Protein AF-0000000070055647 (afdb_homodimer)

Solvent-accessible surface area (backbone atoms only — not comparable to full-atom values): 33131 Å² total; per-residue (Å²): 133,80,79,77,59,68,81,90,51,79,55,66,67,32,52,52,49,40,51,42,25,60,74,58,36,27,51,62,60,28,9,62,74,68,73,46,50,44,67,56,44,49,49,35,43,48,49,44,25,58,73,65,70,44,73,37,62,41,80,54,100,91,40,47,39,69,33,74,60,23,52,55,47,43,56,52,48,51,53,50,51,44,48,50,50,50,55,50,49,51,60,73,62,58,42,97,73,55,44,77,43,42,34,31,24,29,56,64,54,37,37,42,41,49,41,58,52,40,47,61,54,40,72,77,36,74,49,52,39,60,30,45,34,65,39,85,49,69,67,51,64,73,72,48,92,52,54,31,35,38,39,50,58,84,69,51,87,70,52,90,36,70,44,80,44,49,70,48,38,33,30,43,33,26,19,25,81,70,42,96,47,74,82,49,73,50,56,74,68,51,48,71,74,72,43,47,41,46,40,44,53,83,44,78,56,49,51,52,56,54,39,43,76,74,72,46,83,61,80,70,58,71,46,62,38,36,22,57,44,70,65,40,46,52,29,29,19,70,38,56,61,28,34,30,76,40,48,48,66,58,41,45,69,38,45,73,72,46,55,24,35,60,39,42,93,63,68,45,72,75,80,45,35,34,28,40,27,26,48,72,90,47,65,78,36,64,70,56,47,55,49,50,55,50,50,48,57,55,32,54,52,59,70,77,102,135,81,78,77,60,67,79,91,52,80,57,65,66,33,53,52,50,40,52,41,24,60,74,58,37,29,52,60,59,29,8,64,76,69,72,46,50,44,67,55,44,49,49,35,42,49,50,46,24,60,73,65,71,44,73,36,62,42,81,53,101,93,38,47,38,68,33,75,61,23,51,54,49,44,56,52,49,51,52,51,50,44,48,50,50,49,54,49,48,51,59,73,62,56,42,95,72,55,42,77,44,40,33,32,23,27,57,63,52,37,36,42,42,49,40,58,52,39,47,61,54,41,72,76,35,74,48,53,40,60,30,43,35,65,39,84,49,68,66,50,63,73,73,47,91,52,55,31,35,36,40,51,56,85,69,54,86,70,51,90,37,70,44,79,44,48,71,47,39,32,30,42,33,26,19,26,81,70,42,95,48,74,82,50,73,50,54,75,69,49,49,70,74,72,44,46,40,46,40,43,53,84,43,78,55,48,51,53,56,56,39,43,76,75,71,46,85,62,80,70,57,72,48,62,37,36,23,57,44,69,66,40,48,53,29,29,19,68,39,57,61,29,35,31,76,40,49,48,67,57,41,46,70,38,46,73,72,46,56,26,36,61,39,42,93,64,70,44,72,76,81,45,34,34,28,39,26,25,48,72,90,47,66,79,36,65,70,55,46,55,50,51,55,52,50,48,57,56,31,53,52,59,70,76,103

pLDDT: mean 86.72, std 11.92, range [25.19, 97.94]

InterPro domains:
  IPR000847 LysR, HTH, N-terminal domain [PF00126] (13-71)
  IPR000847 LysR, HTH, N-terminal domain [PR00039] (27-38)
  IPR000847 LysR, HTH, N-terminal domain [PR00039] (38-48)
  IPR000847 LysR, HTH, N-terminal domain [PR00039] (48-59)
  IPR000847 LysR, HTH, N-terminal domain [PS50931] (10-67)
  IPR005119 LysR, substrate-binding [PF03466] (100-297)
  IPR036388 Winged helix-like DNA-binding domain superfamily [G3DSA:1.10.10.10] (9-91)
  IPR036390 Winged helix DNA-binding domain superfamily [SSF46785] (9-87)
  IPR058163 LysR-type transcriptional regulator, proteobacterial-type [PTHR30537] (9-298)

Secondary structure (DSSP, 8-state):
------TTS--HHHHHHHHHHHHHT-HHHHHHHHT--HHHHHHHHHHHHHHHTS--EEEETTEEEE-HHHHHHHHHHHHHHHHHHHHHHHHHT--TT-EEEEEEE-HHHIIIIIHHHHHHHHHH-TTEEEEEEE--SHHHHHHS--SEEEEETTTS---SEEEEEEEEEEEEEEEGGGSSSTT----HHHHHHHSPEEEETT-TTHHHHHHHTTT---GGGG-S-EESSHHHHHHHHHTT--EEEEEGGGTHHHHHHTSEE-SS---EEEEEEEEEEE-GGGTT-HHHHHHHHHHHHHHHHHHH-/------TTS--HHHHHHHHHHHHHT-HHHHHHHHT--HHHHHHHHHHHHHHHTS--EEEETTEEEE-HHHHHHHHHHHHHHHHHHHHHHHHHT--TT-EEEEEEE-HHHIIIIIHHHHHHHHHH-TTEEEEEEE--SHHHHHHS--SEEEEETTTS---SEEEEEEEEEEEEEEEGGGSSSTT----HHHHHHHSPEEEETT-TTHHHHHHHTTT---GGGG-S-EESSHHHHHHHHHTT--EEEEEGGGTHHHHHHTSEE-SS---EEEEEEEEEEE-GGGTT-HHHHHHHHHHHHHHHHHHH-

Structure (mmCIF, N/CA/C/O backbone):
data_AF-0000000070055647-model_v1
#
loop_
_entity.id
_entity.type
_entity.pdbx_description
1 polymer 'HTH lysR-type domain-containing protein'
#
loop_
_atom_site.group_PDB
_atom_site.id
_atom_site.type_symbol
_atom_site.label_atom_id
_atom_site.label_alt_id
_atom_site.label_comp_id
_atom_site.label_asym_id
_atom_site.label_entity_id
_atom_site.label_seq_id
_atom_site.pdbx_PDB_ins_code
_atom_site.Cartn_x
_atom_site.Cartn_y
_atom_site.Cartn_z
_atom_site.occupancy
_atom_site.B_iso_or_equiv
_atom_site.auth_seq_id
_atom_site.auth_comp_id
_atom_site.auth_asym_id
_atom_site.auth_atom_id
_atom_site.pdbx_PDB_model_num
ATOM 1 N N . MET A 1 1 ? 12.237 -46.516 11.649 1 25.31 1 MET A N 1
ATOM 2 C CA . MET A 1 1 ? 12.156 -45.3 10.845 1 25.31 1 MET A CA 1
ATOM 3 C C . MET A 1 1 ? 11.465 -44.182 11.618 1 25.31 1 MET A C 1
ATOM 5 O O . MET A 1 1 ? 10.245 -44.203 11.79 1 25.31 1 MET A O 1
ATOM 9 N N . GLU A 1 2 ? 11.921 -43.676 12.728 1 31.45 2 GLU A N 1
ATOM 10 C CA . GLU A 1 2 ? 11.485 -42.822 13.828 1 31.45 2 GLU A CA 1
ATOM 11 C C . GLU A 1 2 ? 10.983 -41.475 13.316 1 31.45 2 GLU A C 1
ATOM 13 O O . GLU A 1 2 ? 11.674 -40.8 12.55 1 31.45 2 GLU A O 1
ATOM 18 N N . ASP A 1 3 ? 9.69 -41.339 13.015 1 34.9 3 ASP A N 1
ATOM 19 C CA . ASP A 1 3 ? 8.921 -40.201 12.521 1 34.9 3 ASP A CA 1
ATOM 20 C C . ASP A 1 3 ? 9.357 -38.906 13.203 1 34.9 3 ASP A C 1
ATOM 22 O O . ASP A 1 3 ? 9.177 -38.744 14.412 1 34.9 3 ASP A O 1
ATOM 26 N N . VAL A 1 4 ? 10.553 -38.514 13.137 1 37.66 4 VAL A N 1
ATOM 27 C CA . VAL A 1 4 ? 11.111 -37.271 13.657 1 37.66 4 VAL A CA 1
ATOM 28 C C . VAL A 1 4 ? 10.086 -36.147 13.521 1 37.66 4 VAL A C 1
ATOM 30 O O . VAL A 1 4 ? 9.904 -35.593 12.434 1 37.66 4 VAL A O 1
ATOM 33 N N . MET A 1 5 ? 8.877 -36.297 13.877 1 42.18 5 MET A N 1
ATOM 34 C CA . MET A 1 5 ? 7.83 -35.284 13.966 1 42.18 5 MET A CA 1
ATOM 35 C C . MET A 1 5 ? 8.348 -34.025 14.654 1 42.18 5 MET A C 1
ATOM 37 O O . MET A 1 5 ? 8.992 -34.105 15.701 1 42.18 5 MET A O 1
ATOM 41 N N . ARG A 1 6 ? 8.949 -33.201 14.003 1 49.04 6 ARG A N 1
ATOM 42 C CA . ARG A 1 6 ? 9.316 -31.946 14.651 1 49.04 6 ARG A CA 1
ATOM 43 C C . ARG A 1 6 ? 8.271 -31.537 15.684 1 49.04 6 ARG A C 1
ATOM 45 O O . ARG A 1 6 ? 7.093 -31.383 15.355 1 49.04 6 ARG A O 1
ATOM 52 N N . GLY A 1 7 ? 8.224 -32.158 16.819 1 50.8 7 GLY A N 1
ATOM 53 C CA . GLY A 1 7 ? 7.336 -32.163 17.97 1 50.8 7 GLY A CA 1
ATOM 54 C C . GLY A 1 7 ? 6.686 -30.817 18.229 1 50.8 7 GLY A C 1
ATOM 55 O O . GLY A 1 7 ? 5.595 -30.747 18.799 1 50.8 7 GLY A O 1
ATOM 56 N N . LYS A 1 8 ? 7.195 -29.674 17.882 1 66.02 8 LYS A N 1
ATOM 57 C CA . LYS A 1 8 ? 6.629 -28.416 18.36 1 66.02 8 LYS A CA 1
ATOM 58 C C . LYS A 1 8 ? 5.928 -27.664 17.231 1 66.02 8 LYS A C 1
ATOM 60 O O . LYS A 1 8 ? 5.832 -26.436 17.263 1 66.02 8 LYS A O 1
ATOM 65 N N . ILE A 1 9 ? 5.652 -28.6 16.254 1 68.66 9 ILE A N 1
ATOM 66 C CA . ILE A 1 9 ? 4.944 -27.971 15.144 1 68.66 9 ILE A CA 1
ATOM 67 C C . ILE A 1 9 ? 3.575 -28.625 14.968 1 68.66 9 ILE A C 1
ATOM 69 O O . ILE A 1 9 ? 3.475 -29.849 14.855 1 68.66 9 ILE A O 1
ATOM 73 N N . PRO A 1 10 ? 2.592 -27.86 14.996 1 80.26 10 PRO A N 1
ATOM 74 C CA . PRO A 1 10 ? 1.274 -28.44 14.728 1 80.26 10 PRO A CA 1
ATOM 75 C C . PRO A 1 10 ? 1.162 -29.025 13.322 1 80.26 10 PRO A C 1
ATOM 77 O O . PRO A 1 10 ? 1.831 -28.555 12.399 1 80.26 10 PRO A O 1
ATOM 80 N N . LYS A 1 11 ? 0.413 -30.154 13.305 1 82.78 11 LYS A N 1
ATOM 81 C CA . LYS A 1 11 ? 0.112 -30.711 11.989 1 82.78 11 LYS A CA 1
ATOM 82 C C . LYS A 1 11 ? -0.552 -29.671 11.091 1 82.78 11 LYS A C 1
ATOM 84 O O . LYS A 1 11 ? -1.383 -28.885 11.551 1 82.78 11 LYS A O 1
ATOM 89 N N . THR A 1 12 ? -0.186 -29.711 9.815 1 86.05 12 THR A N 1
ATOM 90 C CA . THR A 1 12 ? -0.729 -28.772 8.839 1 86.05 12 THR A CA 1
ATOM 91 C C . THR A 1 12 ? -2.253 -28.851 8.802 1 86.05 12 THR A C 1
ATOM 93 O O . THR A 1 12 ? -2.928 -27.835 8.63 1 86.05 12 THR A O 1
ATOM 96 N N . GLU A 1 13 ? -2.746 -30.035 9.019 1 88.3 13 GLU A N 1
ATOM 97 C CA . GLU A 1 13 ? -4.191 -30.243 9.005 1 88.3 13 GLU A CA 1
ATOM 98 C C . GLU A 1 13 ? -4.875 -29.446 10.112 1 88.3 13 GLU A C 1
ATOM 100 O O . GLU A 1 13 ? -5.979 -28.932 9.923 1 88.3 13 GLU A O 1
ATOM 105 N N . LEU A 1 14 ? -4.222 -29.373 11.222 1 90.74 14 LEU A N 1
ATOM 106 C CA . LEU A 1 14 ? -4.774 -28.604 12.331 1 90.74 14 LEU A CA 1
ATOM 107 C C . LEU A 1 14 ? -4.802 -27.115 12 1 90.74 14 LEU A C 1
ATOM 109 O O . LEU A 1 14 ? -5.773 -26.423 12.314 1 90.74 14 LEU A O 1
ATOM 113 N N . LEU A 1 15 ? -3.759 -26.727 11.336 1 90.26 15 LEU A N 1
ATOM 114 C CA . LEU A 1 15 ? -3.663 -25.322 10.954 1 90.26 15 LEU A CA 1
ATOM 115 C C . LEU A 1 15 ? -4.718 -24.969 9.912 1 90.26 15 LEU A C 1
ATOM 117 O O . LEU A 1 15 ? -5.357 -23.918 10.001 1 90.26 15 LEU A O 1
ATOM 121 N N . VAL A 1 16 ? -4.867 -25.812 9.004 1 91.1 16 VAL A N 1
ATOM 122 C CA . VAL A 1 16 ? -5.853 -25.604 7.948 1 91.1 16 VAL A CA 1
ATOM 123 C C . VAL A 1 16 ? -7.256 -25.575 8.55 1 91.1 16 VAL A C 1
ATOM 125 O O . VAL A 1 16 ? -8.058 -24.695 8.228 1 91.1 16 VAL A O 1
ATOM 128 N N . THR A 1 17 ? -7.518 -26.536 9.415 1 93.11 17 THR A N 1
ATOM 129 C CA . THR A 1 17 ? -8.821 -26.603 10.068 1 93.11 17 THR A CA 1
ATOM 130 C C . THR A 1 17 ? -9.091 -25.332 10.868 1 93.11 17 THR A C 1
ATOM 132 O O . THR A 1 17 ? -10.187 -24.771 10.801 1 93.11 17 THR A O 1
ATOM 135 N N . PHE A 1 18 ? -8.103 -24.879 11.587 1 93.57 18 PHE A N 1
ATOM 136 C CA . PHE A 1 18 ? -8.209 -23.652 12.368 1 93.57 18 PHE A CA 1
ATOM 137 C C . PHE A 1 18 ? -8.533 -22.464 11.469 1 93.57 18 PHE A C 1
ATOM 139 O O . PHE A 1 18 ? -9.432 -21.677 11.771 1 93.57 18 PHE A O 1
ATOM 146 N N . GLU A 1 19 ? -7.831 -22.382 10.463 1 90.9 19 GLU A N 1
ATOM 147 C CA . GLU A 1 19 ? -8.033 -21.266 9.544 1 90.9 19 GLU A CA 1
ATOM 148 C C . GLU A 1 19 ? -9.451 -21.265 8.981 1 90.9 19 GLU A C 1
ATOM 150 O O . GLU A 1 19 ? -10.081 -20.211 8.871 1 90.9 19 GLU A O 1
ATOM 155 N N . VAL A 1 20 ? -9.984 -22.374 8.598 1 90.92 20 VAL A N 1
ATOM 156 C CA . VAL A 1 20 ? -11.31 -22.491 8.002 1 90.92 20 VAL A CA 1
ATOM 157 C C . VAL A 1 20 ? -12.377 -22.186 9.051 1 90.92 20 VAL A C 1
ATOM 159 O O . VAL A 1 20 ? -13.34 -21.467 8.775 1 90.92 20 VAL A O 1
ATOM 162 N N . VAL A 1 21 ? -12.153 -22.683 10.203 1 92.68 21 VAL A N 1
ATOM 163 C CA . VAL A 1 21 ? -13.102 -22.418 11.279 1 92.68 21 VAL A CA 1
ATOM 164 C C . VAL A 1 21 ? -13.115 -20.925 11.6 1 92.68 21 VAL A C 1
ATOM 166 O O . VAL A 1 21 ? -14.177 -20.344 11.838 1 92.68 21 VAL A O 1
ATOM 169 N N . ALA A 1 22 ? -11.954 -20.418 11.625 1 89.72 22 ALA A N 1
ATOM 170 C CA . ALA A 1 22 ? -11.828 -18.993 11.92 1 89.72 22 ALA A CA 1
ATOM 171 C C . ALA A 1 22 ? -12.557 -18.151 10.877 1 89.72 22 ALA A C 1
ATOM 173 O O . ALA A 1 22 ? -13.226 -17.172 11.218 1 89.72 22 ALA A O 1
ATOM 174 N N . ARG A 1 23 ? -12.431 -18.535 9.691 1 82.34 23 ARG A N 1
ATOM 175 C CA . ARG A 1 23 ? -13.031 -17.807 8.578 1 82.34 23 ARG A CA 1
ATOM 176 C C . ARG A 1 23 ? -14.553 -17.891 8.626 1 82.34 23 ARG A C 1
ATOM 178 O O . ARG A 1 23 ? -15.243 -16.902 8.37 1 82.34 23 ARG A O 1
ATOM 185 N N . HIS A 1 24 ? -15.035 -18.986 8.959 1 83.97 24 HIS A N 1
ATOM 186 C CA . HIS A 1 24 ? -16.477 -19.205 8.946 1 83.97 24 HIS A CA 1
ATOM 187 C C . HIS A 1 24 ? -17.088 -18.924 10.315 1 83.97 24 HIS A C 1
ATOM 189 O O . HIS A 1 24 ? -18.307 -18.784 10.438 1 83.97 24 HIS A O 1
ATOM 195 N N . GLU A 1 25 ? -16.238 -18.846 11.252 1 86.79 25 GLU A N 1
ATOM 196 C CA . GLU A 1 25 ? -16.687 -18.803 12.641 1 86.79 25 GLU A CA 1
ATOM 197 C C . GLU A 1 25 ? -17.795 -19.821 12.895 1 86.79 25 GLU A C 1
ATOM 199 O O . GLU A 1 25 ? -18.82 -19.494 13.497 1 86.79 25 GLU A O 1
ATOM 204 N N . SER A 1 26 ? -17.59 -20.952 12.37 1 89.95 26 SER A N 1
ATOM 205 C CA . SER A 1 26 ? -18.563 -22.037 12.454 1 89.95 26 SER A CA 1
ATOM 206 C C . SER A 1 26 ? -17.898 -23.393 12.24 1 89.95 26 SER A C 1
ATOM 208 O O . SER A 1 26 ? -17.193 -23.595 11.248 1 89.95 26 SER A O 1
ATOM 210 N N . TYR A 1 27 ? -18.171 -24.391 13.128 1 91.97 27 TYR A N 1
ATOM 211 C CA . TYR A 1 27 ? -17.66 -25.747 12.966 1 91.97 27 TYR A CA 1
ATOM 212 C C . TYR A 1 27 ? -18.407 -26.483 11.86 1 91.97 27 TYR A C 1
ATOM 214 O O . TYR A 1 27 ? -17.812 -27.26 11.11 1 91.97 27 TYR A O 1
ATOM 222 N N . THR A 1 28 ? -19.658 -26.137 11.762 1 91.3 28 THR A N 1
ATOM 223 C CA . THR A 1 28 ? -20.502 -26.812 10.782 1 91.3 28 THR A CA 1
ATOM 224 C C . THR A 1 28 ? -20.098 -26.425 9.363 1 91.3 28 THR A C 1
ATOM 226 O O . THR A 1 28 ? -19.91 -27.292 8.506 1 91.3 28 THR A O 1
ATOM 229 N N . ARG A 1 29 ? -19.934 -25.223 9.197 1 91.43 29 ARG A N 1
ATOM 230 C CA . ARG A 1 29 ? -19.56 -24.747 7.87 1 91.43 29 ARG A CA 1
ATOM 231 C C . ARG A 1 29 ? -18.15 -25.199 7.503 1 91.43 29 ARG A C 1
ATOM 233 O O . ARG A 1 29 ? -17.879 -25.526 6.346 1 91.43 29 ARG A O 1
ATOM 240 N N . ALA A 1 30 ? -17.334 -25.127 8.474 1 93.39 30 ALA A N 1
ATOM 241 C CA . ALA A 1 30 ? -15.974 -25.605 8.241 1 93.39 30 ALA A CA 1
ATOM 242 C C . ALA A 1 30 ? -15.968 -27.085 7.868 1 93.39 30 ALA A C 1
ATOM 244 O O . ALA A 1 30 ? -15.221 -27.505 6.981 1 93.39 30 ALA A O 1
ATOM 245 N N . ALA A 1 31 ? -16.765 -27.875 8.48 1 94.03 31 ALA A N 1
ATOM 246 C CA . ALA A 1 31 ? -16.883 -29.304 8.198 1 94.03 31 ALA A CA 1
ATOM 247 C C . ALA A 1 31 ? -17.326 -29.544 6.757 1 94.03 31 ALA A C 1
ATOM 249 O O . ALA A 1 31 ? -16.795 -30.424 6.076 1 94.03 31 ALA A O 1
ATOM 250 N N . GLU A 1 32 ? -18.216 -28.746 6.322 1 91.78 32 GLU A N 1
ATOM 251 C CA . GLU A 1 32 ? -18.704 -28.833 4.95 1 91.78 32 GLU A CA 1
ATOM 252 C C . GLU A 1 32 ? -17.592 -28.535 3.948 1 91.78 32 GLU A C 1
ATOM 254 O O . GLU A 1 32 ? -17.402 -29.28 2.984 1 91.78 32 GLU A O 1
ATOM 259 N N . GLU A 1 33 ? -16.848 -27.532 4.261 1 87.84 33 GLU A N 1
ATOM 260 C CA . GLU A 1 33 ? -15.789 -27.119 3.345 1 87.84 33 GLU A CA 1
ATOM 261 C C . GLU A 1 33 ? -14.654 -28.139 3.317 1 87.84 33 GLU A C 1
ATOM 263 O O . GLU A 1 33 ? -14.077 -28.405 2.261 1 87.84 33 GLU A O 1
ATOM 268 N N . LEU A 1 34 ? -14.341 -28.715 4.441 1 91.35 34 LEU A N 1
ATOM 269 C CA . LEU A 1 34 ? -13.187 -29.598 4.569 1 91.35 34 LEU A CA 1
ATOM 270 C C . LEU A 1 34 ? -13.579 -31.047 4.297 1 91.35 34 LEU A C 1
ATOM 272 O O . LEU A 1 34 ? -12.725 -31.936 4.298 1 91.35 34 LEU A O 1
ATOM 276 N N . ALA A 1 35 ? -14.87 -31.226 4.08 1 92.27 35 ALA A N 1
ATOM 277 C CA . ALA A 1 35 ? -15.391 -32.577 3.886 1 92.27 35 ALA A CA 1
ATOM 278 C C . ALA A 1 35 ? -15.053 -33.472 5.075 1 92.27 35 ALA A C 1
ATOM 280 O O . ALA A 1 35 ? -14.532 -34.576 4.901 1 92.27 35 ALA A O 1
ATOM 281 N N . LEU A 1 36 ? -15.254 -32.943 6.218 1 93.17 36 LEU A N 1
ATOM 282 C CA . LEU A 1 36 ? -15.082 -33.632 7.493 1 93.17 36 LEU A CA 1
ATOM 283 C C . LEU A 1 36 ? -16.363 -33.576 8.318 1 93.17 36 LEU A C 1
ATOM 285 O O . LEU A 1 36 ? -17.293 -32.841 7.98 1 93.17 36 LEU A O 1
ATOM 289 N N . THR A 1 37 ? -16.468 -34.359 9.247 1 92.93 37 THR A N 1
ATOM 290 C CA . THR A 1 37 ? -17.571 -34.234 10.193 1 92.93 37 THR A CA 1
ATOM 291 C C . THR A 1 37 ? -17.334 -33.067 11.148 1 92.93 37 THR A C 1
ATOM 293 O O . THR A 1 37 ? -16.191 -32.669 11.379 1 92.93 37 THR A O 1
ATOM 296 N N . GLN A 1 38 ? -18.415 -32.547 11.595 1 92.92 38 GLN A N 1
ATOM 297 C CA . GLN A 1 38 ? -18.317 -31.462 12.565 1 92.92 38 GLN A CA 1
ATOM 298 C C . GLN A 1 38 ? -17.499 -31.883 13.782 1 92.92 38 GLN A C 1
ATOM 300 O O . GLN A 1 38 ? -16.731 -31.087 14.326 1 92.92 38 GLN A O 1
ATOM 305 N N . SER A 1 39 ? -17.65 -33.144 14.188 1 93.56 39 SER A N 1
ATOM 306 C CA . SER A 1 39 ? -16.918 -33.664 15.339 1 93.56 39 SER A CA 1
ATOM 307 C C . SER A 1 39 ? -15.418 -33.703 15.068 1 93.56 39 SER A C 1
ATOM 309 O O . SER A 1 39 ? -14.614 -33.407 15.954 1 93.56 39 SER A O 1
ATOM 311 N N . ALA A 1 40 ? -15.073 -34.059 13.886 1 93.83 40 ALA A N 1
ATOM 312 C CA . ALA A 1 40 ? -13.666 -34.108 13.497 1 93.83 40 ALA A CA 1
ATOM 313 C C . ALA A 1 40 ? -13.046 -32.713 13.506 1 93.83 40 ALA A C 1
ATOM 315 O O . ALA A 1 40 ? -11.93 -32.526 13.998 1 93.83 40 ALA A O 1
ATOM 316 N N . VAL A 1 41 ? -13.772 -31.745 12.957 1 95.37 41 VAL A N 1
ATOM 317 C CA . VAL A 1 41 ? -13.319 -30.358 12.931 1 95.37 41 VAL A CA 1
ATOM 318 C C . VAL A 1 41 ? -13.123 -29.851 14.358 1 95.37 41 VAL A C 1
ATOM 320 O O . VAL A 1 41 ? -12.107 -29.224 14.666 1 95.37 41 VAL A O 1
ATOM 323 N N . PHE A 1 42 ? -14.045 -30.12 15.183 1 93.53 42 PHE A N 1
ATOM 324 C CA . PHE A 1 42 ? -13.983 -29.696 16.577 1 93.53 42 PHE A CA 1
ATOM 325 C C 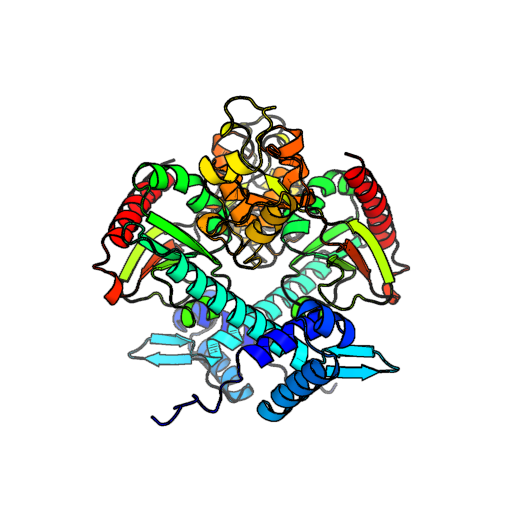. PHE A 1 42 ? -12.769 -30.3 17.273 1 93.53 42 PHE A C 1
ATOM 327 O O . PHE A 1 42 ? -12.03 -29.597 17.965 1 93.53 42 PHE A O 1
ATOM 334 N N . ARG A 1 43 ? -12.56 -31.537 17.026 1 93.96 43 ARG A N 1
ATOM 335 C CA . ARG A 1 43 ? -11.436 -32.242 17.632 1 93.96 43 ARG A CA 1
ATOM 336 C C . ARG A 1 43 ? -10.107 -31.661 17.161 1 93.96 43 ARG A C 1
ATOM 338 O O . ARG A 1 43 ? -9.156 -31.561 17.94 1 93.96 43 ARG A O 1
ATOM 345 N N . GLN A 1 44 ? -10.054 -31.359 15.925 1 93.79 44 GLN A N 1
ATOM 346 C CA . GLN A 1 44 ? -8.823 -30.811 15.366 1 93.79 44 GLN A CA 1
ATOM 347 C C . GLN A 1 44 ? -8.507 -29.444 15.967 1 93.79 44 GLN A C 1
ATOM 349 O O . GLN A 1 44 ? -7.354 -29.157 16.297 1 93.79 44 GLN A O 1
ATOM 354 N N . VAL A 1 45 ? -9.495 -28.629 16.104 1 94.35 45 VAL A N 1
ATOM 355 C CA . VAL A 1 45 ? -9.296 -27.308 16.692 1 94.35 45 VAL A CA 1
ATOM 356 C C . VAL A 1 45 ? -8.86 -27.451 18.148 1 94.35 45 VAL A C 1
ATOM 358 O O . VAL A 1 45 ? -7.943 -26.761 18.599 1 94.35 45 VAL A O 1
ATOM 361 N N . ASN A 1 46 ? -9.491 -28.339 18.819 1 93.28 46 ASN A N 1
ATOM 362 C CA . ASN A 1 46 ? -9.125 -28.587 20.21 1 93.28 46 ASN A CA 1
ATOM 363 C C . ASN A 1 46 ? -7.7 -29.119 20.329 1 93.28 46 ASN A C 1
ATOM 365 O O . ASN A 1 46 ? -6.967 -28.744 21.246 1 93.28 46 ASN A O 1
ATOM 369 N N . ALA A 1 47 ? -7.423 -30.02 19.436 1 92.18 47 ALA A N 1
ATOM 370 C CA . ALA A 1 47 ? -6.068 -30.565 19.423 1 92.18 47 ALA A CA 1
ATOM 371 C C . ALA A 1 47 ? -5.035 -29.46 19.222 1 92.18 47 ALA A C 1
ATOM 373 O O . ALA A 1 47 ? -3.971 -29.475 19.847 1 92.18 47 ALA A O 1
ATOM 374 N N . LEU A 1 48 ? -5.354 -28.547 18.366 1 92.62 48 LEU A N 1
ATOM 375 C CA . LEU A 1 48 ? -4.46 -27.417 18.137 1 92.62 48 LEU A CA 1
ATOM 376 C C . LEU A 1 48 ? -4.342 -26.556 19.39 1 92.62 48 LEU A C 1
ATOM 378 O O . LEU A 1 48 ? -3.239 -26.164 19.778 1 92.62 48 LEU A O 1
ATOM 382 N N . GLU A 1 49 ? -5.482 -26.256 19.996 1 93.53 49 GLU A N 1
ATOM 383 C CA . GLU A 1 49 ? -5.477 -25.449 21.213 1 93.53 49 GLU A CA 1
ATOM 384 C C . GLU A 1 49 ? -4.707 -26.144 22.333 1 93.53 49 GLU A C 1
ATOM 386 O O . GLU A 1 49 ? -3.996 -25.492 23.1 1 93.53 49 GLU A O 1
ATOM 391 N N . GLU A 1 50 ? -4.842 -27.444 22.39 1 89.38 50 GLU A N 1
ATOM 392 C CA . GLU A 1 50 ? -4.101 -28.227 23.374 1 89.38 50 GLU A CA 1
ATOM 393 C C . GLU A 1 50 ? -2.6 -28.178 23.102 1 89.38 50 GLU A C 1
ATOM 395 O O . GLU A 1 50 ? -1.801 -28.018 24.026 1 89.38 50 GLU A O 1
ATOM 400 N N . PHE A 1 51 ? -2.344 -28.332 21.874 1 86.21 51 PHE A N 1
ATOM 401 C CA . PHE A 1 51 ? -0.946 -28.265 21.465 1 86.21 51 PHE A CA 1
ATOM 402 C C . PHE A 1 51 ? -0.334 -26.922 21.848 1 86.21 51 PHE A C 1
ATOM 404 O O . PHE A 1 51 ? 0.801 -26.865 22.325 1 86.21 51 PHE A O 1
ATOM 411 N N . LEU A 1 52 ? -1.128 -25.828 21.672 1 87.33 52 LEU A N 1
ATOM 412 C CA . LEU A 1 52 ? -0.669 -24.462 21.899 1 87.33 52 LEU A CA 1
ATOM 413 C C . LEU A 1 52 ? -0.828 -24.071 23.364 1 87.33 52 LEU A C 1
ATOM 415 O O . LEU A 1 52 ? -0.296 -23.047 23.799 1 87.33 52 LEU A O 1
ATOM 419 N N . HIS A 1 53 ? -1.548 -24.792 24.018 1 89.77 53 HIS A N 1
ATOM 420 C CA . HIS A 1 53 ? -1.914 -24.475 25.394 1 89.77 53 HIS A CA 1
ATOM 421 C C . HIS A 1 53 ? -2.603 -23.117 25.482 1 89.77 53 HIS A C 1
ATOM 423 O O . HIS A 1 53 ? -2.356 -22.35 26.416 1 89.77 53 HIS A O 1
ATOM 429 N N . THR A 1 54 ? -3.343 -22.817 24.512 1 90.91 54 THR A N 1
ATOM 430 C CA . THR A 1 54 ? -4.047 -21.544 24.406 1 90.91 54 THR A CA 1
ATOM 431 C C . THR A 1 54 ? -5.366 -21.716 23.659 1 90.91 54 THR A C 1
ATOM 433 O O . THR A 1 54 ? -5.411 -22.358 22.607 1 90.91 54 THR A O 1
ATOM 436 N N . SER A 1 55 ? -6.388 -21.197 24.236 1 92.47 55 SER A N 1
ATOM 437 C CA . SER A 1 55 ? -7.657 -21.144 23.518 1 92.47 55 SER A CA 1
ATOM 438 C C . SER A 1 55 ? -7.631 -20.078 22.427 1 92.47 55 SER A C 1
ATOM 440 O O . SER A 1 55 ? -7.098 -18.985 22.632 1 92.47 55 SER A O 1
ATOM 442 N N . LEU A 1 56 ? -8.171 -20.476 21.365 1 93.29 56 LEU A N 1
ATOM 443 C CA . LEU A 1 56 ? -8.142 -19.559 20.23 1 93.29 56 LEU A CA 1
ATOM 444 C C . LEU A 1 56 ? -9.532 -18.995 19.952 1 93.29 56 LEU A C 1
ATOM 446 O O . LEU A 1 56 ? -9.671 -18.006 19.228 1 93.29 56 LEU A O 1
ATOM 450 N N . PHE A 1 57 ? -10.534 -19.618 20.524 1 93.41 57 PHE A N 1
ATOM 451 C CA . PHE A 1 57 ? -11.912 -19.216 20.269 1 93.41 57 PHE A CA 1
ATOM 452 C C . PHE A 1 57 ? -12.648 -18.944 21.575 1 93.41 57 PHE A C 1
ATOM 454 O O . PHE A 1 57 ? -12.312 -19.518 22.614 1 93.41 57 PHE A O 1
ATOM 461 N N . ASN A 1 58 ? -13.524 -17.936 21.444 1 89.57 58 ASN A N 1
ATOM 462 C CA . ASN A 1 58 ? -14.546 -17.767 22.472 1 89.57 58 ASN A CA 1
ATOM 463 C C . ASN A 1 58 ? -15.899 -18.302 22.01 1 89.57 58 ASN A C 1
ATOM 465 O O . ASN A 1 58 ? -16.186 -18.326 20.812 1 89.57 58 ASN A O 1
ATOM 469 N N . HIS A 1 59 ? -16.617 -18.835 23.007 1 81.2 59 HIS A N 1
ATOM 470 C CA . HIS A 1 59 ? -17.943 -19.378 22.733 1 81.2 59 HIS A CA 1
ATOM 471 C C . HIS A 1 59 ? -19.026 -18.572 23.443 1 81.2 59 HIS A C 1
ATOM 473 O O . HIS A 1 59 ? -18.89 -18.248 24.625 1 81.2 59 HIS A O 1
ATOM 479 N N . ALA A 1 60 ? -19.913 -17.823 22.653 1 75.93 60 ALA A N 1
ATOM 480 C CA . ALA A 1 60 ? -21.065 -17.143 23.238 1 75.93 60 ALA A CA 1
ATOM 481 C C . ALA A 1 60 ? -22.367 -17.626 22.605 1 75.93 60 ALA A C 1
ATOM 483 O O . ALA A 1 60 ? -22.563 -17.493 21.395 1 75.93 60 ALA A O 1
ATOM 484 N N . LYS A 1 61 ? -23.412 -17.836 23.387 1 67.47 61 LYS A N 1
ATOM 485 C CA . LYS A 1 61 ? -24.777 -18.186 23.004 1 67.47 61 LYS A CA 1
ATOM 486 C C . LYS A 1 61 ? -24.793 -19.013 21.721 1 67.47 61 LYS A C 1
ATOM 488 O O . LYS A 1 61 ? -25.553 -18.718 20.796 1 67.47 61 LYS A O 1
ATOM 493 N N . LYS A 1 62 ? -24.051 -19.92 21.263 1 69.68 62 LYS A N 1
ATOM 494 C CA . LYS A 1 62 ? -23.993 -20.867 20.152 1 69.68 62 LYS A CA 1
ATOM 495 C C . LYS A 1 62 ? -23.076 -20.358 19.044 1 69.68 62 LYS A C 1
ATOM 497 O O . LYS A 1 62 ? -23.101 -20.874 17.925 1 69.68 62 LYS A O 1
ATOM 502 N N . ARG A 1 63 ? -22.456 -19.302 19.352 1 78.77 63 ARG A N 1
ATOM 503 C CA . ARG A 1 63 ? -21.571 -18.748 18.332 1 78.77 63 ARG A CA 1
ATOM 504 C C . ARG A 1 63 ? -20.111 -18.857 18.758 1 78.77 63 ARG A C 1
ATOM 506 O O . ARG A 1 63 ? -19.803 -18.841 19.951 1 78.77 63 ARG A O 1
ATOM 513 N N . ILE A 1 64 ? -19.268 -19.165 17.74 1 87.66 64 ILE A N 1
ATOM 514 C CA . ILE A 1 64 ? -17.828 -19.22 17.97 1 87.66 64 ILE A CA 1
ATOM 515 C C . ILE A 1 64 ? -17.149 -18.045 17.271 1 87.66 64 ILE A C 1
ATOM 517 O O . ILE A 1 64 ? -17.536 -17.665 16.164 1 87.66 64 ILE A O 1
ATOM 521 N N . PHE A 1 65 ? -16.297 -17.393 18.025 1 87.06 65 PHE A N 1
ATOM 522 C CA . PHE A 1 65 ? -15.523 -16.326 17.402 1 87.06 65 PHE A CA 1
ATOM 523 C C . PHE A 1 65 ? -14.085 -16.334 17.906 1 87.06 65 PHE A C 1
ATOM 525 O O . PHE A 1 65 ? -13.807 -16.836 18.997 1 87.06 65 PHE A O 1
ATOM 532 N N . LEU A 1 66 ? -13.273 -15.825 17.115 1 87.67 66 LEU A N 1
ATOM 533 C CA . LEU A 1 66 ? -11.861 -15.766 17.478 1 87.67 66 LEU A CA 1
ATOM 534 C C . LEU A 1 66 ? -11.644 -14.836 18.668 1 87.67 66 LEU A C 1
ATOM 536 O O . LEU A 1 66 ? -12.222 -13.748 18.724 1 87.67 66 LEU A O 1
ATOM 540 N N . ASN A 1 67 ? -10.842 -15.295 19.643 1 84.19 67 ASN A N 1
ATOM 541 C CA . ASN A 1 67 ? -10.373 -14.376 20.675 1 84.19 67 ASN A CA 1
ATOM 542 C C . ASN A 1 67 ? -9.105 -13.646 20.242 1 84.19 67 ASN A C 1
ATOM 544 O O . ASN A 1 67 ? -8.694 -13.74 19.084 1 84.19 67 ASN A O 1
ATOM 548 N N . ALA A 1 68 ? -8.537 -12.889 21.116 1 75.11 68 ALA A N 1
ATOM 549 C CA . ALA A 1 68 ? -7.371 -12.079 20.772 1 75.11 68 ALA A CA 1
ATOM 550 C C . ALA A 1 68 ? -6.206 -12.956 20.324 1 75.11 68 ALA A C 1
ATOM 552 O O . ALA A 1 68 ? -5.539 -12.654 19.332 1 75.11 68 ALA A O 1
ATOM 553 N N . ALA A 1 69 ? -6.047 -13.983 21.042 1 80.28 69 ALA A N 1
ATOM 554 C CA . ALA A 1 69 ? -4.989 -14.928 20.693 1 80.28 69 ALA A CA 1
ATOM 555 C C . ALA A 1 69 ? -5.266 -15.586 19.344 1 80.28 69 ALA A C 1
ATOM 557 O O . ALA A 1 69 ? -4.349 -15.783 18.543 1 80.28 69 ALA A O 1
ATOM 558 N N . GLY A 1 70 ? -6.494 -15.962 19.144 1 86.65 70 GLY A N 1
ATOM 559 C CA . GLY A 1 70 ? -6.898 -16.553 17.879 1 86.65 70 GLY A CA 1
ATOM 560 C C . GLY A 1 70 ? -6.659 -15.642 16.69 1 86.65 70 GLY A C 1
ATOM 561 O O . GLY A 1 70 ? -6.177 -16.087 15.647 1 86.65 70 GLY A O 1
ATOM 562 N N . LYS A 1 71 ? -6.958 -14.432 16.879 1 79.33 71 LYS A N 1
ATOM 563 C CA . LYS A 1 71 ? -6.763 -13.459 15.808 1 79.33 71 LYS A CA 1
ATOM 564 C C . LYS A 1 71 ? -5.283 -13.295 15.476 1 79.33 71 LYS A C 1
ATOM 566 O O . LYS A 1 71 ? -4.906 -13.25 14.303 1 79.33 71 LYS A O 1
ATOM 571 N N . TYR A 1 72 ? -4.578 -13.204 16.472 1 73.31 72 TYR A N 1
ATOM 572 C CA . TYR A 1 72 ? -3.133 -13.099 16.298 1 73.31 72 TYR A CA 1
ATOM 573 C C . TYR A 1 72 ? -2.577 -14.334 15.599 1 73.31 72 TYR A C 1
ATOM 575 O O . TYR A 1 72 ? -1.839 -14.219 14.618 1 73.31 72 TYR A O 1
ATOM 583 N N . TYR A 1 73 ? -2.976 -15.445 16.085 1 83 73 TYR A N 1
ATOM 584 C CA . TYR A 1 73 ? -2.46 -16.697 15.544 1 83 73 TYR A CA 1
ATOM 585 C C . TYR A 1 73 ? -2.939 -16.911 14.113 1 83 73 TYR A C 1
ATOM 587 O O . TYR A 1 73 ? -2.211 -17.463 13.284 1 83 73 TYR A O 1
ATOM 595 N N . LEU A 1 74 ? -4.134 -16.496 13.835 1 85.54 74 LEU A N 1
ATOM 596 C CA . LEU A 1 74 ? -4.678 -16.635 12.488 1 85.54 74 LEU A CA 1
ATOM 597 C C . LEU A 1 74 ? -3.809 -15.902 11.473 1 85.54 74 LEU A C 1
ATOM 599 O O . LEU A 1 74 ? -3.547 -16.419 10.384 1 85.54 74 LEU A O 1
ATOM 603 N N . SER A 1 75 ? -3.377 -14.794 11.856 1 76.7 75 SER A N 1
ATOM 604 C CA . SER A 1 75 ? -2.534 -14.023 10.949 1 76.7 75 SER A CA 1
ATOM 605 C C . SER A 1 75 ? -1.245 -14.77 10.622 1 76.7 75 SER A C 1
ATOM 607 O O . SER A 1 75 ? -0.815 -14.8 9.468 1 76.7 75 SER A O 1
ATOM 609 N N . ILE A 1 76 ? -0.715 -15.413 11.589 1 75.67 76 ILE A N 1
ATOM 610 C CA . ILE A 1 76 ? 0.533 -16.152 11.432 1 75.67 76 ILE A CA 1
ATOM 611 C C . ILE A 1 76 ? 0.288 -17.408 10.599 1 75.67 76 ILE A C 1
ATOM 613 O O . ILE A 1 76 ? 1.039 -17.696 9.664 1 75.67 76 ILE A O 1
ATOM 617 N N . VAL A 1 77 ? -0.765 -18.049 10.949 1 82.78 77 VAL A N 1
ATOM 618 C CA . VAL A 1 77 ? -1.085 -19.316 10.3 1 82.78 77 VAL A CA 1
ATOM 619 C C . VAL A 1 77 ? -1.386 -19.078 8.822 1 82.78 77 VAL A C 1
ATOM 621 O O . VAL A 1 77 ? -0.924 -19.829 7.959 1 82.78 77 VAL A O 1
ATOM 624 N N . LYS A 1 78 ? -2.112 -18.06 8.593 1 80.13 78 LYS A N 1
ATOM 625 C CA . LYS A 1 78 ? -2.451 -17.739 7.21 1 80.13 78 LYS A CA 1
ATOM 626 C C . LYS A 1 78 ? -1.195 -17.495 6.378 1 80.13 78 LYS A C 1
ATOM 628 O O . LYS A 1 78 ? -1.058 -18.034 5.278 1 80.13 78 LYS A O 1
ATOM 633 N N . GLU A 1 79 ? -0.36 -16.802 6.93 1 72.52 79 GLU A N 1
ATOM 634 C CA . GLU A 1 79 ? 0.887 -16.499 6.234 1 72.52 79 GLU A CA 1
ATOM 635 C C . GLU A 1 79 ? 1.707 -17.764 5.995 1 72.52 79 GLU A C 1
ATOM 637 O O . GLU A 1 79 ? 2.268 -17.952 4.914 1 72.52 79 GLU A O 1
ATOM 642 N N . THR A 1 80 ? 1.754 -18.554 7.008 1 76.44 80 THR A N 1
ATOM 643 C CA . THR A 1 80 ? 2.534 -19.785 6.935 1 76.44 80 THR A CA 1
ATOM 644 C C . THR A 1 80 ? 1.935 -20.744 5.91 1 76.44 80 THR A C 1
ATOM 646 O O . THR A 1 80 ? 2.655 -21.297 5.075 1 76.44 80 THR A O 1
ATOM 649 N N . LEU A 1 81 ? 0.663 -20.909 5.984 1 81.69 81 LEU A N 1
ATOM 650 C CA . LEU A 1 81 ? -0.007 -21.824 5.065 1 81.69 81 LEU A CA 1
ATOM 651 C C . LEU A 1 81 ? 0.086 -21.318 3.63 1 81.69 81 LEU A C 1
ATOM 653 O O . LEU A 1 81 ? 0.296 -22.103 2.702 1 81.69 81 LEU A O 1
ATOM 657 N N . ASN A 1 82 ? -0.053 -20.058 3.493 1 76.48 82 ASN A N 1
ATOM 658 C CA . ASN A 1 82 ? 0.095 -19.467 2.168 1 76.48 82 ASN A CA 1
ATOM 659 C C . ASN A 1 82 ? 1.496 -19.693 1.607 1 76.48 82 ASN A C 1
ATOM 661 O O . ASN A 1 82 ? 1.652 -20.021 0.429 1 76.48 82 ASN A O 1
ATOM 665 N N . LYS A 1 83 ? 2.416 -19.501 2.471 1 73.13 83 LYS A N 1
ATOM 666 C CA . LYS A 1 83 ? 3.794 -19.727 2.045 1 73.13 83 LYS A CA 1
ATOM 667 C C . LYS A 1 83 ? 4.019 -21.186 1.659 1 73.13 83 LYS A C 1
ATOM 669 O O . LYS A 1 83 ? 4.654 -21.475 0.643 1 73.13 83 LYS A O 1
ATOM 674 N N . LEU A 1 84 ? 3.533 -22.078 2.471 1 77.56 84 LEU A N 1
ATOM 675 C CA . LEU A 1 84 ? 3.669 -23.505 2.203 1 77.56 84 LEU A CA 1
ATOM 676 C C . LEU A 1 84 ? 3.004 -23.876 0.882 1 77.56 84 LEU A C 1
ATOM 678 O O . LEU A 1 84 ? 3.561 -24.646 0.096 1 77.56 84 LEU A O 1
ATOM 682 N N . GLU A 1 85 ? 1.869 -23.368 0.753 1 76.97 85 GLU A N 1
ATOM 683 C CA . GLU A 1 85 ? 1.138 -23.64 -0.481 1 76.97 85 GLU A CA 1
ATOM 684 C C . GLU A 1 85 ? 1.89 -23.105 -1.697 1 76.97 85 GLU A C 1
ATOM 686 O O . GLU A 1 85 ? 2.015 -23.797 -2.71 1 76.97 85 GLU A O 1
ATOM 691 N N . ARG A 1 86 ? 2.361 -21.899 -1.583 1 71.69 86 ARG A N 1
ATOM 692 C CA . ARG A 1 86 ? 3.136 -21.293 -2.661 1 71.69 86 ARG A CA 1
ATOM 693 C C . ARG A 1 86 ? 4.375 -22.124 -2.978 1 71.69 86 ARG A C 1
ATOM 695 O O . ARG A 1 86 ? 4.666 -22.394 -4.145 1 71.69 86 ARG A O 1
ATOM 702 N N . ASP A 1 87 ? 5.05 -22.478 -1.974 1 71.45 87 ASP A N 1
ATOM 703 C CA . ASP A 1 87 ? 6.279 -23.244 -2.157 1 71.45 87 ASP A CA 1
ATOM 704 C C . ASP A 1 87 ? 5.989 -24.607 -2.782 1 71.45 87 ASP A C 1
ATOM 706 O O . ASP A 1 87 ? 6.729 -25.065 -3.656 1 71.45 87 ASP A O 1
ATOM 710 N N . THR A 1 88 ? 4.924 -25.167 -2.318 1 73.74 88 THR A N 1
ATOM 711 C CA . THR A 1 88 ? 4.52 -26.461 -2.857 1 73.74 88 THR A CA 1
ATOM 712 C C . THR A 1 88 ? 4.128 -26.336 -4.327 1 73.74 88 THR A C 1
ATOM 714 O O . THR A 1 88 ? 4.552 -27.142 -5.158 1 73.74 88 THR A O 1
ATOM 717 N N . ASN A 1 89 ? 3.351 -25.347 -4.595 1 70.27 89 ASN A N 1
ATOM 718 C CA . ASN A 1 89 ? 2.945 -25.108 -5.976 1 70.27 89 ASN A CA 1
ATOM 719 C C . ASN A 1 89 ? 4.147 -24.825 -6.873 1 70.27 89 ASN A C 1
ATOM 721 O O . ASN A 1 89 ? 4.18 -25.256 -8.027 1 70.27 89 ASN A O 1
ATOM 725 N N . SER A 1 90 ? 5.05 -24.07 -6.383 1 66.14 90 SER A N 1
ATOM 726 C CA . SER A 1 90 ? 6.251 -23.74 -7.144 1 66.14 90 SER A CA 1
ATOM 727 C C . SER A 1 90 ? 7.008 -24.998 -7.555 1 66.14 90 SER A C 1
ATOM 729 O O . SER A 1 90 ? 7.52 -25.083 -8.674 1 66.14 90 SER A O 1
ATOM 731 N N . ILE A 1 91 ? 6.982 -25.996 -6.694 1 65.15 91 ILE A N 1
ATOM 732 C CA . ILE A 1 91 ? 7.695 -27.227 -7.015 1 65.15 91 ILE A CA 1
ATOM 733 C C . ILE A 1 91 ? 6.854 -28.08 -7.962 1 65.15 91 ILE A C 1
ATOM 735 O O . ILE A 1 91 ? 7.394 -28.79 -8.813 1 65.15 91 ILE A O 1
ATOM 739 N N . MET A 1 92 ? 5.59 -27.977 -7.761 1 66.52 92 MET A N 1
ATOM 740 C CA . MET A 1 92 ? 4.69 -28.752 -8.611 1 66.52 92 MET A CA 1
ATOM 741 C C . MET A 1 92 ? 4.736 -28.253 -10.051 1 66.52 92 MET A C 1
ATOM 743 O O . MET A 1 92 ? 4.49 -29.017 -10.986 1 66.52 92 MET A O 1
ATOM 747 N N . THR A 1 93 ? 5.025 -27.043 -10.182 1 62.48 93 THR A N 1
ATOM 748 C CA . THR A 1 93 ? 5.06 -26.452 -11.515 1 62.48 93 THR A CA 1
ATOM 749 C C . THR A 1 93 ? 6.499 -26.215 -11.963 1 62.48 93 THR A C 1
ATOM 751 O O . THR A 1 93 ? 6.743 -25.474 -12.918 1 62.48 93 THR A O 1
ATOM 754 N N . TRP A 1 94 ? 7.317 -26.741 -11.142 1 61.24 94 TRP A N 1
ATOM 755 C CA . TRP A 1 94 ? 8.739 -26.546 -11.403 1 61.24 94 TRP A CA 1
ATOM 756 C C . TRP A 1 94 ? 9.122 -27.094 -12.774 1 61.24 94 TRP A C 1
ATOM 758 O O . TRP A 1 94 ? 8.701 -28.191 -13.15 1 61.24 94 TRP A O 1
ATOM 768 N N . GLN A 1 95 ? 9.4 -26.2 -13.586 1 64.99 95 GLN A N 1
ATOM 769 C CA . GLN A 1 95 ? 10.023 -26.561 -14.855 1 64.99 95 GLN A CA 1
ATOM 770 C C . GLN A 1 95 ? 11.513 -26.232 -14.849 1 64.99 95 GLN A C 1
ATOM 772 O O . GLN A 1 95 ? 11.912 -25.144 -14.43 1 64.99 95 GLN A O 1
ATOM 777 N N . PRO A 1 96 ? 12.306 -27.252 -15.183 1 63.46 96 PRO A N 1
ATOM 778 C CA . PRO A 1 96 ? 13.758 -27.058 -15.165 1 63.46 96 PRO A CA 1
ATOM 779 C C . PRO A 1 96 ? 14.192 -25.782 -15.883 1 63.46 96 PRO A C 1
ATOM 781 O O . PRO A 1 96 ? 15.219 -25.193 -15.537 1 63.46 96 PRO A O 1
ATOM 784 N N . THR A 1 97 ? 13.37 -25.309 -16.778 1 72.6 97 THR A N 1
ATOM 785 C CA . THR A 1 97 ? 13.827 -24.195 -17.601 1 72.6 97 THR A CA 1
ATOM 786 C C . THR A 1 97 ? 13.412 -22.862 -16.985 1 72.6 97 THR A C 1
ATOM 788 O O . THR A 1 97 ? 13.943 -21.811 -17.351 1 72.6 97 THR A O 1
ATOM 791 N N . VAL A 1 98 ? 12.573 -22.944 -16.017 1 77.35 98 VAL A N 1
ATOM 792 C CA . VAL A 1 98 ? 12.07 -21.686 -15.475 1 77.35 98 VAL A CA 1
ATOM 793 C C . VAL A 1 98 ? 12.857 -21.312 -14.221 1 77.35 98 VAL A C 1
ATOM 795 O O . VAL A 1 98 ? 13.032 -22.137 -13.321 1 77.35 98 VAL A O 1
ATOM 798 N N . GLN A 1 99 ? 13.494 -20.156 -14.296 1 88.14 99 GLN A N 1
ATOM 799 C CA . GLN A 1 99 ? 14.232 -19.601 -13.165 1 88.14 99 GLN A CA 1
ATOM 800 C C . GLN A 1 99 ? 13.397 -18.564 -12.42 1 88.14 99 GLN A C 1
ATOM 802 O O . GLN A 1 99 ? 12.735 -17.729 -13.04 1 88.14 99 GLN A O 1
ATOM 807 N N . VAL A 1 100 ? 13.396 -18.665 -11.076 1 89.12 100 VAL A N 1
ATOM 808 C CA . VAL A 1 100 ? 12.547 -17.786 -10.279 1 89.12 100 VAL A CA 1
ATOM 809 C C . VAL A 1 100 ? 13.415 -16.886 -9.402 1 89.12 100 VAL A C 1
ATOM 811 O O . VAL A 1 100 ? 14.395 -17.344 -8.809 1 89.12 100 VAL A O 1
ATOM 814 N N . ILE A 1 101 ? 13.151 -15.62 -9.38 1 92.76 101 ILE A N 1
ATOM 815 C CA . ILE A 1 101 ? 13.753 -14.665 -8.457 1 92.76 101 ILE A CA 1
ATOM 816 C C . ILE A 1 101 ? 12.722 -14.227 -7.42 1 92.76 101 ILE A C 1
ATOM 818 O O . ILE A 1 101 ? 11.653 -13.723 -7.773 1 92.76 101 ILE A O 1
ATOM 822 N N . GLU A 1 102 ? 13.018 -14.463 -6.137 1 91.77 102 GLU A N 1
ATOM 823 C CA . GLU A 1 102 ? 12.236 -13.93 -5.025 1 91.77 102 GLU A CA 1
ATOM 824 C C . GLU A 1 102 ? 12.748 -12.558 -4.597 1 91.77 102 GLU A C 1
ATOM 826 O O . GLU A 1 102 ? 13.789 -12.453 -3.946 1 91.77 102 GLU A O 1
ATOM 831 N N . LEU A 1 103 ? 11.953 -11.49 -4.908 1 94.9 103 LEU A N 1
ATOM 832 C CA . LEU A 1 103 ? 12.428 -10.121 -4.736 1 94.9 103 LEU A CA 1
ATOM 833 C C . LEU A 1 103 ? 11.569 -9.372 -3.723 1 94.9 103 LEU A C 1
ATOM 835 O O . LEU A 1 103 ? 10.353 -9.263 -3.894 1 94.9 103 LEU A O 1
ATOM 839 N N . ALA A 1 104 ? 12.145 -8.901 -2.656 1 94.9 104 ALA A N 1
ATOM 840 C CA . ALA A 1 104 ? 11.467 -8.013 -1.715 1 94.9 104 ALA A CA 1
ATOM 841 C C . ALA A 1 104 ? 11.685 -6.55 -2.089 1 94.9 104 ALA A C 1
ATOM 843 O O . ALA A 1 104 ? 12.822 -6.116 -2.289 1 94.9 104 ALA A O 1
ATOM 844 N N . VAL A 1 105 ? 10.608 -5.84 -2.223 1 95.62 105 VAL A N 1
ATOM 845 C CA . VAL A 1 105 ? 10.733 -4.466 -2.696 1 95.62 105 VAL A CA 1
ATOM 846 C C . VAL A 1 105 ? 9.802 -3.557 -1.896 1 95.62 105 VAL A C 1
ATOM 848 O O . VAL A 1 105 ? 8.684 -3.951 -1.553 1 95.62 105 VAL A O 1
ATOM 851 N N . ASN A 1 106 ? 10.253 -2.371 -1.612 1 93.57 106 ASN A N 1
ATOM 852 C CA . ASN A 1 106 ? 9.363 -1.337 -1.096 1 93.57 106 ASN A CA 1
ATOM 853 C C . ASN A 1 106 ? 8.118 -1.184 -1.966 1 93.57 106 ASN A C 1
ATOM 855 O O . ASN A 1 106 ? 8.214 -1.147 -3.193 1 93.57 106 ASN A O 1
ATOM 859 N N . PRO A 1 107 ? 6.952 -1.023 -1.391 1 93.26 107 PRO A N 1
ATOM 860 C CA . PRO A 1 107 ? 5.706 -1.034 -2.161 1 93.26 107 PRO A CA 1
ATOM 861 C C . PRO A 1 107 ? 5.636 0.095 -3.186 1 93.26 107 PRO A C 1
ATOM 863 O O . PRO A 1 107 ? 5.285 -0.14 -4.345 1 93.26 107 PRO A O 1
ATOM 866 N N . THR A 1 108 ? 5.982 1.279 -2.774 1 93.05 108 THR A N 1
ATOM 867 C CA . THR A 1 108 ? 5.899 2.399 -3.705 1 93.05 108 THR A CA 1
ATOM 868 C C . THR A 1 108 ? 6.877 2.214 -4.862 1 93.05 108 THR A C 1
ATOM 870 O O . THR A 1 108 ? 6.525 2.441 -6.021 1 93.05 108 THR A O 1
ATOM 873 N N . PHE A 1 109 ? 8.066 1.762 -4.548 1 94.67 109 PHE A N 1
ATOM 874 C CA . PHE A 1 109 ? 9.075 1.529 -5.575 1 94.67 109 PHE A CA 1
ATOM 875 C C . PHE A 1 109 ? 8.62 0.444 -6.544 1 94.67 109 PHE A C 1
ATOM 877 O O . PHE A 1 109 ? 8.755 0.593 -7.76 1 94.67 109 PHE A O 1
ATOM 884 N N . SER A 1 110 ? 8.123 -0.621 -6.026 1 96.46 110 SER A N 1
ATOM 885 C CA . SER A 1 110 ? 7.681 -1.727 -6.869 1 96.46 110 SER A CA 1
ATOM 886 C C . SER A 1 110 ? 6.55 -1.298 -7.797 1 96.46 110 SER A C 1
ATOM 888 O O . SER A 1 110 ? 6.634 -1.484 -9.013 1 96.46 110 SER A O 1
ATOM 890 N N . THR A 1 111 ? 5.58 -0.636 -7.288 1 95.72 111 THR A N 1
ATOM 891 C CA . THR A 1 111 ? 4.336 -0.333 -7.988 1 95.72 111 THR A CA 1
ATOM 892 C C . THR A 1 111 ? 4.552 0.768 -9.022 1 95.72 111 THR A C 1
ATOM 894 O O . THR A 1 111 ? 3.966 0.733 -10.106 1 95.72 111 THR A O 1
ATOM 897 N N . HIS A 1 112 ? 5.472 1.65 -8.73 1 94.63 112 HIS A N 1
ATOM 898 C CA . HIS A 1 112 ? 5.489 2.864 -9.539 1 94.63 112 HIS A CA 1
ATOM 899 C C . HIS A 1 112 ? 6.76 2.95 -10.378 1 94.63 112 HIS A C 1
ATOM 901 O O . HIS A 1 112 ? 6.838 3.75 -11.313 1 94.63 112 HIS A O 1
ATOM 907 N N . TRP A 1 113 ? 7.698 2.179 -10.03 1 94.9 113 TRP A N 1
ATOM 908 C CA . TRP A 1 113 ? 8.929 2.261 -10.81 1 94.9 113 TRP A CA 1
ATOM 909 C C . TRP A 1 113 ? 9.297 0.901 -11.391 1 94.9 113 TRP A C 1
ATOM 911 O O . TRP A 1 113 ? 9.463 0.762 -12.606 1 94.9 113 TRP A O 1
ATOM 921 N N . LEU A 1 114 ? 9.415 -0.14 -10.565 1 96.54 114 LEU A N 1
ATOM 922 C CA . LEU A 1 114 ? 9.95 -1.427 -10.995 1 96.54 114 LEU A CA 1
ATOM 923 C C . LEU A 1 114 ? 8.991 -2.121 -11.956 1 96.54 114 LEU A C 1
ATOM 925 O O . LEU A 1 114 ? 9.373 -2.472 -13.075 1 96.54 114 LEU A O 1
ATOM 929 N N . ILE A 1 115 ? 7.745 -2.321 -11.596 1 96.91 115 ILE A N 1
ATOM 930 C CA . ILE A 1 115 ? 6.778 -3.1 -12.361 1 96.91 115 ILE A CA 1
ATOM 931 C C . ILE A 1 115 ? 6.533 -2.434 -13.713 1 96.91 115 ILE A C 1
ATOM 933 O O . ILE A 1 115 ? 6.553 -3.099 -14.752 1 96.91 115 ILE A O 1
ATOM 937 N N . PRO A 1 116 ? 6.423 -1.138 -13.754 1 94.49 116 PRO A N 1
ATOM 938 C CA . PRO A 1 116 ? 6.22 -0.482 -15.048 1 94.49 116 PRO A CA 1
ATOM 939 C C . PRO A 1 116 ? 7.378 -0.712 -16.015 1 94.49 116 PRO A C 1
ATOM 941 O O . PRO A 1 116 ? 7.202 -0.605 -17.232 1 94.49 116 PRO A O 1
ATOM 944 N N . ASN A 1 117 ? 8.504 -1.015 -15.501 1 94.18 117 ASN A N 1
ATOM 945 C CA . ASN A 1 117 ? 9.675 -1.198 -16.352 1 94.18 117 ASN A CA 1
ATOM 946 C C . ASN A 1 117 ? 9.938 -2.674 -16.635 1 94.18 117 ASN A C 1
ATOM 948 O O . ASN A 1 117 ? 10.769 -3.01 -17.48 1 94.18 117 ASN A O 1
ATOM 952 N N . LEU A 1 118 ? 9.203 -3.536 -16.009 1 96.28 118 LEU A N 1
ATOM 953 C CA . LEU A 1 118 ? 9.509 -4.962 -16.043 1 96.28 118 LEU A CA 1
ATOM 954 C C . LEU A 1 118 ? 9.187 -5.554 -17.411 1 96.28 118 LEU A C 1
ATOM 956 O O . LEU A 1 118 ? 9.699 -6.617 -17.768 1 96.28 118 LEU A O 1
ATOM 960 N N . ARG A 1 119 ? 8.298 -4.941 -18.146 1 93.34 119 ARG A N 1
ATOM 961 C CA . ARG A 1 119 ? 7.947 -5.464 -19.462 1 93.34 119 ARG A CA 1
ATOM 962 C C . ARG A 1 119 ? 9.19 -5.65 -20.326 1 93.34 119 ARG A C 1
ATOM 964 O O . ARG A 1 119 ? 9.328 -6.664 -21.014 1 93.34 119 ARG A O 1
ATOM 971 N N . GLU A 1 120 ? 10.055 -4.709 -20.264 1 94.02 120 GLU A N 1
ATOM 972 C CA . GLU A 1 120 ? 11.297 -4.762 -21.029 1 94.02 120 GLU A CA 1
ATOM 973 C C . GLU A 1 120 ? 12.159 -5.946 -20.599 1 94.02 120 GLU A C 1
ATOM 975 O O . GLU A 1 120 ? 12.675 -6.683 -21.442 1 94.02 120 GLU A O 1
ATOM 980 N N . PHE A 1 121 ? 12.33 -6.151 -19.355 1 96.35 121 PHE A N 1
ATOM 981 C CA . PHE A 1 121 ? 13.134 -7.257 -18.846 1 96.35 121 PHE A CA 1
ATOM 982 C C . PHE A 1 121 ? 12.537 -8.596 -19.262 1 96.35 121 PHE A C 1
ATOM 984 O O . PHE A 1 121 ? 13.261 -9.498 -19.689 1 96.35 121 PHE A O 1
ATOM 991 N N . ASN A 1 122 ? 11.201 -8.686 -19.086 1 94.05 122 ASN A N 1
ATOM 992 C CA . ASN A 1 122 ? 10.518 -9.941 -19.382 1 94.05 122 ASN A CA 1
ATOM 993 C C . ASN A 1 122 ? 10.659 -10.323 -20.853 1 94.05 122 ASN A C 1
ATOM 995 O O . ASN A 1 122 ? 10.755 -11.505 -21.185 1 94.05 122 ASN A O 1
ATOM 999 N N . LYS A 1 123 ? 10.645 -9.367 -21.726 1 93.25 123 LYS A N 1
ATOM 1000 C CA . LYS A 1 123 ? 10.822 -9.616 -23.154 1 93.25 123 LYS A CA 1
ATOM 1001 C C . LYS A 1 123 ? 12.211 -10.177 -23.446 1 93.25 123 LYS A C 1
ATOM 1003 O O . LYS A 1 123 ? 12.362 -11.072 -24.28 1 93.25 123 LYS A O 1
ATOM 1008 N N . LEU A 1 124 ? 13.183 -9.71 -22.743 1 93.93 124 LEU A N 1
ATOM 1009 C CA . LEU A 1 124 ? 14.573 -10.098 -22.957 1 93.93 124 LEU A CA 1
ATOM 1010 C C . LEU A 1 124 ? 14.889 -11.406 -22.239 1 93.93 124 LEU A C 1
ATOM 1012 O O . LEU A 1 124 ? 15.818 -12.121 -22.622 1 93.93 124 LEU A O 1
ATOM 1016 N N . ASN A 1 125 ? 14.122 -11.682 -21.195 1 94.54 125 ASN A N 1
ATOM 1017 C CA . ASN A 1 125 ? 14.364 -12.853 -20.359 1 94.54 125 ASN A CA 1
ATOM 1018 C C . ASN A 1 125 ? 13.069 -13.602 -20.054 1 94.54 125 ASN A C 1
ATOM 1020 O O . ASN A 1 125 ? 12.668 -13.71 -18.894 1 94.54 125 ASN A O 1
ATOM 1024 N N . PRO A 1 126 ? 12.445 -14.256 -21.036 1 90.32 126 PRO A N 1
ATOM 1025 C CA . PRO A 1 126 ? 11.129 -14.875 -20.866 1 90.32 126 PRO A CA 1
ATOM 1026 C C . PRO A 1 126 ? 11.157 -16.071 -19.917 1 90.32 126 PRO A C 1
ATOM 1028 O O . PRO A 1 126 ? 10.112 -16.489 -19.413 1 90.32 126 PRO A O 1
ATOM 1031 N N . ASP A 1 127 ? 12.319 -16.604 -19.6 1 90.57 127 ASP A N 1
ATOM 1032 C CA . ASP A 1 127 ? 12.426 -17.804 -18.777 1 90.57 127 ASP A CA 1
ATOM 1033 C C . ASP A 1 127 ? 12.649 -17.445 -17.309 1 90.57 127 ASP A C 1
ATOM 1035 O O . ASP A 1 127 ? 12.774 -18.331 -16.461 1 90.57 127 ASP A O 1
ATOM 1039 N N . ILE A 1 128 ? 12.704 -16.176 -17.042 1 93.48 128 ILE A N 1
ATOM 1040 C CA . ILE A 1 128 ? 12.896 -15.727 -15.667 1 93.48 128 ILE A CA 1
ATOM 1041 C C . ILE A 1 128 ? 11.583 -15.174 -15.117 1 93.48 128 ILE A C 1
ATOM 1043 O O . ILE A 1 128 ? 10.993 -14.262 -15.702 1 93.48 128 ILE A O 1
ATOM 1047 N N . ILE A 1 129 ? 11.142 -15.746 -14.041 1 92.69 129 ILE A N 1
ATOM 1048 C CA . ILE A 1 129 ? 9.952 -15.274 -13.341 1 92.69 129 ILE A CA 1
ATOM 1049 C C . ILE A 1 129 ? 10.363 -14.486 -12.099 1 92.69 129 ILE A C 1
ATOM 1051 O O . ILE A 1 129 ? 11.2 -14.942 -11.317 1 92.69 129 ILE A O 1
ATOM 1055 N N . ILE A 1 130 ? 9.825 -13.309 -11.951 1 95.05 130 ILE A N 1
ATOM 1056 C CA . ILE A 1 130 ? 10.122 -12.479 -10.788 1 95.05 130 ILE A CA 1
ATOM 1057 C C . ILE A 1 130 ? 8.89 -12.389 -9.891 1 95.05 130 ILE A C 1
ATOM 1059 O O . ILE A 1 130 ? 7.865 -11.829 -10.286 1 95.05 130 ILE A O 1
ATOM 1063 N N . ASN A 1 131 ? 8.988 -12.957 -8.719 1 93.01 131 ASN A N 1
ATOM 1064 C CA . ASN A 1 131 ? 8.002 -12.743 -7.666 1 93.01 131 ASN A CA 1
ATOM 1065 C C . ASN A 1 131 ? 8.336 -11.514 -6.826 1 93.01 131 ASN A C 1
ATOM 1067 O O . ASN A 1 131 ? 9.47 -11.36 -6.368 1 93.01 131 ASN A O 1
ATOM 1071 N N . ILE A 1 132 ? 7.383 -10.686 -6.637 1 95.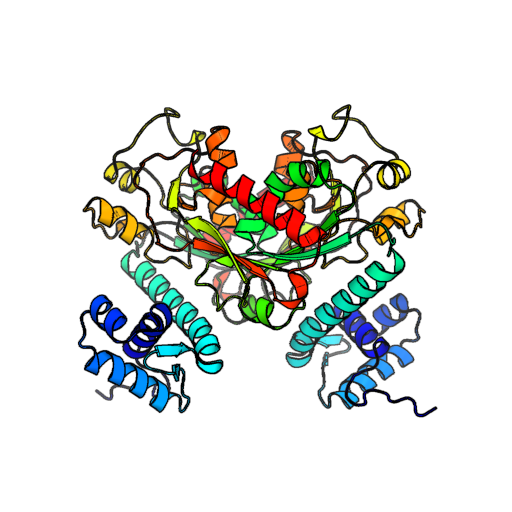63 132 ILE A N 1
ATOM 1072 C CA . ILE A 1 132 ? 7.649 -9.439 -5.928 1 95.63 132 ILE A CA 1
ATOM 1073 C C . ILE A 1 132 ? 6.889 -9.427 -4.603 1 95.63 132 ILE A C 1
ATOM 1075 O O . ILE A 1 132 ? 5.658 -9.502 -4.585 1 95.63 132 ILE A O 1
ATOM 1079 N N . HIS A 1 133 ? 7.636 -9.273 -3.573 1 92.13 133 HIS A N 1
ATOM 1080 C CA . HIS A 1 133 ? 7.115 -9.225 -2.212 1 92.13 133 HIS A CA 1
ATOM 1081 C C . HIS A 1 133 ? 7.206 -7.815 -1.637 1 92.13 133 HIS A C 1
ATOM 1083 O O . HIS A 1 133 ? 8.112 -7.055 -1.985 1 92.13 133 HIS A O 1
ATOM 1089 N N . SER A 1 134 ? 6.296 -7.574 -0.762 1 91.33 134 SER A N 1
ATOM 1090 C CA . SER A 1 134 ? 6.27 -6.253 -0.145 1 91.33 134 SER A CA 1
ATOM 1091 C C . SER A 1 134 ? 7.244 -6.171 1.027 1 91.33 134 SER A C 1
ATOM 1093 O O . SER A 1 134 ? 7.196 -6.998 1.939 1 91.33 134 SER A O 1
ATOM 1095 N N . LEU A 1 135 ? 8.063 -5.229 0.963 1 88.99 135 LEU A N 1
ATOM 1096 C CA . LEU A 1 135 ? 8.949 -4.878 2.068 1 88.99 135 LEU A CA 1
ATOM 1097 C C . LEU A 1 135 ? 8.43 -3.654 2.814 1 88.99 135 LEU A C 1
ATOM 1099 O O . LEU A 1 135 ? 8.906 -2.539 2.593 1 88.99 135 LEU A O 1
ATOM 1103 N N . ALA A 1 136 ? 7.515 -3.918 3.724 1 77.14 136 ALA A N 1
ATOM 1104 C CA . ALA A 1 136 ? 6.834 -2.809 4.386 1 77.14 136 ALA A CA 1
ATOM 1105 C C . ALA A 1 136 ? 7.459 -2.515 5.747 1 77.14 136 ALA A C 1
ATOM 1107 O O . ALA A 1 136 ? 7.367 -1.393 6.25 1 77.14 136 ALA A O 1
ATOM 1108 N N . ASN A 1 137 ? 8.079 -3.529 6.297 1 74.15 137 ASN A N 1
ATOM 1109 C CA . ASN A 1 137 ? 8.723 -3.352 7.594 1 74.15 137 ASN A CA 1
ATOM 1110 C C . ASN A 1 137 ? 10.01 -4.166 7.696 1 74.15 137 ASN A C 1
ATOM 1112 O O . ASN A 1 137 ? 10.26 -5.046 6.871 1 74.15 137 ASN A O 1
ATOM 1116 N N . ILE A 1 138 ? 10.746 -3.883 8.658 1 69.25 138 ILE A N 1
ATOM 1117 C CA . ILE A 1 138 ? 12.067 -4.478 8.821 1 69.25 138 ILE A CA 1
ATOM 1118 C C . ILE A 1 138 ? 11.931 -5.982 9.052 1 69.25 138 ILE A C 1
ATOM 1120 O O . ILE A 1 138 ? 12.789 -6.761 8.632 1 69.25 138 ILE A O 1
ATOM 1124 N N . GLY A 1 139 ? 10.894 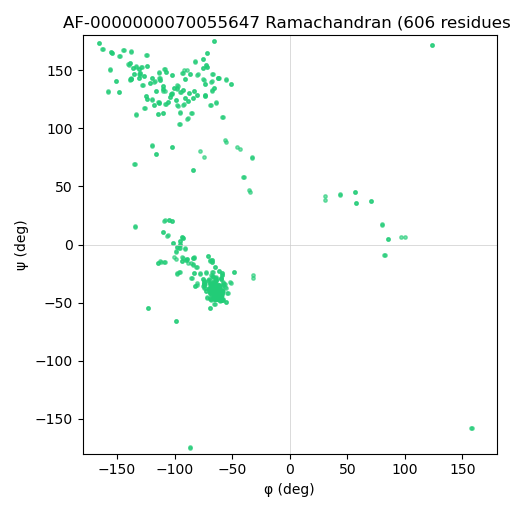-6.34 9.738 1 68.64 139 GLY A N 1
ATOM 1125 C CA . GLY A 1 139 ? 10.652 -7.752 9.984 1 68.64 139 GLY A CA 1
ATOM 1126 C C . GLY A 1 139 ? 10.519 -8.566 8.711 1 68.64 139 GLY A C 1
ATOM 1127 O O . GLY A 1 139 ? 10.926 -9.729 8.666 1 68.64 139 GLY A O 1
ATOM 1128 N N . ASP A 1 140 ? 10.02 -7.984 7.736 1 68.44 140 ASP A N 1
ATOM 1129 C CA . ASP A 1 140 ? 9.894 -8.645 6.44 1 68.44 140 ASP A CA 1
ATOM 1130 C C . ASP A 1 140 ? 11.264 -9.012 5.875 1 68.44 140 ASP A C 1
ATOM 1132 O O . ASP A 1 140 ? 11.428 -10.073 5.269 1 68.44 140 ASP A O 1
ATOM 1136 N N . PHE A 1 141 ? 12.203 -8.198 6.136 1 70.42 141 PHE A N 1
ATOM 1137 C CA . PHE A 1 141 ? 13.54 -8.346 5.573 1 70.42 141 PHE A CA 1
ATOM 1138 C C . PHE A 1 141 ? 14.29 -9.487 6.251 1 70.42 141 PHE A C 1
ATOM 1140 O O . PHE A 1 141 ? 15.005 -10.245 5.593 1 70.42 141 PHE A O 1
ATOM 1147 N N . LEU A 1 142 ? 14.054 -9.676 7.492 1 63.59 142 LEU A N 1
ATOM 1148 C CA . LEU A 1 142 ? 14.839 -10.612 8.289 1 63.59 142 LEU A CA 1
ATOM 1149 C C . LEU A 1 142 ? 14.301 -12.032 8.148 1 63.59 142 LEU A C 1
ATOM 1151 O O . LEU A 1 142 ? 15.051 -13.001 8.283 1 63.59 142 LEU A O 1
ATOM 1155 N N . ASN A 1 143 ? 13.152 -12.146 7.923 1 56.73 143 ASN A N 1
ATOM 1156 C CA . ASN A 1 143 ? 12.519 -13.444 8.127 1 56.73 143 ASN A CA 1
ATOM 1157 C C . ASN A 1 143 ? 12.339 -14.193 6.81 1 56.73 143 ASN A C 1
ATOM 1159 O O . ASN A 1 143 ? 12.026 -15.385 6.806 1 56.73 143 ASN A O 1
ATOM 1163 N N . ARG A 1 144 ? 12.561 -13.474 5.778 1 62.43 144 ARG A N 1
ATOM 1164 C CA . ARG A 1 144 ? 12.141 -14.212 4.591 1 62.43 144 ARG A CA 1
ATOM 1165 C C . ARG A 1 144 ? 13.323 -14.474 3.663 1 62.43 144 ARG A C 1
ATOM 1167 O O . ARG A 1 144 ? 14.293 -13.713 3.654 1 62.43 144 ARG A O 1
ATOM 1174 N N . GLU A 1 145 ? 13.208 -15.621 3.226 1 74.58 145 GLU A N 1
ATOM 1175 C CA . GLU A 1 145 ? 14.233 -16.086 2.297 1 74.58 145 GLU A CA 1
ATOM 1176 C C . GLU A 1 145 ? 14.059 -15.451 0.92 1 74.58 145 GLU A C 1
ATOM 1178 O O . GLU A 1 145 ? 13.407 -16.023 0.044 1 74.58 145 GLU A O 1
ATOM 1183 N N . TYR A 1 146 ? 14.41 -14.24 0.761 1 88.24 146 TYR A N 1
ATOM 1184 C CA . TYR A 1 146 ? 14.444 -13.554 -0.525 1 88.24 146 TYR A CA 1
ATOM 1185 C C . TYR A 1 146 ? 15.8 -13.724 -1.199 1 88.24 146 TYR A C 1
ATOM 1187 O O . TYR A 1 146 ? 16.809 -13.952 -0.528 1 88.24 146 TYR A O 1
ATOM 1195 N N . ASP A 1 147 ? 15.759 -13.717 -2.523 1 91.3 147 ASP A N 1
ATOM 1196 C CA . ASP A 1 147 ? 17.016 -13.722 -3.265 1 91.3 147 ASP A CA 1
ATOM 1197 C C . ASP A 1 147 ? 17.68 -12.347 -3.229 1 91.3 147 ASP A C 1
ATOM 1199 O O . ASP A 1 147 ? 18.908 -12.245 -3.194 1 91.3 147 ASP A O 1
ATOM 1203 N N . ALA A 1 148 ? 16.871 -11.314 -3.252 1 94.91 148 ALA A N 1
ATOM 1204 C CA . ALA A 1 148 ? 17.333 -9.928 -3.245 1 94.91 148 ALA A CA 1
ATOM 1205 C C . ALA A 1 148 ? 16.263 -8.996 -2.684 1 94.91 148 ALA A C 1
ATOM 1207 O O . ALA A 1 148 ? 15.112 -9.401 -2.501 1 94.91 148 ALA A O 1
ATOM 1208 N N . ALA A 1 149 ? 16.702 -7.82 -2.374 1 95.7 149 ALA A N 1
ATOM 1209 C CA . ALA A 1 149 ? 15.793 -6.783 -1.892 1 95.7 149 ALA A CA 1
ATOM 1210 C C . ALA A 1 149 ? 16.127 -5.429 -2.512 1 95.7 149 ALA A C 1
ATOM 1212 O O . ALA A 1 149 ? 17.291 -5.141 -2.799 1 95.7 149 ALA A O 1
ATOM 1213 N N . ILE A 1 150 ? 15.13 -4.688 -2.813 1 96.35 150 ILE A N 1
ATOM 1214 C CA . ILE A 1 150 ? 15.272 -3.293 -3.215 1 96.35 150 ILE A CA 1
ATOM 1215 C C . ILE A 1 150 ? 14.641 -2.385 -2.162 1 96.35 150 ILE A C 1
ATOM 1217 O O . ILE A 1 150 ? 13.446 -2.493 -1.876 1 96.35 150 ILE A O 1
ATOM 1221 N N . MET A 1 151 ? 15.435 -1.51 -1.629 1 93.85 151 MET A N 1
ATOM 1222 C CA . MET A 1 151 ? 14.986 -0.704 -0.497 1 93.85 151 MET A CA 1
ATOM 1223 C C . MET A 1 151 ? 15.749 0.615 -0.43 1 93.85 151 MET A C 1
ATOM 1225 O O . MET A 1 151 ? 16.727 0.808 -1.155 1 93.85 151 MET A O 1
ATOM 1229 N N . ARG A 1 152 ? 15.183 1.476 0.335 1 92.11 152 ARG A N 1
ATOM 1230 C CA . ARG A 1 152 ? 15.973 2.648 0.701 1 92.11 152 ARG A CA 1
ATOM 1231 C C . ARG A 1 152 ? 17.149 2.259 1.59 1 92.11 152 ARG A C 1
ATOM 1233 O O . ARG A 1 152 ? 17.018 1.394 2.458 1 92.11 152 ARG A O 1
ATOM 1240 N N . GLU A 1 153 ? 18.161 2.941 1.437 1 88.41 153 GLU A N 1
ATOM 1241 C CA . GLU A 1 153 ? 19.388 2.567 2.134 1 88.41 153 GLU A CA 1
ATOM 1242 C C . GLU A 1 153 ? 19.216 2.666 3.647 1 88.41 153 GLU A C 1
ATOM 1244 O O . GLU A 1 153 ? 19.8 1.88 4.396 1 88.41 153 GLU A O 1
ATOM 1249 N N . ASP A 1 154 ? 18.381 3.563 4.118 1 82.85 154 ASP A N 1
ATOM 1250 C CA . ASP A 1 154 ? 18.241 3.789 5.553 1 82.85 154 ASP A CA 1
ATOM 1251 C C . ASP A 1 154 ? 17.121 2.931 6.138 1 82.85 154 ASP A C 1
ATOM 1253 O O . ASP A 1 154 ? 16.75 3.095 7.302 1 82.85 154 ASP A O 1
ATOM 1257 N N . PHE A 1 155 ? 16.567 2.09 5.341 1 83.16 155 PHE A N 1
ATOM 1258 C CA . PHE A 1 155 ? 15.488 1.226 5.806 1 83.16 155 PHE A CA 1
ATOM 1259 C C . PHE A 1 155 ? 15.992 0.253 6.865 1 83.16 155 PHE A C 1
ATOM 1261 O O . PHE A 1 155 ? 15.396 0.131 7.937 1 83.16 155 PHE A O 1
ATOM 1268 N N . CYS A 1 156 ? 16.994 -0.417 6.624 1 78.77 156 CYS A N 1
ATOM 1269 C CA . CYS A 1 156 ? 17.717 -1.311 7.521 1 78.77 156 CYS A CA 1
ATOM 1270 C C . CYS A 1 156 ? 19.083 -1.671 6.947 1 78.77 156 CYS A C 1
ATOM 1272 O O . CYS A 1 156 ? 19.404 -1.298 5.818 1 78.77 156 CYS A O 1
ATOM 1274 N N . SER A 1 157 ? 19.834 -2.35 7.739 1 81.64 157 SER A N 1
ATOM 1275 C CA . SER A 1 157 ? 21.149 -2.761 7.26 1 81.64 157 SER A CA 1
ATOM 1276 C C . SER A 1 157 ? 21.033 -3.726 6.086 1 81.64 157 SER A C 1
ATOM 1278 O O . SER A 1 157 ? 20.415 -4.786 6.205 1 81.64 157 SER A O 1
ATOM 1280 N N . PRO A 1 158 ? 21.616 -3.362 5.022 1 87.35 158 PRO A N 1
ATOM 1281 C CA . PRO A 1 158 ? 21.548 -4.26 3.867 1 87.35 158 PRO A CA 1
ATOM 1282 C C . PRO A 1 158 ? 22.397 -5.517 4.047 1 87.35 158 PRO A C 1
ATOM 1284 O O . PRO A 1 158 ? 23.191 -5.601 4.987 1 87.35 158 PRO A O 1
ATOM 1287 N N . TRP A 1 159 ? 22.163 -6.506 3.216 1 89.77 159 TRP A N 1
ATOM 1288 C CA . TRP A 1 159 ? 23.044 -7.666 3.131 1 89.77 159 TRP A CA 1
ATOM 1289 C C . TRP A 1 159 ? 24.418 -7.268 2.602 1 89.77 159 TRP A C 1
ATOM 1291 O O . TRP A 1 159 ? 24.66 -6.096 2.302 1 89.77 159 TRP A O 1
ATOM 1301 N N . SER A 1 160 ? 25.377 -8.2 2.562 1 87.57 160 SER A N 1
ATOM 1302 C CA . SER A 1 160 ? 26.782 -7.924 2.281 1 87.57 160 SER A CA 1
ATOM 1303 C C . SER A 1 160 ? 26.962 -7.339 0.884 1 87.57 160 SER A C 1
ATOM 1305 O O . SER A 1 160 ? 27.793 -6.452 0.679 1 87.57 160 SER A O 1
ATOM 1307 N N . GLU A 1 161 ? 26.178 -7.812 -0.063 1 93.31 161 GLU A N 1
ATOM 1308 C CA . GLU A 1 161 ? 26.272 -7.299 -1.426 1 93.31 161 GLU A CA 1
ATOM 1309 C C . GLU A 1 161 ? 25.207 -6.24 -1.693 1 93.31 161 GLU A C 1
ATOM 1311 O O . GLU A 1 161 ? 24.057 -6.39 -1.275 1 93.31 161 GLU A O 1
ATOM 1316 N N . ARG A 1 162 ? 25.59 -5.172 -2.351 1 94.09 162 ARG A N 1
ATOM 1317 C CA . ARG A 1 162 ? 24.616 -4.129 -2.654 1 94.09 162 ARG A CA 1
ATOM 1318 C C . ARG A 1 162 ? 25.052 -3.306 -3.861 1 94.09 162 ARG A C 1
ATOM 1320 O O . ARG A 1 162 ? 26.243 -3.226 -4.167 1 94.09 162 ARG A O 1
ATOM 1327 N N . GLU A 1 163 ? 24.128 -2.783 -4.588 1 94.85 163 GLU A N 1
ATOM 1328 C CA . GLU A 1 163 ? 24.283 -1.838 -5.69 1 94.85 163 GLU A CA 1
ATOM 1329 C C . GLU A 1 163 ? 23.387 -0.618 -5.5 1 94.85 163 GLU A C 1
ATOM 1331 O O . GLU A 1 163 ? 22.236 -0.745 -5.076 1 94.85 163 GLU A O 1
ATOM 1336 N N . TYR A 1 164 ? 24.004 0.523 -5.789 1 94.32 164 TYR A N 1
ATOM 1337 C CA . TYR A 1 164 ? 23.246 1.768 -5.721 1 94.32 164 TYR A CA 1
ATOM 1338 C C . TYR A 1 164 ? 22.463 2 -7.008 1 94.32 164 TYR A C 1
ATOM 1340 O O . TYR A 1 164 ? 22.984 1.79 -8.106 1 94.32 164 TYR A O 1
ATOM 1348 N N . LEU A 1 165 ? 21.227 2.331 -6.855 1 94.79 165 LEU A N 1
ATOM 1349 C CA . LEU A 1 165 ? 20.385 2.543 -8.028 1 94.79 165 LEU A CA 1
ATOM 1350 C C . LEU A 1 165 ? 20.266 4.029 -8.349 1 94.79 165 LEU A C 1
ATOM 1352 O O . LEU A 1 165 ? 20.776 4.49 -9.373 1 94.79 165 LEU A O 1
ATOM 1356 N N . PHE A 1 166 ? 19.637 4.874 -7.483 1 91.44 166 PHE A N 1
ATOM 1357 C CA . PHE A 1 166 ? 19.551 6.316 -7.681 1 91.44 166 PHE A CA 1
ATOM 1358 C C . PHE A 1 166 ? 19.177 7.019 -6.382 1 91.44 166 PHE A C 1
ATOM 1360 O O . PHE A 1 166 ? 18.735 6.377 -5.427 1 91.44 166 PHE A O 1
ATOM 1367 N N . GLU A 1 167 ? 19.304 8.307 -6.401 1 92.05 167 GLU A N 1
ATOM 1368 C CA . GLU A 1 167 ? 19.003 9.144 -5.243 1 92.05 167 GLU A CA 1
ATOM 1369 C C . GLU A 1 167 ? 17.525 9.52 -5.204 1 92.05 167 GLU A C 1
ATOM 1371 O O . GLU A 1 167 ? 16.899 9.711 -6.249 1 92.05 167 GLU A O 1
ATOM 1376 N N . GLU A 1 168 ? 17.061 9.625 -4.002 1 90.9 168 GLU A N 1
ATOM 1377 C CA . GLU A 1 168 ? 15.676 10.052 -3.826 1 90.9 168 GLU A CA 1
ATOM 1378 C C . GLU A 1 168 ? 15.545 11.567 -3.954 1 90.9 168 GLU A C 1
ATOM 1380 O O . GLU A 1 168 ? 16.294 12.316 -3.324 1 90.9 168 GLU A O 1
ATOM 1385 N N . GLU A 1 169 ? 14.669 11.949 -4.761 1 92.62 169 GLU A N 1
ATOM 1386 C CA . GLU A 1 169 ? 14.306 13.349 -4.958 1 92.62 169 GLU A CA 1
ATOM 1387 C C . GLU A 1 169 ? 12.809 13.565 -4.754 1 92.62 169 GLU A C 1
ATOM 1389 O O . GLU A 1 169 ? 11.989 12.846 -5.328 1 92.62 169 GLU A O 1
ATOM 1394 N N . ILE A 1 170 ? 12.505 14.555 -3.89 1 95.03 170 ILE A N 1
ATOM 1395 C CA . ILE A 1 170 ? 11.113 14.882 -3.603 1 95.03 170 ILE A CA 1
ATOM 1396 C C . ILE A 1 170 ? 10.763 16.237 -4.216 1 95.03 170 ILE A C 1
ATOM 1398 O O . ILE A 1 170 ? 11.532 17.194 -4.1 1 95.03 170 ILE A O 1
ATOM 1402 N N . LEU A 1 171 ? 9.617 16.303 -4.891 1 95.17 171 LEU A N 1
ATOM 1403 C CA . LEU A 1 171 ? 9.188 17.503 -5.6 1 95.17 171 LEU A CA 1
ATOM 1404 C C . LEU A 1 171 ? 7.717 17.801 -5.326 1 95.17 171 LEU A C 1
ATOM 1406 O O . LEU A 1 171 ? 6.924 16.882 -5.111 1 95.17 171 LEU A O 1
ATOM 1410 N N . PRO A 1 172 ? 7.44 19.129 -5.306 1 96.68 172 PRO A N 1
ATOM 1411 C CA . PRO A 1 172 ? 6.009 19.436 -5.356 1 96.68 172 PRO A CA 1
ATOM 1412 C C . PRO A 1 172 ? 5.373 19.069 -6.695 1 96.68 172 PRO A C 1
ATOM 1414 O O . PRO A 1 172 ? 5.936 19.365 -7.751 1 96.68 172 PRO A O 1
ATOM 1417 N N . VAL A 1 173 ? 4.243 18.388 -6.602 1 96.76 173 VAL A N 1
ATOM 1418 C CA . VAL A 1 173 ? 3.597 17.92 -7.823 1 96.76 173 VAL A CA 1
ATOM 1419 C C . VAL A 1 173 ? 2.089 18.14 -7.727 1 96.76 173 VAL A C 1
ATOM 1421 O O . VAL A 1 173 ? 1.509 18.045 -6.643 1 96.76 173 VAL A O 1
ATOM 1424 N N . CYS A 1 174 ? 1.488 18.497 -8.804 1 96.69 174 CYS A N 1
ATOM 1425 C CA . CYS A 1 174 ? 0.035 18.563 -8.92 1 96.69 174 CYS A CA 1
ATOM 1426 C C . CYS A 1 174 ? -0.432 17.989 -10.253 1 96.69 174 CYS A C 1
ATOM 1428 O O . CYS A 1 174 ? 0.387 17.646 -11.107 1 96.69 174 CYS A O 1
ATOM 1430 N N . SER A 1 175 ? -1.711 17.74 -10.324 1 95.47 175 SER A N 1
ATOM 1431 C CA . SER A 1 175 ? -2.28 17.296 -11.592 1 95.47 175 SER A CA 1
ATOM 1432 C C . SER A 1 175 ? -2.099 18.351 -12.679 1 95.47 175 SER A C 1
ATOM 1434 O O . SER A 1 175 ? -2.19 19.55 -12.408 1 95.47 175 SER A O 1
ATOM 1436 N N . GLY A 1 176 ? -1.849 17.896 -13.91 1 92.95 176 GLY A N 1
ATOM 1437 C CA . GLY A 1 176 ? -1.761 18.821 -15.028 1 92.95 176 GLY A CA 1
ATOM 1438 C C . GLY A 1 176 ? -3.028 19.63 -15.235 1 92.95 176 GLY A C 1
ATOM 1439 O O . GLY A 1 176 ? -2.974 20.766 -15.71 1 92.95 176 GLY A O 1
ATOM 1440 N N . SER A 1 177 ? -4.103 19.125 -14.835 1 91.01 177 SER A N 1
ATOM 1441 C CA . SER A 1 177 ? -5.401 19.752 -15.058 1 91.01 177 SER A CA 1
ATOM 1442 C C . SER A 1 177 ? -5.701 20.798 -13.99 1 91.01 177 SER A C 1
ATOM 1444 O O . SER A 1 177 ? -6.65 21.574 -14.122 1 91.01 177 SER A O 1
ATOM 1446 N N . LEU A 1 178 ? -4.939 20.821 -12.979 1 90.58 178 LEU A N 1
ATOM 1447 C CA . LEU A 1 178 ? -5.172 21.771 -11.896 1 90.58 178 LEU A CA 1
ATOM 1448 C C . LEU A 1 178 ? -4.672 23.16 -12.276 1 90.58 178 LEU A C 1
ATOM 1450 O O . LEU A 1 178 ? -5.12 24.162 -11.713 1 90.58 178 LEU A O 1
ATOM 1454 N N . LEU A 1 179 ? -3.707 23.139 -13.202 1 88.28 179 LEU A N 1
ATOM 1455 C CA . LEU A 1 179 ? -3.131 24.411 -13.626 1 88.28 179 LEU A CA 1
ATOM 1456 C C . LEU A 1 179 ? -3.843 24.944 -14.865 1 88.28 179 LEU A C 1
ATOM 1458 O O . LEU A 1 179 ? -4.321 24.167 -15.694 1 88.28 179 LEU A O 1
ATOM 1462 N N . SER A 1 180 ? -3.912 26.22 -14.945 1 80.63 180 SER A N 1
ATOM 1463 C CA . SER A 1 180 ? -4.533 26.852 -16.104 1 80.63 180 SER A CA 1
ATOM 1464 C C . SER A 1 180 ? -3.724 26.6 -17.371 1 80.63 180 SER A C 1
ATOM 1466 O O . SER A 1 180 ? -4.291 26.377 -18.443 1 80.63 180 SER A O 1
ATOM 1468 N N . GLN A 1 181 ? -2.351 26.649 -17.225 1 78.03 181 GLN A N 1
ATOM 1469 C CA . GLN A 1 181 ? -1.433 26.322 -18.312 1 78.03 181 GLN A CA 1
ATOM 1470 C C . GLN A 1 181 ? -0.458 25.223 -17.897 1 78.03 181 GLN A C 1
ATOM 1472 O O . GLN A 1 181 ? 0.169 25.31 -16.839 1 78.03 181 GLN A O 1
ATOM 1477 N N . PRO A 1 182 ? -0.424 24.2 -18.674 1 68.61 182 PRO A N 1
ATOM 1478 C CA . PRO A 1 182 ? 0.39 23.038 -18.307 1 68.61 182 PRO A CA 1
ATOM 1479 C C . PRO A 1 182 ? 1.831 23.412 -17.965 1 68.61 182 PRO A C 1
ATOM 1481 O O . PRO A 1 182 ? 2.436 22.804 -17.078 1 68.61 182 PRO A O 1
ATOM 1484 N N . GLN A 1 183 ? 2.383 24.39 -18.557 1 75.37 183 GLN A N 1
ATOM 1485 C CA . GLN A 1 183 ? 3.785 24.725 -18.333 1 75.37 183 GLN A CA 1
ATOM 1486 C C . GLN A 1 183 ? 3.922 25.928 -17.405 1 75.37 183 GLN A C 1
ATOM 1488 O O . GLN A 1 183 ? 5.015 26.473 -17.244 1 75.37 183 GLN A O 1
ATOM 1493 N N . GLN A 1 184 ? 2.938 26.149 -16.721 1 81.81 184 GLN A N 1
ATOM 1494 C CA . GLN A 1 184 ? 2.95 27.292 -15.814 1 81.81 184 GLN A CA 1
ATOM 1495 C C . GLN A 1 184 ? 3.835 27.022 -14.601 1 81.81 184 GLN A C 1
ATOM 1497 O O . GLN A 1 184 ? 3.775 25.942 -14.01 1 81.81 184 GLN A O 1
ATOM 1502 N N . LYS A 1 185 ? 4.744 27.953 -14.336 1 88.43 185 LYS A N 1
ATOM 1503 C CA . LYS A 1 185 ? 5.542 27.904 -13.114 1 88.43 185 LYS A CA 1
ATOM 1504 C C . LYS A 1 185 ? 5 28.871 -12.065 1 88.43 185 LYS A C 1
ATOM 1506 O O . LYS A 1 185 ? 4.586 29.984 -12.394 1 88.43 185 LYS A O 1
ATOM 1511 N N . LEU A 1 186 ? 4.907 28.391 -10.891 1 90.55 186 LEU A N 1
ATOM 1512 C CA . LEU A 1 186 ? 4.366 29.185 -9.793 1 90.55 186 LEU A CA 1
ATOM 1513 C C . LEU A 1 186 ? 5.471 29.604 -8.829 1 90.55 186 LEU A C 1
ATOM 1515 O O . LEU A 1 186 ? 6.477 28.905 -8.689 1 90.55 186 LEU A O 1
ATOM 1519 N N . ALA A 1 187 ? 5.2 30.772 -8.291 1 90.3 187 ALA A N 1
ATOM 1520 C CA . ALA A 1 187 ? 6.027 31.143 -7.145 1 90.3 187 ALA A CA 1
ATOM 1521 C C . ALA A 1 187 ? 5.665 30.315 -5.916 1 90.3 187 ALA A C 1
ATOM 1523 O O . ALA A 1 187 ? 4.521 29.879 -5.768 1 90.3 187 ALA A O 1
ATOM 1524 N N . VAL A 1 188 ? 6.609 30.159 -5.078 1 90.72 188 VAL A N 1
ATOM 1525 C CA . VAL A 1 188 ? 6.443 29.327 -3.891 1 90.72 188 VAL A CA 1
ATOM 1526 C C . VAL A 1 188 ? 5.303 29.87 -3.033 1 90.72 188 VAL A C 1
ATOM 1528 O O . VAL A 1 188 ? 4.494 29.103 -2.506 1 90.72 188 VAL A O 1
ATOM 1531 N N . ASP A 1 189 ? 5.209 31.113 -2.946 1 90.32 189 ASP A N 1
ATOM 1532 C CA . ASP A 1 189 ? 4.175 31.732 -2.122 1 90.32 189 ASP A CA 1
ATOM 1533 C C . ASP A 1 189 ? 2.791 31.534 -2.737 1 90.32 189 ASP A C 1
ATOM 1535 O O . ASP A 1 189 ? 1.791 31.472 -2.02 1 90.32 189 ASP A O 1
ATOM 1539 N N . GLU A 1 190 ? 2.73 31.444 -4.038 1 90.82 190 GLU A N 1
ATOM 1540 C CA . GLU A 1 190 ? 1.467 31.204 -4.729 1 90.82 190 GLU A CA 1
ATOM 1541 C C . GLU A 1 190 ? 0.913 29.821 -4.402 1 90.82 190 GLU A C 1
ATOM 1543 O O . GLU A 1 190 ? -0.303 29.639 -4.309 1 90.82 190 GLU A O 1
ATOM 1548 N N . LEU A 1 191 ? 1.767 28.913 -4.199 1 91.61 191 LEU A N 1
ATOM 1549 C CA . LEU A 1 191 ? 1.345 27.558 -3.862 1 91.61 191 LEU A CA 1
ATOM 1550 C C . LEU A 1 191 ? 0.617 27.533 -2.522 1 91.61 191 LEU A C 1
ATOM 1552 O O . LEU A 1 191 ? -0.403 26.856 -2.377 1 91.61 191 LEU A O 1
ATOM 1556 N N . LEU A 1 192 ? 1.16 28.237 -1.603 1 90.91 192 LEU A N 1
ATOM 1557 C CA . LEU A 1 192 ? 0.619 28.279 -0.249 1 90.91 192 LEU A CA 1
ATOM 1558 C C . LEU A 1 192 ? -0.765 28.918 -0.236 1 90.91 192 LEU A C 1
ATOM 1560 O O . LEU A 1 192 ? -1.649 28.481 0.505 1 90.91 192 LEU A O 1
ATOM 1564 N N . ASN A 1 193 ? -0.965 29.865 -1.137 1 90.51 193 ASN A N 1
ATOM 1565 C CA . ASN A 1 193 ? -2.17 30.684 -1.06 1 90.51 193 ASN A CA 1
ATOM 1566 C C . ASN A 1 193 ? -3.27 30.149 -1.972 1 90.51 193 ASN A C 1
ATOM 1568 O O . ASN A 1 193 ? -4.455 30.383 -1.726 1 90.51 193 ASN A O 1
ATOM 1572 N N . GLU A 1 194 ? -2.879 29.443 -2.954 1 90.9 194 GLU A N 1
ATOM 1573 C CA . GLU A 1 194 ? -3.851 29.163 -4.007 1 90.9 194 GLU A CA 1
ATOM 1574 C C . GLU A 1 194 ? -4.223 27.683 -4.035 1 90.9 194 GLU A C 1
ATOM 1576 O O . GLU A 1 194 ? -5.235 27.303 -4.628 1 90.9 194 GLU A O 1
ATOM 1581 N N . PHE A 1 195 ? -3.435 26.856 -3.363 1 93.4 195 PHE A N 1
ATOM 1582 C CA . PHE A 1 195 ? -3.669 25.427 -3.539 1 93.4 195 PHE A CA 1
ATOM 1583 C C . PHE A 1 195 ? -3.748 24.721 -2.191 1 93.4 195 PHE A C 1
ATOM 1585 O O . PHE A 1 195 ? -3.149 25.172 -1.213 1 93.4 195 PHE A O 1
ATOM 1592 N N . THR A 1 196 ? -4.512 23.659 -2.194 1 94.73 196 THR A N 1
ATOM 1593 C CA . THR A 1 196 ? -4.543 22.776 -1.034 1 94.73 196 THR A CA 1
ATOM 1594 C C . THR A 1 196 ? -3.264 21.947 -0.95 1 94.73 196 THR A C 1
ATOM 1596 O O . THR A 1 196 ? -2.86 21.319 -1.93 1 94.73 196 THR A O 1
ATOM 1599 N N . LEU A 1 197 ? -2.624 21.986 0.205 1 96.03 197 LEU A N 1
ATOM 1600 C CA . LEU A 1 197 ? -1.436 21.171 0.432 1 96.03 197 LEU A CA 1
ATOM 1601 C C . LEU A 1 197 ? -1.815 19.794 0.966 1 96.03 197 LEU A C 1
ATOM 1603 O O . LEU A 1 197 ? -2.527 19.687 1.968 1 96.03 197 LEU A O 1
ATOM 1607 N N . LEU A 1 198 ? -1.378 18.782 0.269 1 97.41 198 LEU A N 1
ATOM 1608 C CA . LEU A 1 198 ? -1.607 17.4 0.678 1 97.41 198 LEU A CA 1
ATOM 1609 C C . LEU A 1 198 ? -0.441 16.879 1.51 1 97.41 198 LEU A C 1
ATOM 1611 O O . LEU A 1 198 ? 0.719 17.006 1.11 1 97.41 198 LEU A O 1
ATOM 1615 N N . HIS A 1 199 ? -0.787 16.274 2.586 1 95.08 199 HIS A N 1
ATOM 1616 C CA . HIS A 1 199 ? 0.251 15.916 3.546 1 95.08 199 HIS A CA 1
ATOM 1617 C C . HIS A 1 199 ? 0.417 14.403 3.641 1 95.08 199 HIS A C 1
ATOM 1619 O O . HIS A 1 199 ? -0.562 13.66 3.551 1 95.08 199 HIS A O 1
ATOM 1625 N N . GLN A 1 200 ? 1.632 14.042 3.808 1 92.47 200 GLN A N 1
ATOM 1626 C CA . GLN A 1 200 ? 1.942 12.667 4.184 1 92.47 200 GLN A CA 1
ATOM 1627 C C . GLN A 1 200 ? 2.097 12.531 5.696 1 92.47 200 GLN A C 1
ATOM 1629 O O . GLN A 1 200 ? 2.907 13.231 6.307 1 92.47 200 GLN A O 1
ATOM 1634 N N . SER A 1 201 ? 1.433 11.551 6.236 1 84.43 201 SER A N 1
ATOM 1635 C CA . SER A 1 201 ? 1.378 11.436 7.69 1 84.43 201 SER A CA 1
ATOM 1636 C C . SER A 1 201 ? 2.745 11.084 8.268 1 84.43 201 SER A C 1
ATOM 1638 O O . SER A 1 201 ? 3.052 11.436 9.409 1 84.43 201 SER A O 1
ATOM 1640 N N . THR A 1 202 ? 3.537 10.438 7.483 1 76.58 202 THR A N 1
ATOM 1641 C CA . THR A 1 202 ? 4.831 9.999 7.994 1 76.58 202 THR A CA 1
ATOM 1642 C C . THR A 1 202 ? 5.892 11.073 7.773 1 76.58 202 THR A C 1
ATOM 1644 O O . THR A 1 202 ? 7.021 10.944 8.25 1 76.58 202 THR A O 1
ATOM 1647 N N . ARG A 1 203 ? 5.569 12.03 6.995 1 81.18 203 ARG A N 1
ATOM 1648 C CA . ARG A 1 203 ? 6.435 13.19 6.812 1 81.18 203 ARG A CA 1
ATOM 1649 C C . ARG A 1 203 ? 5.76 14.462 7.315 1 81.18 203 ARG A C 1
ATOM 1651 O O . ARG A 1 203 ? 5.425 15.347 6.525 1 81.18 203 ARG A O 1
ATOM 1658 N N . ILE A 1 204 ? 5.752 14.625 8.492 1 77.39 204 ILE A N 1
ATOM 1659 C CA . ILE A 1 204 ? 4.935 15.626 9.17 1 77.39 204 ILE A CA 1
ATOM 1660 C C . ILE A 1 204 ? 5.414 17.025 8.79 1 77.39 204 ILE A C 1
ATOM 1662 O O . ILE A 1 204 ? 4.603 17.933 8.592 1 77.39 204 ILE A O 1
ATOM 1666 N N . ASN A 1 205 ? 6.717 17.209 8.631 1 83.97 205 ASN A N 1
ATOM 1667 C CA . ASN A 1 205 ? 7.25 18.543 8.378 1 83.97 205 ASN A CA 1
ATOM 1668 C C . ASN A 1 205 ? 7.653 18.718 6.916 1 83.97 205 ASN A C 1
ATOM 1670 O O . ASN A 1 205 ? 8.479 19.574 6.594 1 83.97 205 ASN A O 1
ATOM 1674 N N . GLY A 1 206 ? 7.07 17.876 6.15 1 90.8 206 GLY A N 1
ATOM 1675 C CA . GLY A 1 206 ? 7.468 17.913 4.752 1 90.8 206 GLY A CA 1
ATOM 1676 C C . GLY A 1 206 ? 7.303 19.282 4.12 1 90.8 206 GLY A C 1
ATOM 1677 O O . GLY A 1 206 ? 8.256 19.836 3.568 1 90.8 206 GLY A O 1
ATOM 1678 N N . TRP A 1 207 ? 6.175 19.871 4.29 1 94.16 207 TRP A N 1
ATOM 1679 C CA . TRP A 1 207 ? 5.888 21.158 3.666 1 94.16 207 TRP A CA 1
ATOM 1680 C C . TRP A 1 207 ? 6.671 22.278 4.342 1 94.16 207 TRP A C 1
ATOM 1682 O O . TRP A 1 207 ? 7.155 23.196 3.676 1 94.16 207 TRP A O 1
ATOM 1692 N N . GLN A 1 208 ? 6.746 22.175 5.628 1 90.93 208 GLN A N 1
ATOM 1693 C CA . GLN A 1 208 ? 7.534 23.176 6.339 1 90.93 208 GLN A CA 1
ATOM 1694 C C . GLN A 1 208 ? 8.975 23.2 5.837 1 90.93 208 GLN A C 1
ATOM 1696 O O . GLN A 1 208 ? 9.538 24.271 5.602 1 90.93 208 GLN A O 1
ATOM 1701 N N . GLU A 1 209 ? 9.527 22.035 5.727 1 90.75 209 GLU A N 1
ATOM 1702 C CA . GLU A 1 209 ? 10.891 21.905 5.222 1 90.75 209 GLU A CA 1
ATOM 1703 C C . GLU A 1 209 ? 11.005 22.444 3.799 1 90.75 209 GLU A C 1
ATOM 1705 O O . GLU A 1 209 ? 11.965 23.145 3.471 1 90.75 209 GLU A O 1
ATOM 1710 N N . TRP A 1 210 ? 10.066 22.15 3.024 1 95.15 210 TRP A N 1
ATOM 1711 C CA . TRP A 1 210 ? 10.117 22.552 1.622 1 95.15 210 TRP A CA 1
ATOM 1712 C C . TRP A 1 210 ? 9.986 24.065 1.484 1 95.15 210 TRP A C 1
ATOM 1714 O O . TRP A 1 210 ? 10.756 24.697 0.758 1 95.15 210 TRP A O 1
ATOM 1724 N N . PHE A 1 211 ? 9.045 24.678 2.144 1 94.87 211 PHE A N 1
ATOM 1725 C CA . PHE A 1 211 ? 8.842 26.12 2.067 1 94.87 211 PHE A CA 1
ATOM 1726 C C . PHE A 1 211 ? 10.041 26.866 2.641 1 94.87 211 PHE A C 1
ATOM 1728 O O . PHE A 1 211 ? 10.393 27.946 2.162 1 94.87 211 PHE A O 1
ATOM 1735 N N . ALA A 1 212 ? 10.657 26.238 3.589 1 92.52 212 ALA A N 1
ATOM 1736 C CA . ALA A 1 212 ? 11.822 26.855 4.217 1 92.52 212 ALA A CA 1
ATOM 1737 C C . ALA A 1 212 ? 12.965 27.012 3.218 1 92.52 212 ALA A C 1
ATOM 1739 O O . ALA A 1 212 ? 13.788 27.922 3.345 1 92.52 212 ALA A O 1
ATOM 1740 N N . LEU A 1 213 ? 13.023 26.153 2.268 1 91.98 213 LEU A N 1
ATOM 1741 C CA . LEU A 1 213 ? 14.048 26.238 1.234 1 91.98 213 LEU A CA 1
ATOM 1742 C C . LEU A 1 213 ? 13.962 27.566 0.489 1 91.98 213 LEU A C 1
ATOM 1744 O O . LEU A 1 213 ? 14.952 28.028 -0.082 1 91.98 213 LEU A O 1
ATOM 1748 N N . SER A 1 214 ? 12.808 28.224 0.461 1 91.38 214 SER A N 1
ATOM 1749 C CA . SER A 1 214 ? 12.612 29.507 -0.206 1 91.38 214 SER A CA 1
ATOM 1750 C C . SER A 1 214 ? 12.404 30.629 0.806 1 91.38 214 SER A C 1
ATOM 1752 O O . SER A 1 214 ? 11.866 31.685 0.467 1 91.38 214 SER A O 1
ATOM 1754 N N . GLY A 1 215 ? 12.642 30.307 2.018 1 92.1 215 GLY A N 1
ATOM 1755 C CA . GLY A 1 215 ? 12.59 31.318 3.062 1 92.1 215 GLY A CA 1
ATOM 1756 C C . GLY A 1 215 ? 11.178 31.627 3.522 1 92.1 215 GLY A C 1
ATOM 1757 O O . GLY A 1 215 ? 10.926 32.687 4.1 1 92.1 215 GLY A O 1
ATOM 1758 N N . ILE A 1 216 ? 10.278 30.81 3.239 1 91.95 216 ILE A N 1
ATOM 1759 C CA . ILE A 1 216 ? 8.888 31.041 3.617 1 91.95 216 ILE A CA 1
ATOM 1760 C C . ILE A 1 216 ? 8.563 30.264 4.891 1 91.95 216 ILE A C 1
ATOM 1762 O O . ILE A 1 216 ? 8.827 29.063 4.977 1 91.95 216 ILE A O 1
ATOM 1766 N N . SER A 1 217 ? 8.1 30.984 5.869 1 89.36 217 SER A N 1
ATOM 1767 C CA . SER A 1 217 ? 7.62 30.39 7.112 1 89.36 217 SER A CA 1
ATOM 1768 C C . SER A 1 217 ? 6.206 30.858 7.438 1 89.36 217 SER A C 1
ATOM 1770 O O . SER A 1 217 ? 5.925 32.058 7.423 1 89.36 217 SER A O 1
ATOM 1772 N N . SER A 1 218 ? 5.291 29.975 7.48 1 87.67 218 SER A N 1
ATOM 1773 C CA . SER A 1 218 ? 3.889 30.254 7.772 1 87.67 218 SER A CA 1
ATOM 1774 C C . SER A 1 218 ? 3.216 29.061 8.442 1 87.67 218 SER A C 1
ATOM 1776 O O . SER A 1 218 ? 3.479 27.911 8.084 1 87.67 218 SER A O 1
ATOM 1778 N N . PRO A 1 219 ? 2.389 29.272 9.381 1 81.98 219 PRO A N 1
ATOM 1779 C CA . PRO A 1 219 ? 1.627 28.168 9.969 1 81.98 219 PRO A CA 1
ATOM 1780 C C . PRO A 1 219 ? 0.666 27.519 8.975 1 81.98 219 PRO A C 1
ATOM 1782 O O . PRO A 1 219 ? 0.237 26.381 9.179 1 81.98 219 PRO A O 1
ATOM 1785 N N . GLN A 1 220 ? 0.383 28.251 7.929 1 85.91 220 GLN A N 1
ATOM 1786 C CA . GLN A 1 220 ? -0.572 27.772 6.935 1 85.91 220 GLN A CA 1
ATOM 1787 C C . GLN A 1 220 ? -0.024 26.563 6.183 1 85.91 220 GLN A C 1
ATOM 1789 O O . GLN A 1 220 ? -0.782 25.82 5.556 1 85.91 220 GLN A O 1
ATOM 1794 N N . VAL A 1 221 ? 1.281 26.302 6.318 1 90.65 221 VAL A N 1
ATOM 1795 C CA . VAL A 1 221 ? 1.919 25.213 5.585 1 90.65 221 VAL A CA 1
ATOM 1796 C C . VAL A 1 221 ? 1.429 23.871 6.123 1 90.65 221 VAL A C 1
ATOM 1798 O O . VAL A 1 221 ? 1.594 22.836 5.472 1 90.65 221 VAL A O 1
ATOM 1801 N N . ASN A 1 222 ? 0.791 23.901 7.264 1 86.71 222 ASN A N 1
ATOM 1802 C CA . ASN A 1 222 ? 0.37 22.662 7.909 1 86.71 222 ASN A CA 1
ATOM 1803 C C . ASN A 1 222 ? -1.092 22.343 7.609 1 86.71 222 ASN A C 1
ATOM 1805 O O . ASN A 1 222 ? -1.595 21.289 8.003 1 86.71 222 ASN A O 1
ATOM 1809 N N . ASN A 1 223 ? -1.694 23.217 6.891 1 87.06 223 ASN A N 1
ATOM 1810 C CA . ASN A 1 223 ? -3.111 23.023 6.605 1 87.06 223 ASN A CA 1
ATOM 1811 C C . ASN A 1 223 ? -3.322 22.026 5.469 1 87.06 223 ASN A C 1
ATOM 1813 O O . ASN A 1 223 ? -2.511 21.951 4.545 1 87.06 223 ASN A O 1
ATOM 1817 N N . GLY A 1 224 ? -4.435 21.257 5.584 1 91.61 224 GLY A N 1
ATOM 1818 C CA . GLY A 1 224 ? -4.823 20.365 4.503 1 91.61 224 GLY A CA 1
ATOM 1819 C C . GLY A 1 224 ? -4.959 18.92 4.941 1 91.61 224 GLY A C 1
ATOM 1820 O O . GLY A 1 224 ? -4.574 18.565 6.057 1 91.61 224 GLY A O 1
ATOM 1821 N N . PRO A 1 225 ? -5.459 18.124 4.059 1 94.07 225 PRO A N 1
ATOM 1822 C CA . PRO A 1 225 ? -5.704 16.716 4.382 1 94.07 225 PRO A CA 1
ATOM 1823 C C . PRO A 1 225 ? -4.417 15.899 4.471 1 94.07 225 PRO A C 1
ATOM 1825 O O . PRO A 1 225 ? -3.428 16.224 3.809 1 94.07 225 PRO A O 1
ATOM 1828 N N . ARG A 1 226 ? -4.51 14.833 5.245 1 93.75 226 ARG A N 1
ATOM 1829 C CA . ARG A 1 226 ? -3.366 13.955 5.466 1 93.75 226 ARG A CA 1
ATOM 1830 C C . ARG A 1 226 ? -3.664 12.537 4.991 1 93.75 226 ARG A C 1
ATOM 1832 O O . ARG A 1 226 ? -4.78 12.042 5.159 1 93.75 226 ARG A O 1
ATOM 1839 N N . PHE A 1 227 ? -2.599 11.961 4.452 1 95.18 227 PHE A N 1
ATOM 1840 C CA . PHE A 1 227 ? -2.671 10.601 3.933 1 95.18 227 PHE A CA 1
ATOM 1841 C C . PHE A 1 227 ? -1.52 9.756 4.467 1 95.18 227 PHE A C 1
ATOM 1843 O O . PHE A 1 227 ? -0.385 10.23 4.558 1 95.18 227 PHE A O 1
ATOM 1850 N N . ASP A 1 228 ? -1.766 8.523 4.741 1 90.33 228 ASP A N 1
ATOM 1851 C CA . ASP A 1 228 ? -0.778 7.657 5.377 1 90.33 228 ASP A CA 1
ATOM 1852 C C . ASP A 1 228 ? 0.208 7.103 4.352 1 90.33 228 ASP A C 1
ATOM 1854 O O . ASP A 1 228 ? 1.388 6.914 4.657 1 90.33 228 ASP A O 1
ATOM 1858 N N . LEU A 1 229 ? -0.346 6.838 3.183 1 92.45 229 LEU A N 1
ATOM 1859 C CA . LEU A 1 229 ? 0.49 6.139 2.213 1 92.45 229 LEU A CA 1
ATOM 1860 C C . LEU A 1 229 ? 0.798 7.034 1.017 1 92.45 229 LEU A C 1
ATOM 1862 O O . LEU A 1 229 ? -0.05 7.82 0.589 1 92.45 229 LEU A O 1
ATOM 1866 N N . LEU A 1 230 ? 1.955 6.837 0.456 1 93.93 230 LEU A N 1
ATOM 1867 C CA . LEU A 1 230 ? 2.344 7.581 -0.737 1 93.93 230 LEU A CA 1
ATOM 1868 C C . LEU A 1 230 ? 1.389 7.295 -1.891 1 93.93 230 LEU A C 1
ATOM 1870 O O . LEU A 1 230 ? 1.085 8.187 -2.687 1 93.93 230 LEU A O 1
ATOM 1874 N N . SER A 1 231 ? 0.928 6.053 -1.94 1 94.26 231 SER A N 1
ATOM 1875 C CA . SER A 1 231 ? -0.014 5.696 -2.996 1 94.26 231 SER A CA 1
ATOM 1876 C C . SER A 1 231 ? -1.299 6.509 -2.888 1 94.26 231 SER A C 1
ATOM 1878 O O . SER A 1 231 ? -1.892 6.88 -3.903 1 94.26 231 SER A O 1
ATOM 1880 N N . MET A 1 232 ? -1.702 6.803 -1.709 1 95.85 232 MET A N 1
ATOM 1881 C CA . MET A 1 232 ? -2.882 7.632 -1.482 1 95.85 232 MET A CA 1
ATOM 1882 C C . MET A 1 232 ? -2.638 9.064 -1.947 1 95.85 232 MET A C 1
ATOM 1884 O O . MET A 1 232 ? -3.507 9.675 -2.571 1 95.85 232 MET A O 1
ATOM 1888 N N . LEU A 1 233 ? -1.463 9.539 -1.661 1 97.09 233 LEU A N 1
ATOM 1889 C CA . LEU A 1 233 ? -1.099 10.889 -2.076 1 97.09 233 LEU A CA 1
ATOM 1890 C C . LEU A 1 233 ? -1.06 10.998 -3.596 1 97.09 233 LEU A C 1
ATOM 1892 O O . LEU A 1 233 ? -1.527 11.989 -4.163 1 97.09 233 LEU A O 1
ATOM 1896 N N . ILE A 1 234 ? -0.499 10.023 -4.211 1 96.65 234 ILE A N 1
ATOM 1897 C CA . ILE A 1 234 ? -0.426 9.996 -5.667 1 96.65 234 ILE A CA 1
ATOM 1898 C C . ILE A 1 234 ? -1.835 10.004 -6.255 1 96.65 234 ILE A C 1
ATOM 1900 O O . ILE A 1 234 ? -2.118 10.751 -7.194 1 96.65 234 ILE A O 1
ATOM 1904 N N . ALA A 1 235 ? -2.717 9.221 -5.69 1 95.75 235 ALA A N 1
ATOM 1905 C CA . ALA A 1 235 ? -4.107 9.187 -6.137 1 95.75 235 ALA A CA 1
ATOM 1906 C C . ALA A 1 235 ? -4.785 10.537 -5.925 1 95.75 235 ALA A C 1
ATOM 1908 O O . ALA A 1 235 ? -5.572 10.982 -6.764 1 95.75 235 ALA A O 1
ATOM 1909 N N . ALA A 1 236 ? -4.488 11.167 -4.838 1 97.64 236 ALA A N 1
ATOM 1910 C CA . ALA A 1 236 ? -5.07 12.471 -4.531 1 97.64 236 ALA A CA 1
ATOM 1911 C C . ALA A 1 236 ? -4.647 13.517 -5.559 1 97.64 236 ALA A C 1
ATOM 1913 O O . ALA A 1 236 ? -5.474 14.298 -6.035 1 97.64 236 ALA A O 1
ATOM 1914 N N . VAL A 1 237 ? -3.383 13.495 -5.899 1 97.34 237 VAL A N 1
ATOM 1915 C CA . VAL A 1 237 ? -2.872 14.419 -6.907 1 97.34 237 VAL A CA 1
ATOM 1916 C C . VAL A 1 237 ? -3.546 14.143 -8.249 1 97.34 237 VAL A C 1
ATOM 1918 O O . VAL A 1 237 ? -4.02 15.068 -8.914 1 97.34 237 VAL A O 1
ATOM 1921 N N . ARG A 1 238 ? -3.621 12.889 -8.58 1 93.89 238 ARG A N 1
ATOM 1922 C CA . ARG A 1 238 ? -4.242 12.493 -9.84 1 93.89 238 ARG A CA 1
ATOM 1923 C C . ARG A 1 238 ? -5.697 12.948 -9.899 1 93.89 238 ARG A C 1
ATOM 1925 O O . ARG A 1 238 ? -6.215 13.251 -10.976 1 93.89 238 ARG A O 1
ATOM 1932 N N . SER A 1 239 ? -6.314 13.038 -8.795 1 94.38 239 SER A N 1
ATOM 1933 C CA . SER A 1 239 ? -7.734 13.363 -8.709 1 94.38 239 SER A CA 1
ATOM 1934 C C . SER A 1 239 ? -7.948 14.862 -8.526 1 94.38 239 SER A C 1
ATOM 1936 O O . SER A 1 239 ? -9.041 15.298 -8.157 1 94.38 239 SER A O 1
ATOM 1938 N N . ASN A 1 240 ? -6.904 15.638 -8.603 1 94.93 240 ASN A N 1
ATOM 1939 C CA . ASN A 1 240 ? -6.956 17.096 -8.572 1 94.93 240 ASN A CA 1
ATOM 1940 C C . ASN A 1 240 ? -7.336 17.614 -7.188 1 94.93 240 ASN A C 1
ATOM 1942 O O . ASN A 1 240 ? -8.082 18.588 -7.069 1 94.93 240 ASN A O 1
ATOM 1946 N N . LEU A 1 241 ? -6.837 16.94 -6.177 1 96.59 241 LEU A N 1
ATOM 1947 C CA . LEU A 1 241 ? -7.227 17.347 -4.832 1 96.59 241 LEU A CA 1
ATOM 1948 C C . LEU A 1 241 ? -6.262 18.39 -4.278 1 96.59 241 LEU A C 1
ATOM 1950 O O . LEU A 1 241 ? -6.543 19.02 -3.256 1 96.59 241 LEU A O 1
ATOM 1954 N N . GLY A 1 242 ? -5.112 18.568 -4.918 1 96.75 242 GLY A N 1
ATOM 1955 C CA . GLY A 1 242 ? -4.145 19.547 -4.446 1 96.75 242 GLY A CA 1
ATOM 1956 C C . GLY A 1 242 ? -2.732 19.267 -4.923 1 96.75 242 GLY A C 1
ATOM 1957 O O . GLY A 1 242 ? -2.536 18.643 -5.968 1 96.75 242 GLY A O 1
ATOM 1958 N N . VAL A 1 243 ? -1.774 19.833 -4.167 1 97.12 243 VAL A N 1
ATOM 1959 C CA . VAL A 1 243 ? -0.349 19.686 -4.444 1 97.12 243 VAL A CA 1
ATOM 1960 C C . VAL A 1 243 ? 0.299 18.819 -3.367 1 97.12 243 VAL A C 1
ATOM 1962 O O . VAL A 1 243 ? 0.006 18.972 -2.179 1 97.12 243 VAL A O 1
ATOM 1965 N N . ALA A 1 244 ? 1.14 17.911 -3.774 1 97.92 244 ALA A N 1
ATOM 1966 C CA . ALA A 1 244 ? 1.811 17.018 -2.833 1 97.92 244 ALA A CA 1
ATOM 1967 C C . ALA A 1 244 ? 3.319 17.012 -3.063 1 97.92 244 ALA A C 1
ATOM 1969 O O . ALA A 1 244 ? 3.79 17.368 -4.146 1 97.92 244 ALA A O 1
ATOM 1970 N N . LEU A 1 245 ? 4.062 16.734 -2.007 1 97.09 245 LEU A N 1
ATOM 1971 C CA . LEU A 1 245 ? 5.476 16.393 -2.124 1 97.09 245 LEU A CA 1
ATOM 1972 C C . LEU A 1 245 ? 5.655 14.904 -2.401 1 97.09 245 LEU A C 1
ATOM 1974 O O . LEU A 1 245 ? 5.335 14.067 -1.553 1 97.09 245 LEU A O 1
ATOM 1978 N N . LEU A 1 246 ? 6.15 14.598 -3.591 1 96.85 246 LEU A N 1
ATOM 1979 C CA . LEU A 1 246 ? 6.26 13.204 -4.006 1 96.85 246 LEU A CA 1
ATOM 1980 C C . LEU A 1 246 ? 7.658 12.904 -4.537 1 96.85 246 LEU A C 1
ATOM 1982 O O . LEU A 1 246 ? 8.303 13.774 -5.127 1 96.85 246 LEU A O 1
ATOM 1986 N N . PRO A 1 247 ? 8.092 11.683 -4.313 1 95.07 247 PRO A N 1
ATOM 1987 C CA . PRO A 1 247 ? 9.352 11.303 -4.956 1 95.07 247 PRO A CA 1
ATOM 1988 C C . PRO A 1 247 ? 9.234 11.21 -6.475 1 95.07 247 PRO A C 1
ATOM 1990 O O . PRO A 1 247 ? 8.266 10.644 -6.989 1 95.07 247 PRO A O 1
ATOM 1993 N N . ARG A 1 248 ? 10.194 11.639 -7.152 1 93.23 248 ARG A N 1
ATOM 1994 C CA . ARG A 1 248 ? 10.181 11.698 -8.61 1 93.23 248 ARG A CA 1
ATOM 1995 C C . ARG A 1 248 ? 10 10.309 -9.212 1 93.23 248 ARG A C 1
ATOM 1997 O O . ARG A 1 248 ? 9.228 10.131 -10.156 1 93.23 248 ARG A O 1
ATOM 2004 N N . PHE A 1 249 ? 10.666 9.327 -8.686 1 92.12 249 PHE A N 1
ATOM 2005 C CA . PHE A 1 249 ? 10.655 7.986 -9.259 1 92.12 249 PHE A CA 1
ATOM 2006 C C . PHE A 1 249 ? 9.237 7.43 -9.308 1 92.12 249 PHE A C 1
ATOM 2008 O O . PHE A 1 249 ? 8.921 6.594 -10.157 1 92.12 249 PHE A O 1
ATOM 2015 N N . ALA A 1 250 ? 8.417 7.888 -8.38 1 94.53 250 ALA A N 1
ATOM 2016 C CA . ALA A 1 250 ? 7.086 7.309 -8.217 1 94.53 250 ALA A CA 1
ATOM 2017 C C . ALA A 1 250 ? 6.096 7.923 -9.203 1 94.53 250 ALA A C 1
ATOM 2019 O O . ALA A 1 250 ? 4.982 7.42 -9.369 1 94.53 250 ALA A O 1
ATOM 2020 N N . ILE A 1 251 ? 6.507 9.017 -9.885 1 94.82 251 ILE A N 1
ATOM 2021 C CA . ILE A 1 251 ? 5.529 9.734 -10.695 1 94.82 251 ILE A CA 1
ATOM 2022 C C . ILE A 1 251 ? 6.128 10.057 -12.062 1 94.82 251 ILE A C 1
ATOM 2024 O O . ILE A 1 251 ? 5.63 10.933 -12.774 1 94.82 251 ILE A O 1
ATOM 2028 N N . GLN A 1 252 ? 7.181 9.439 -12.398 1 90.64 252 GLN A N 1
ATOM 2029 C CA . GLN A 1 252 ? 7.875 9.765 -13.639 1 90.64 252 GLN A CA 1
ATOM 2030 C C . GLN A 1 252 ? 6.968 9.56 -14.848 1 90.64 252 GLN A C 1
ATOM 2032 O O . GLN A 1 252 ? 6.927 10.399 -15.751 1 90.64 252 GLN A O 1
ATOM 2037 N N . HIS A 1 253 ? 6.265 8.48 -14.855 1 86.43 253 HIS A N 1
ATOM 2038 C CA . HIS A 1 253 ? 5.353 8.197 -15.957 1 86.43 253 HIS A CA 1
ATOM 2039 C C . HIS A 1 253 ? 4.301 9.293 -16.097 1 86.43 253 HIS A C 1
ATOM 2041 O O . HIS A 1 253 ? 4.001 9.732 -17.21 1 86.43 253 HIS A O 1
ATOM 2047 N N . ASP A 1 254 ? 3.792 9.744 -14.986 1 91.68 254 ASP A N 1
ATOM 2048 C CA . ASP A 1 254 ? 2.787 10.802 -14.976 1 91.68 254 ASP A CA 1
ATOM 2049 C C . ASP A 1 254 ? 3.378 12.127 -15.451 1 91.68 254 ASP A C 1
ATOM 2051 O O . ASP A 1 254 ? 2.7 12.913 -16.116 1 91.68 254 ASP A O 1
ATOM 2055 N N . LEU A 1 255 ? 4.621 12.339 -15.142 1 91.72 255 LEU A N 1
ATOM 2056 C CA . LEU A 1 255 ? 5.303 13.548 -15.593 1 91.72 255 LEU A CA 1
ATOM 2057 C C . LEU A 1 255 ? 5.542 13.507 -17.098 1 91.72 255 LEU A C 1
ATOM 2059 O O . LEU A 1 255 ? 5.315 14.5 -17.794 1 91.72 255 LEU A O 1
ATOM 2063 N N . ASP A 1 256 ? 5.868 12.355 -17.554 1 88.72 256 ASP A N 1
ATOM 2064 C CA . ASP A 1 256 ? 6.186 12.183 -18.968 1 88.72 256 ASP A CA 1
ATOM 2065 C C . ASP A 1 256 ? 4.947 12.384 -19.838 1 88.72 256 ASP A C 1
ATOM 2067 O O . ASP A 1 256 ? 5.033 12.952 -20.929 1 88.72 256 ASP A O 1
ATOM 2071 N N . ASN A 1 257 ? 3.83 11.988 -19.383 1 87.59 257 ASN A N 1
ATOM 2072 C CA . ASN A 1 257 ? 2.615 12.048 -20.189 1 87.59 257 ASN A CA 1
ATOM 2073 C C . ASN A 1 257 ? 1.812 13.313 -19.899 1 87.59 257 ASN A C 1
ATOM 2075 O O . ASN A 1 257 ? 0.75 13.527 -20.486 1 87.59 257 ASN A O 1
ATOM 2079 N N . GLY A 1 258 ? 2.278 14.094 -18.954 1 90.03 258 GLY A N 1
ATOM 2080 C CA . GLY A 1 258 ? 1.653 15.375 -18.666 1 90.03 258 GLY A CA 1
ATOM 2081 C C . GLY A 1 258 ? 0.481 15.266 -17.708 1 90.03 258 GLY A C 1
ATOM 2082 O O . GLY A 1 258 ? -0.188 16.26 -17.422 1 90.03 258 GLY A O 1
ATOM 2083 N N . ASP A 1 259 ? 0.213 14.134 -17.188 1 91.1 259 ASP A N 1
ATOM 2084 C CA . ASP A 1 259 ? -0.865 13.95 -16.221 1 91.1 259 ASP A CA 1
ATOM 2085 C C . ASP A 1 259 ? -0.565 14.685 -14.917 1 91.1 259 ASP A C 1
ATOM 2087 O O . ASP A 1 259 ? -1.482 15.126 -14.221 1 91.1 259 ASP A O 1
ATOM 2091 N N . MET A 1 260 ? 0.787 14.739 -14.623 1 94.96 260 MET A N 1
ATOM 2092 C CA . MET A 1 260 ? 1.268 15.514 -13.482 1 94.96 260 MET A CA 1
ATOM 2093 C C . MET A 1 260 ? 2.315 16.532 -13.919 1 94.96 260 MET A C 1
ATOM 2095 O O . MET A 1 260 ? 2.979 16.348 -14.941 1 94.96 260 MET A O 1
ATOM 2099 N N . VAL A 1 261 ? 2.418 17.584 -13.157 1 95.75 261 VAL A N 1
ATOM 2100 C CA . VAL A 1 261 ? 3.397 18.622 -13.465 1 95.75 261 VAL A CA 1
ATOM 2101 C C . VAL A 1 261 ? 4.058 19.108 -12.177 1 95.75 261 VAL A C 1
ATOM 2103 O O . VAL A 1 261 ? 3.503 18.947 -11.088 1 95.75 261 VAL A O 1
ATOM 2106 N N . ILE A 1 262 ? 5.265 19.647 -12.345 1 95.21 262 ILE A N 1
ATOM 2107 C CA . ILE A 1 262 ? 6.012 20.286 -11.268 1 95.21 262 ILE A CA 1
ATOM 2108 C C . ILE A 1 262 ? 5.779 21.795 -11.302 1 95.21 262 ILE A C 1
ATOM 2110 O O . ILE A 1 262 ? 6.352 22.5 -12.136 1 95.21 262 ILE A O 1
ATOM 2114 N N . PRO A 1 263 ? 4.974 22.254 -10.401 1 94.11 263 PRO A N 1
ATOM 2115 C CA . PRO A 1 263 ? 4.63 23.676 -10.466 1 94.11 263 PRO A CA 1
ATOM 2116 C C . PRO A 1 263 ? 5.762 24.58 -9.983 1 94.11 263 PRO A C 1
ATOM 2118 O O . PRO A 1 263 ? 5.814 25.757 -10.346 1 94.11 263 PRO A O 1
ATOM 2121 N N . CYS A 1 264 ? 6.553 24.074 -9.082 1 92.1 264 CYS A N 1
ATOM 2122 C CA . CYS A 1 264 ? 7.712 24.776 -8.543 1 92.1 264 CYS A CA 1
ATOM 2123 C C . CYS A 1 264 ? 8.934 23.866 -8.512 1 92.1 264 CYS A C 1
ATOM 2125 O O . CYS A 1 264 ? 9.01 22.949 -7.691 1 92.1 264 CYS A O 1
ATOM 2127 N N . ASP A 1 265 ? 9.874 24.15 -9.289 1 87.37 265 ASP A N 1
ATOM 2128 C CA . ASP A 1 265 ? 11.008 23.246 -9.449 1 87.37 265 ASP A CA 1
ATOM 2129 C C . ASP A 1 265 ? 12.048 23.47 -8.354 1 87.37 265 ASP A C 1
ATOM 2131 O O . ASP A 1 265 ? 13.161 23.923 -8.631 1 87.37 265 ASP A O 1
ATOM 2135 N N . VAL A 1 266 ? 11.711 23.229 -7.172 1 90.73 266 VAL A N 1
ATOM 2136 C CA . VAL A 1 266 ? 12.57 23.28 -5.994 1 90.73 266 VAL A CA 1
ATOM 2137 C C . VAL A 1 266 ? 12.625 21.905 -5.333 1 90.73 266 VAL A C 1
ATOM 2139 O O . VAL A 1 266 ? 11.921 21.651 -4.353 1 90.73 266 VAL A O 1
ATOM 2142 N N . PRO A 1 267 ? 13.489 21.082 -5.786 1 91.62 267 PRO A N 1
ATOM 2143 C CA . PRO A 1 267 ? 13.552 19.714 -5.268 1 91.62 267 PRO A CA 1
ATOM 2144 C C . PRO A 1 267 ? 14.182 19.637 -3.879 1 91.62 267 PRO A C 1
ATOM 2146 O O . PRO A 1 267 ? 15.058 20.44 -3.55 1 91.62 267 PRO A O 1
ATOM 2149 N N . ILE A 1 268 ? 13.603 18.742 -3.103 1 90.57 268 ILE A N 1
ATOM 2150 C CA . ILE A 1 268 ? 14.268 18.333 -1.871 1 90.57 268 ILE A CA 1
ATOM 2151 C C . ILE A 1 268 ? 15.128 17.099 -2.133 1 90.57 268 ILE A C 1
ATOM 2153 O O . ILE A 1 268 ? 14.622 16.063 -2.571 1 90.57 268 ILE A O 1
ATOM 2157 N N . ARG A 1 269 ? 16.36 17.25 -1.892 1 86.42 269 ARG A N 1
ATOM 2158 C CA . ARG A 1 269 ? 17.255 16.098 -1.932 1 86.42 269 ARG A CA 1
ATOM 2159 C C . ARG A 1 269 ? 17.455 15.51 -0.539 1 86.42 269 ARG A C 1
ATOM 2161 O O . ARG A 1 269 ? 18.054 16.148 0.329 1 86.42 269 ARG A O 1
ATOM 2168 N N . THR A 1 270 ? 17.028 14.373 -0.279 1 82.36 270 THR A N 1
ATOM 2169 C CA . THR A 1 270 ? 17.014 13.789 1.058 1 82.36 270 THR A CA 1
ATOM 2170 C C . THR A 1 270 ? 18.383 13.213 1.411 1 82.36 270 THR A C 1
ATOM 2172 O O . THR A 1 270 ? 18.671 12.959 2.582 1 82.36 270 THR A O 1
ATOM 2175 N N . GLY A 1 271 ? 19.171 12.983 0.374 1 83.85 271 GLY A N 1
ATOM 2176 C CA . GLY A 1 271 ? 20.447 12.315 0.573 1 83.85 271 GLY A CA 1
ATOM 2177 C C . GLY A 1 271 ? 20.326 10.804 0.645 1 83.85 271 GLY A C 1
ATOM 2178 O O . GLY A 1 271 ? 21.334 10.096 0.69 1 83.85 271 GLY A O 1
ATOM 2179 N N . ASN A 1 272 ? 19.152 10.36 0.698 1 87.2 272 ASN A N 1
ATOM 2180 C CA . ASN A 1 272 ? 18.935 8.918 0.713 1 87.2 272 ASN A CA 1
ATOM 2181 C C . ASN A 1 272 ? 18.986 8.329 -0.694 1 87.2 272 ASN A C 1
ATOM 2183 O O . ASN A 1 272 ? 18.868 9.057 -1.681 1 87.2 272 ASN A O 1
ATOM 2187 N N . ARG A 1 273 ? 19.252 7.06 -0.738 1 92.03 273 ARG A N 1
ATOM 2188 C CA . ARG A 1 273 ? 19.364 6.353 -2.009 1 92.03 273 ARG A CA 1
ATOM 2189 C C . ARG A 1 273 ? 18.643 5.01 -1.954 1 92.03 273 ARG A C 1
ATOM 2191 O O . ARG A 1 273 ? 18.498 4.42 -0.881 1 92.03 273 ARG A O 1
ATOM 2198 N N . PHE A 1 274 ? 18.234 4.648 -3.11 1 95.03 274 PHE A N 1
ATOM 2199 C CA . PHE A 1 274 ? 17.714 3.292 -3.244 1 95.03 274 PHE A CA 1
ATOM 2200 C C . PHE A 1 274 ? 18.824 2.323 -3.634 1 95.03 274 PHE A C 1
ATOM 2202 O O . PHE A 1 274 ? 19.692 2.658 -4.442 1 95.03 274 PHE A O 1
ATOM 2209 N N . ILE A 1 275 ? 18.707 1.162 -3.046 1 96.18 275 ILE A N 1
ATOM 2210 C CA . ILE A 1 275 ? 19.729 0.156 -3.314 1 96.18 275 ILE A CA 1
ATOM 2211 C C . ILE A 1 275 ? 19.065 -1.187 -3.611 1 96.18 275 ILE A C 1
ATOM 2213 O O . ILE A 1 275 ? 17.917 -1.418 -3.224 1 96.18 275 ILE A O 1
ATOM 2217 N N . MET A 1 276 ? 19.725 -1.976 -4.343 1 96.93 276 MET A N 1
ATOM 2218 C CA . MET A 1 276 ? 19.474 -3.413 -4.405 1 96.93 276 MET A CA 1
ATOM 2219 C C . MET A 1 276 ? 20.509 -4.181 -3.591 1 96.93 276 MET A C 1
ATOM 2221 O O . MET A 1 276 ? 21.706 -3.903 -3.68 1 96.93 276 MET A O 1
ATOM 2225 N N . THR A 1 277 ? 20.059 -5.084 -2.713 1 95.92 277 THR A N 1
ATOM 2226 C CA . THR A 1 277 ? 20.968 -5.881 -1.898 1 95.92 277 THR A CA 1
ATOM 2227 C C . THR A 1 277 ? 20.607 -7.362 -1.976 1 95.92 277 THR A C 1
ATOM 2229 O O . THR A 1 277 ? 19.442 -7.713 -2.173 1 95.92 277 THR A O 1
ATOM 2232 N N . TRP A 1 278 ? 21.556 -8.233 -1.921 1 94.18 278 TRP A N 1
ATOM 2233 C CA . TRP A 1 278 ? 21.363 -9.678 -1.958 1 94.18 278 TRP A CA 1
ATOM 2234 C C . TRP A 1 278 ? 22.427 -10.392 -1.13 1 94.18 278 TRP A C 1
ATOM 2236 O O . TRP A 1 278 ? 23.443 -9.795 -0.768 1 94.18 278 TRP A O 1
ATOM 2246 N N . ARG A 1 279 ? 22.131 -11.588 -0.813 1 87.76 279 ARG A N 1
ATOM 2247 C CA . ARG A 1 279 ? 23.067 -12.372 -0.014 1 87.76 279 ARG A CA 1
ATOM 2248 C C . ARG A 1 279 ? 24.248 -12.841 -0.859 1 87.76 279 ARG A C 1
ATOM 2250 O O . ARG A 1 279 ? 24.101 -13.089 -2.057 1 87.76 279 ARG A O 1
ATOM 2257 N N . GLU A 1 280 ? 25.342 -13.182 -0.211 1 87.36 280 GLU A N 1
ATOM 2258 C CA . GLU A 1 280 ? 26.58 -13.574 -0.877 1 87.36 280 GLU A CA 1
ATOM 2259 C C . GLU A 1 280 ? 26.411 -14.893 -1.626 1 87.36 280 GLU A C 1
ATOM 2261 O O . GLU A 1 280 ? 26.986 -15.081 -2.7 1 87.36 280 GLU A O 1
ATOM 2266 N N . ASP A 1 281 ? 25.66 -15.791 -1.09 1 86.15 281 ASP A N 1
ATOM 2267 C CA . ASP A 1 281 ? 25.493 -17.114 -1.683 1 86.15 281 ASP A CA 1
ATOM 2268 C C . ASP A 1 281 ? 24.673 -17.04 -2.97 1 86.15 281 ASP A C 1
ATOM 2270 O O . ASP A 1 281 ? 24.649 -17.992 -3.752 1 86.15 281 ASP A O 1
ATOM 2274 N N . LYS A 1 282 ? 24.095 -15.875 -3.229 1 88.02 282 LYS A N 1
ATOM 2275 C CA . LYS A 1 282 ? 23.282 -15.696 -4.428 1 88.02 282 LYS A CA 1
ATOM 2276 C C . LYS A 1 282 ? 24.057 -14.951 -5.512 1 88.02 282 LYS A C 1
ATOM 2278 O O . LYS A 1 282 ? 23.564 -14.779 -6.628 1 88.02 282 LYS A O 1
ATOM 2283 N N . THR A 1 283 ? 25.237 -14.625 -5.278 1 87.33 283 THR A N 1
ATOM 2284 C CA . THR A 1 283 ? 26.039 -13.801 -6.175 1 87.33 283 THR A CA 1
ATOM 2285 C C . THR A 1 283 ? 26.273 -14.517 -7.503 1 87.33 283 THR A C 1
ATOM 2287 O O . THR A 1 283 ? 26.338 -13.878 -8.555 1 87.33 283 THR A O 1
ATOM 2290 N N . GLU A 1 284 ? 26.281 -15.819 -7.437 1 85.74 284 GLU A N 1
ATOM 2291 C CA . GLU A 1 284 ? 26.634 -16.579 -8.632 1 85.74 284 GLU A CA 1
ATOM 2292 C C . GLU A 1 284 ? 25.387 -17.01 -9.399 1 85.74 284 GLU A C 1
ATOM 2294 O O . GLU A 1 284 ? 25.487 -17.671 -10.435 1 85.74 284 GLU A O 1
ATOM 2299 N N . SER A 1 285 ? 24.298 -16.605 -8.929 1 90.61 285 SER A N 1
ATOM 2300 C CA . SER A 1 285 ? 23.064 -16.924 -9.64 1 90.61 285 SER A CA 1
ATOM 2301 C C . SER A 1 285 ? 22.981 -16.174 -10.965 1 90.61 285 SER A C 1
ATOM 2303 O O . SER A 1 285 ? 22.951 -14.942 -10.987 1 90.61 285 SER A O 1
ATOM 2305 N N . CYS A 1 286 ? 22.898 -16.859 -12.076 1 91.31 286 CYS A N 1
ATOM 2306 C CA . CYS A 1 286 ? 22.908 -16.263 -13.407 1 91.31 286 CYS A CA 1
ATOM 2307 C C . CYS A 1 286 ? 21.665 -15.411 -13.633 1 91.31 286 CYS A C 1
ATOM 2309 O O . CYS A 1 286 ? 21.745 -14.334 -14.225 1 91.31 286 CYS A O 1
ATOM 2311 N N . HIS A 1 287 ? 20.527 -15.937 -13.199 1 93.08 287 HIS A N 1
ATOM 2312 C CA . HIS A 1 287 ? 19.292 -15.193 -13.421 1 93.08 287 HIS A CA 1
ATOM 2313 C C . HIS A 1 287 ? 19.248 -13.93 -12.567 1 93.08 287 HIS A C 1
ATOM 2315 O O . HIS A 1 287 ? 18.758 -12.89 -13.014 1 93.08 287 HIS A O 1
ATOM 2321 N N . LEU A 1 288 ? 19.825 -13.961 -11.354 1 95.42 288 LEU A N 1
ATOM 2322 C CA . LEU A 1 288 ? 19.892 -12.761 -10.529 1 95.42 288 LEU A CA 1
ATOM 2323 C C . LEU A 1 288 ? 20.847 -11.737 -11.134 1 95.42 288 LEU A C 1
ATOM 2325 O O . LEU A 1 288 ? 20.574 -10.535 -11.107 1 95.42 288 LEU A O 1
ATOM 2329 N N . ARG A 1 289 ? 21.962 -12.222 -11.644 1 95.79 289 ARG A N 1
ATOM 2330 C CA . ARG A 1 289 ? 22.927 -11.339 -12.292 1 95.79 289 ARG A CA 1
ATOM 2331 C C . ARG A 1 289 ? 22.302 -10.626 -13.486 1 95.79 289 ARG A C 1
ATOM 2333 O O . ARG A 1 289 ? 22.507 -9.425 -13.675 1 95.79 289 ARG A O 1
ATOM 2340 N N . SER A 1 290 ? 21.555 -11.352 -14.26 1 96.44 290 SER A N 1
ATOM 2341 C CA . SER A 1 290 ? 20.873 -10.758 -15.405 1 96.44 290 SER A CA 1
ATOM 2342 C C . SER A 1 290 ? 19.917 -9.653 -14.967 1 96.44 290 SER A C 1
ATOM 2344 O O . SER A 1 290 ? 19.855 -8.594 -15.595 1 96.44 290 SER A O 1
ATOM 2346 N N . PHE A 1 291 ? 19.198 -9.94 -13.925 1 97.23 291 PHE A N 1
ATOM 2347 C CA . PHE A 1 291 ? 18.249 -8.961 -13.407 1 97.23 291 PHE A CA 1
ATOM 2348 C C . PHE A 1 291 ? 18.976 -7.735 -12.869 1 97.23 291 PHE A C 1
ATOM 2350 O O . PHE A 1 291 ? 18.57 -6.601 -13.131 1 97.23 291 PHE A O 1
ATOM 2357 N N . ARG A 1 292 ? 20.019 -7.927 -12.141 1 96.31 292 ARG A N 1
ATOM 2358 C CA . ARG A 1 292 ? 20.806 -6.852 -11.546 1 96.31 292 ARG A CA 1
ATOM 2359 C C . ARG A 1 292 ? 21.374 -5.93 -12.62 1 96.31 292 ARG A C 1
ATOM 2361 O O . ARG A 1 292 ? 21.293 -4.706 -12.501 1 96.31 292 ARG A O 1
ATOM 2368 N N . GLU A 1 293 ? 21.94 -6.478 -13.611 1 96.1 293 GLU A N 1
ATOM 2369 C CA . GLU A 1 293 ? 22.545 -5.699 -14.687 1 96.1 293 GLU A CA 1
ATOM 2370 C C . GLU A 1 293 ? 21.498 -4.865 -15.419 1 96.1 293 GLU A C 1
ATOM 2372 O O . GLU A 1 293 ? 21.73 -3.692 -15.72 1 96.1 293 GLU A O 1
ATOM 2377 N N . TRP A 1 294 ? 20.387 -5.457 -15.667 1 96.84 294 TRP A N 1
ATOM 2378 C CA . TRP A 1 294 ? 19.295 -4.735 -16.312 1 96.84 294 TRP A CA 1
ATOM 2379 C C . TRP A 1 294 ? 18.815 -3.581 -15.439 1 96.84 294 TRP A C 1
ATOM 2381 O O . TRP A 1 294 ? 18.624 -2.463 -15.926 1 96.84 294 TRP A O 1
ATOM 2391 N N . LEU A 1 295 ? 18.619 -3.847 -14.176 1 96.37 295 LEU A N 1
ATOM 2392 C CA . LEU A 1 295 ? 18.126 -2.854 -13.228 1 96.37 295 LEU A CA 1
ATOM 2393 C C . LEU A 1 295 ? 19.081 -1.668 -13.136 1 96.37 295 LEU A C 1
ATOM 2395 O O . LEU A 1 295 ? 18.644 -0.516 -13.099 1 96.37 295 LEU A O 1
ATOM 2399 N N . LEU A 1 296 ? 20.329 -1.962 -13.123 1 94.98 296 LEU A N 1
ATOM 2400 C CA . LEU A 1 296 ? 21.34 -0.913 -13.047 1 94.98 296 LEU A CA 1
ATOM 2401 C C . LEU A 1 296 ? 21.301 -0.03 -14.29 1 94.98 296 LEU A C 1
ATOM 2403 O O . LEU A 1 296 ? 21.411 1.194 -14.19 1 94.98 296 LEU A O 1
ATOM 2407 N N . GLN A 1 297 ? 21.158 -0.609 -15.39 1 94.26 297 GLN A N 1
ATOM 2408 C CA . GLN A 1 297 ? 21.075 0.146 -16.637 1 94.26 297 GLN A CA 1
ATOM 2409 C C . GLN A 1 297 ? 19.835 1.036 -16.659 1 94.26 297 GLN A C 1
ATOM 2411 O O . GLN A 1 297 ? 19.902 2.191 -17.084 1 94.26 297 GLN A O 1
ATOM 2416 N N . LYS A 1 298 ? 18.713 0.479 -16.175 1 92.06 298 LYS A N 1
ATOM 2417 C CA . LYS A 1 298 ? 17.453 1.217 -16.161 1 92.06 298 LYS A CA 1
ATOM 2418 C C . LYS A 1 298 ? 17.512 2.387 -15.183 1 92.06 298 LYS A C 1
ATOM 2420 O O . LYS A 1 298 ? 16.905 3.433 -15.421 1 92.06 298 LYS A O 1
ATOM 2425 N N . SER A 1 299 ? 18.192 2.204 -14.055 1 90.93 299 SER A N 1
ATOM 2426 C CA . SER A 1 299 ? 18.249 3.202 -12.992 1 90.93 299 SER A CA 1
ATOM 2427 C C . SER A 1 299 ? 19.084 4.408 -13.41 1 90.93 299 SER A C 1
ATOM 2429 O O . SER A 1 299 ? 18.872 5.517 -12.917 1 90.93 299 SER A O 1
ATOM 2431 N N . VAL A 1 300 ? 20.083 4.257 -14.232 1 81.94 300 VAL A N 1
ATOM 2432 C CA . VAL A 1 300 ? 20.939 5.332 -14.722 1 81.94 300 VAL A CA 1
ATOM 2433 C C . VAL A 1 300 ? 20.144 6.242 -15.655 1 81.94 300 VAL A C 1
ATOM 2435 O O . VAL A 1 300 ? 20.286 7.467 -15.608 1 81.94 300 VAL A O 1
ATOM 2438 N N . VAL A 1 301 ? 19.267 5.72 -16.357 1 68.46 301 VAL A N 1
ATOM 2439 C CA . VAL A 1 301 ? 18.474 6.475 -17.321 1 68.46 301 VAL A CA 1
ATOM 2440 C C . VAL A 1 301 ? 17.447 7.334 -16.585 1 68.46 301 VAL A C 1
ATOM 2442 O O . VAL A 1 301 ? 17.175 8.468 -16.987 1 68.46 301 VAL A O 1
ATOM 2445 N N . SER A 1 302 ? 17.004 6.801 -15.532 1 61.95 302 SER A N 1
ATOM 2446 C CA . SER A 1 302 ? 16.005 7.521 -14.749 1 61.95 302 SER A CA 1
ATOM 2447 C C . SER A 1 302 ? 16.599 8.774 -14.113 1 61.95 302 SER A C 1
ATOM 2449 O O . SER A 1 302 ? 15.881 9.737 -13.838 1 61.95 302 SER A O 1
ATOM 2451 N N . ARG A 1 303 ? 17.838 8.868 -13.897 1 57.25 303 ARG A N 1
ATOM 2452 C CA . ARG A 1 303 ? 18.564 9.997 -13.325 1 57.25 303 ARG A CA 1
ATOM 2453 C C . ARG A 1 303 ? 18.671 11.143 -14.326 1 57.25 303 ARG A C 1
ATOM 2455 O O . ARG A 1 303 ? 18.661 12.314 -13.941 1 57.25 303 ARG A O 1
ATOM 2462 N N . GLU A 1 304 ? 18.855 10.773 -15.572 1 51.64 304 GLU A N 1
ATOM 2463 C CA . GLU A 1 304 ? 19.186 11.748 -16.606 1 51.64 304 GLU A CA 1
ATOM 2464 C C . GLU A 1 304 ? 17.929 12.417 -17.157 1 51.64 304 GLU A C 1
ATOM 2466 O O . GLU A 1 304 ? 17.984 13.549 -17.641 1 51.64 304 GLU A O 1
ATOM 2471 N N . ASN A 1 305 ? 16.69 11.784 -16.911 1 49.71 305 ASN A N 1
ATOM 2472 C CA . ASN A 1 305 ? 15.53 12.41 -17.537 1 49.71 305 ASN A CA 1
ATOM 2473 C C . ASN A 1 305 ? 14.725 13.23 -16.532 1 49.71 305 ASN A C 1
ATOM 2475 O O . ASN A 1 305 ? 14.539 12.809 -15.389 1 49.71 305 ASN A O 1
ATOM 2479 N N . MET B 1 1 ? 0.857 21.919 43.929 1 25.19 1 MET B N 1
ATOM 2480 C CA . MET B 1 1 ? 0.502 21.685 42.532 1 25.19 1 MET B CA 1
ATOM 2481 C C . MET B 1 1 ? 1.233 20.465 41.982 1 25.19 1 MET B C 1
ATOM 2483 O O . MET B 1 1 ? 2.425 20.536 41.675 1 25.19 1 MET B O 1
ATOM 2487 N N . GLU B 1 2 ? 1.124 19.267 42.478 1 31.46 2 GLU B N 1
ATOM 2488 C CA . GLU B 1 2 ? 1.748 17.951 42.383 1 31.46 2 GLU B CA 1
ATOM 2489 C C . GLU B 1 2 ? 1.774 17.455 40.941 1 31.46 2 GLU B C 1
ATOM 2491 O O . GLU B 1 2 ? 0.747 17.457 40.259 1 31.46 2 GLU B O 1
ATOM 2496 N N . ASP B 1 3 ? 2.83 17.783 40.156 1 34.69 3 ASP B N 1
ATOM 2497 C CA . ASP B 1 3 ? 3.158 17.46 38.771 1 34.69 3 ASP B CA 1
ATOM 2498 C C . ASP B 1 3 ? 2.792 16.014 38.443 1 34.69 3 ASP B C 1
ATOM 2500 O O . ASP B 1 3 ? 3.374 15.08 39 1 34.69 3 ASP B O 1
ATOM 2504 N N . VAL B 1 4 ? 1.616 15.593 38.566 1 37.95 4 VAL B N 1
ATOM 2505 C CA . VAL B 1 4 ? 1.066 14.288 38.216 1 37.95 4 VAL B CA 1
ATOM 2506 C C . VAL B 1 4 ? 1.761 13.752 36.967 1 37.95 4 VAL B C 1
ATOM 2508 O O . VAL B 1 4 ? 1.441 14.161 35.848 1 37.95 4 VAL B O 1
ATOM 2511 N N . MET B 1 5 ? 3.032 13.807 36.85 1 41.22 5 MET B N 1
ATOM 2512 C CA . MET B 1 5 ? 3.863 13.177 35.827 1 41.22 5 MET B CA 1
ATOM 2513 C C . MET B 1 5 ? 3.404 11.748 35.558 1 41.22 5 MET B C 1
ATOM 2515 O O . MET B 1 5 ? 3.202 10.97 36.491 1 41.22 5 MET B O 1
ATOM 2519 N N . ARG B 1 6 ? 2.474 11.538 34.816 1 48.84 6 ARG B N 1
ATOM 2520 C CA . ARG B 1 6 ? 2.157 10.157 34.466 1 48.84 6 ARG B CA 1
ATOM 2521 C C . ARG B 1 6 ? 3.421 9.305 34.404 1 48.84 6 ARG B C 1
ATOM 2523 O O . ARG B 1 6 ? 4.355 9.624 33.666 1 48.84 6 ARG B O 1
ATOM 2530 N N . GLY B 1 7 ? 4.013 8.944 35.51 1 50.45 7 GLY B N 1
ATOM 2531 C CA . GLY B 1 7 ? 5.257 8.299 35.897 1 50.45 7 GLY B CA 1
ATOM 2532 C C . GLY B 1 7 ? 5.751 7.293 34.875 1 50.45 7 GLY B C 1
ATOM 2533 O O . GLY B 1 7 ? 6.956 7.061 34.756 1 50.45 7 GLY B O 1
ATOM 2534 N N . LYS B 1 8 ? 4.989 6.626 34.072 1 65.92 8 LYS B N 1
ATOM 2535 C CA . LYS B 1 8 ? 5.511 5.514 33.283 1 65.92 8 LYS B CA 1
ATOM 2536 C C . LYS B 1 8 ? 5.618 5.889 31.808 1 65.92 8 LYS B C 1
ATOM 2538 O O . LYS B 1 8 ? 5.541 5.023 30.934 1 65.92 8 LYS B O 1
ATOM 2543 N N . ILE B 1 9 ? 5.655 7.28 31.76 1 67.89 9 ILE B N 1
ATOM 2544 C CA . ILE B 1 9 ? 5.8 7.728 30.379 1 67.89 9 ILE B CA 1
ATOM 2545 C C . ILE B 1 9 ? 7.09 8.531 30.23 1 67.89 9 ILE B C 1
ATOM 2547 O O . ILE B 1 9 ? 7.328 9.481 30.98 1 67.89 9 ILE B O 1
ATOM 2551 N N . PRO B 1 10 ? 7.89 8.14 29.344 1 79.75 10 PRO B N 1
ATOM 2552 C CA . PRO B 1 10 ? 9.09 8.944 29.101 1 79.75 10 PRO B CA 1
ATOM 2553 C C . PRO B 1 10 ? 8.767 10.352 28.607 1 79.75 10 PRO B C 1
ATOM 2555 O O . PRO B 1 10 ? 7.739 10.562 27.958 1 79.75 10 PRO B O 1
ATOM 2558 N N . LYS B 1 11 ? 9.626 11.271 29.116 1 81.98 11 LYS B N 1
ATOM 2559 C CA . LYS B 1 11 ? 9.504 12.626 28.587 1 81.98 11 LYS B CA 1
ATOM 2560 C C . LYS B 1 11 ? 9.619 12.634 27.065 1 81.98 11 LYS B C 1
ATOM 2562 O O . LYS B 1 11 ? 10.425 11.897 26.494 1 81.98 11 LYS B O 1
ATOM 2567 N N . THR B 1 12 ? 8.811 13.494 26.455 1 85.64 12 THR B N 1
ATOM 2568 C CA . THR B 1 12 ? 8.802 13.61 25.001 1 85.64 12 THR B CA 1
ATOM 2569 C C . THR B 1 12 ? 10.196 13.935 24.475 1 85.64 12 THR B C 1
ATOM 2571 O O . THR B 1 12 ? 10.591 13.457 23.409 1 85.64 12 THR B O 1
ATOM 2574 N N . GLU B 1 13 ? 10.926 14.686 25.249 1 87.98 13 GLU B N 1
ATOM 2575 C CA . GLU B 1 13 ? 12.277 15.075 24.856 1 87.98 13 GLU B CA 1
ATOM 2576 C C . GLU B 1 13 ? 13.187 13.856 24.727 1 87.98 13 GLU B C 1
ATOM 2578 O O . GLU B 1 13 ? 14.049 13.808 23.847 1 87.98 13 GLU B O 1
ATOM 2583 N N . LEU B 1 14 ? 12.98 12.932 25.594 1 90.52 14 LEU B N 1
ATOM 2584 C CA . LEU B 1 14 ? 13.776 11.711 25.536 1 90.52 14 LEU B CA 1
ATOM 2585 C C . LEU B 1 14 ? 13.446 10.905 24.285 1 90.52 14 LEU B C 1
ATOM 2587 O O . LEU B 1 14 ? 14.342 10.353 23.642 1 90.52 14 LEU B O 1
ATOM 2591 N N . LEU B 1 15 ? 12.179 10.929 24.001 1 90.05 15 LEU B N 1
ATOM 2592 C CA . LEU B 1 15 ? 11.73 10.197 22.821 1 90.05 15 LEU B CA 1
ATOM 2593 C C . LEU B 1 15 ? 12.259 10.846 21.546 1 90.05 15 LEU B C 1
ATOM 2595 O O . LEU B 1 15 ? 12.712 10.151 20.633 1 90.05 15 LEU B O 1
ATOM 2599 N N . VAL B 1 16 ? 12.189 12.089 21.52 1 90.88 16 VAL B N 1
ATOM 2600 C CA . VAL B 1 16 ? 12.672 12.839 20.365 1 90.88 16 VAL B CA 1
ATOM 2601 C C . VAL B 1 16 ? 14.175 12.624 20.2 1 90.88 16 VAL B C 1
ATOM 2603 O O . VAL B 1 16 ? 14.653 12.364 19.093 1 90.88 16 VAL B O 1
ATOM 2606 N N . THR B 1 17 ? 14.89 12.738 21.313 1 92.95 17 THR B N 1
ATOM 2607 C CA . THR B 1 17 ? 16.335 12.54 21.282 1 92.95 17 THR B CA 1
ATOM 2608 C C . THR B 1 17 ? 16.678 11.138 20.787 1 92.95 17 THR B C 1
ATOM 2610 O O . THR B 1 17 ? 17.572 10.97 19.955 1 92.95 17 THR B O 1
ATOM 2613 N N . PHE B 1 18 ? 15.965 10.162 21.272 1 93.45 18 PHE B N 1
ATOM 2614 C CA . PHE B 1 18 ? 16.159 8.778 20.857 1 93.45 18 PHE B CA 1
ATOM 2615 C C . PHE B 1 18 ? 15.942 8.627 19.356 1 93.45 18 PHE B C 1
ATOM 2617 O O . PHE B 1 18 ? 16.756 8.011 18.665 1 93.45 18 PHE B O 1
ATOM 2624 N N . GLU B 1 19 ? 14.909 9.157 18.937 1 90.7 19 GLU B N 1
ATOM 2625 C CA . GLU B 1 19 ? 14.583 9.051 17.518 1 90.7 19 GLU B CA 1
ATOM 2626 C C . GLU B 1 19 ? 15.676 9.67 16.652 1 90.7 19 GLU B C 1
ATOM 2628 O O . GLU B 1 19 ? 16.048 9.112 15.618 1 90.7 19 GLU B O 1
ATOM 2633 N N . VAL B 1 20 ? 16.198 10.793 16.994 1 90.72 20 VAL B N 1
ATOM 2634 C CA . VAL B 1 20 ? 17.213 11.504 16.224 1 90.72 20 VAL B CA 1
ATOM 2635 C C . VAL B 1 20 ? 18.529 10.73 16.264 1 90.72 20 VAL B C 1
ATOM 2637 O O . VAL B 1 20 ? 19.199 10.579 15.24 1 90.72 20 VAL B O 1
ATOM 2640 N N . VAL B 1 21 ? 18.833 10.24 17.395 1 92.54 21 VAL B N 1
ATOM 2641 C CA . VAL B 1 21 ? 20.059 9.459 17.524 1 92.54 21 VAL B CA 1
ATOM 2642 C C . VAL B 1 21 ? 19.957 8.194 16.675 1 92.54 21 VAL B C 1
ATOM 2644 O O . VAL B 1 21 ? 20.928 7.792 16.03 1 92.54 21 VAL B O 1
ATOM 2647 N N . ALA B 1 22 ? 18.822 7.638 16.763 1 89.56 22 ALA B N 1
ATOM 2648 C CA . ALA B 1 22 ? 18.594 6.417 15.994 1 89.56 22 ALA B CA 1
ATOM 2649 C C . ALA B 1 22 ? 18.745 6.675 14.497 1 89.56 22 ALA B C 1
ATOM 2651 O O . ALA B 1 22 ? 19.331 5.863 13.777 1 89.56 22 ALA B O 1
ATOM 2652 N N . ARG B 1 23 ? 18.248 7.748 14.087 1 82.12 23 ARG B N 1
ATOM 2653 C CA . ARG B 1 23 ? 18.274 8.114 12.675 1 82.12 23 ARG B CA 1
ATOM 2654 C C . ARG B 1 23 ? 19.699 8.386 12.205 1 82.12 23 ARG B C 1
ATOM 2656 O O . ARG B 1 23 ? 20.082 7.987 11.104 1 82.12 23 ARG B O 1
ATOM 2663 N N . HIS B 1 24 ? 20.432 8.997 13.001 1 83.5 24 HIS B N 1
ATOM 2664 C CA . HIS B 1 24 ? 21.783 9.392 12.618 1 83.5 24 HIS B CA 1
ATOM 2665 C C . HIS B 1 24 ? 22.804 8.338 13.034 1 83.5 24 HIS B C 1
ATOM 2667 O O . HIS B 1 24 ? 23.944 8.352 12.564 1 83.5 24 HIS B O 1
ATOM 2673 N N . GLU B 1 25 ? 22.354 7.486 13.87 1 86.46 25 GLU B N 1
ATOM 2674 C CA . GLU B 1 25 ? 23.27 6.557 14.525 1 86.46 25 GLU B CA 1
ATOM 2675 C C . GLU B 1 25 ? 24.539 7.267 14.989 1 86.46 25 GLU B C 1
ATOM 2677 O O . GLU B 1 25 ? 25.648 6.784 14.753 1 86.46 25 GLU B O 1
ATOM 2682 N N . SER B 1 26 ? 24.33 8.395 15.529 1 89.84 26 SER B N 1
ATOM 2683 C CA . SER B 1 26 ? 25.422 9.248 15.985 1 89.84 26 SER B CA 1
ATOM 2684 C C . SER B 1 26 ? 24.946 10.236 17.045 1 89.84 26 SER B C 1
ATOM 2686 O O . SER B 1 26 ? 23.963 10.951 16.838 1 89.84 26 SER B O 1
ATOM 2688 N N . TYR B 1 27 ? 25.682 10.357 18.186 1 91.82 27 TYR B N 1
ATOM 2689 C CA . TYR B 1 27 ? 25.368 11.334 19.222 1 91.82 27 TYR B CA 1
ATOM 2690 C C . TYR B 1 27 ? 25.76 12.74 18.782 1 91.82 27 TYR B C 1
ATOM 2692 O O . TYR B 1 27 ? 25.062 13.71 19.086 1 91.82 27 TYR B O 1
ATOM 2700 N N . THR B 1 28 ? 26.817 12.783 18.026 1 91.28 28 THR B N 1
ATOM 2701 C CA . THR B 1 28 ? 27.335 14.075 17.588 1 91.28 28 THR B CA 1
ATOM 2702 C C . THR B 1 28 ? 26.382 14.731 16.594 1 91.28 28 THR B C 1
ATOM 2704 O O . THR B 1 28 ? 26.03 15.903 16.743 1 91.28 28 THR B O 1
ATOM 2707 N N . ARG B 1 29 ? 25.973 13.983 15.713 1 91.1 29 ARG B N 1
ATOM 2708 C CA . ARG B 1 29 ? 25.068 14.519 14.701 1 91.1 29 ARG B CA 1
ATOM 2709 C C . ARG B 1 29 ? 23.712 14.864 15.307 1 91.1 29 ARG B C 1
ATOM 2711 O O . ARG B 1 29 ? 23.088 15.855 14.922 1 91.1 29 ARG B O 1
ATOM 2718 N N . ALA B 1 30 ? 23.32 14.001 16.155 1 93.27 30 ALA B N 1
ATOM 2719 C CA . ALA B 1 30 ? 22.062 14.276 16.844 1 93.27 30 ALA B CA 1
ATOM 2720 C C . ALA B 1 30 ? 22.15 15.568 17.651 1 93.27 30 ALA B C 1
ATOM 2722 O O . ALA B 1 30 ? 21.203 16.359 17.674 1 93.27 30 ALA B O 1
ATOM 2723 N N . ALA B 1 31 ? 23.216 15.823 18.271 1 93.94 31 ALA B N 1
ATOM 2724 C CA . ALA B 1 31 ? 23.442 17.035 19.054 1 93.94 31 ALA B CA 1
ATOM 2725 C C . ALA B 1 31 ? 23.355 18.279 18.175 1 93.94 31 ALA B C 1
ATOM 2727 O O . ALA B 1 31 ? 22.757 19.284 18.567 1 93.94 31 ALA B O 1
ATOM 2728 N N . GLU B 1 32 ? 23.903 18.174 17.038 1 91.5 32 GLU B N 1
ATOM 2729 C CA . GLU B 1 32 ? 23.859 19.271 16.076 1 91.5 32 GLU B CA 1
ATOM 2730 C C . GLU B 1 32 ? 22.425 19.581 15.658 1 91.5 32 GLU B C 1
ATOM 2732 O O . GLU B 1 32 ? 22.012 20.743 15.654 1 91.5 32 GLU B O 1
ATOM 2737 N N . GLU B 1 33 ? 21.695 18.535 15.415 1 87.3 33 GLU B N 1
ATOM 2738 C CA . GLU B 1 33 ? 20.322 18.715 14.952 1 87.3 33 GLU B CA 1
ATOM 2739 C C . GLU B 1 33 ? 19.432 19.266 16.062 1 87.3 33 GLU B C 1
ATOM 2741 O O . GLU B 1 33 ? 18.556 20.096 15.809 1 87.3 33 GLU B O 1
ATOM 2746 N N . LEU B 1 34 ? 19.65 18.836 17.276 1 91.13 34 LEU B N 1
ATOM 2747 C CA . LEU B 1 34 ? 18.777 19.179 18.392 1 91.13 34 LEU B CA 1
ATOM 2748 C C . LEU B 1 34 ? 19.263 20.442 19.095 1 91.13 34 LEU B C 1
ATOM 2750 O O . LEU B 1 34 ? 18.62 20.924 20.03 1 91.13 34 LEU B O 1
ATOM 2754 N N . ALA B 1 35 ? 20.384 20.927 18.609 1 92.01 35 ALA B N 1
ATOM 2755 C CA . ALA B 1 35 ? 21.001 22.09 19.243 1 92.01 35 ALA B CA 1
ATOM 2756 C C . ALA B 1 35 ? 21.273 21.828 20.722 1 92.01 35 ALA B C 1
ATOM 2758 O O . ALA B 1 35 ? 20.902 22.632 21.58 1 92.01 35 ALA B O 1
ATOM 2759 N N . LEU B 1 36 ? 21.807 20.688 20.969 1 92.97 36 LEU B N 1
ATOM 2760 C CA . LEU B 1 36 ? 22.228 20.251 22.295 1 92.97 36 LEU B CA 1
ATOM 2761 C C . LEU B 1 36 ? 23.697 19.84 22.292 1 92.97 36 LEU B C 1
ATOM 2763 O O . LEU B 1 36 ? 24.306 19.706 21.228 1 92.97 36 LEU B O 1
ATOM 2767 N N . THR B 1 37 ? 24.265 19.76 23.373 1 92.66 37 THR B N 1
ATOM 2768 C CA . THR B 1 37 ? 25.604 19.188 23.46 1 92.66 37 THR B CA 1
ATOM 2769 C C . THR B 1 37 ? 25.553 17.669 23.322 1 92.66 37 THR B C 1
ATOM 2771 O O . THR B 1 37 ? 24.528 17.048 23.609 1 92.66 37 THR B O 1
ATOM 2774 N N . GLN B 1 38 ? 26.624 17.165 22.829 1 92.83 38 GLN B N 1
ATOM 2775 C CA . GLN B 1 38 ? 26.72 15.714 22.704 1 92.83 38 GLN B CA 1
ATOM 2776 C C . GLN B 1 38 ? 26.488 15.031 24.049 1 92.83 38 GLN B C 1
ATOM 2778 O O . GLN B 1 38 ? 25.863 13.97 24.112 1 92.83 38 GLN B O 1
ATOM 2783 N N . SER B 1 39 ? 26.991 15.656 25.117 1 93.48 39 SER B N 1
ATOM 2784 C CA . SER B 1 39 ? 26.83 15.103 26.457 1 93.48 39 SER B CA 1
ATOM 2785 C C . SER B 1 39 ? 25.362 15.078 26.872 1 93.48 39 SER B C 1
ATOM 2787 O O . SER B 1 39 ? 24.908 14.124 27.508 1 93.48 39 SER B O 1
ATOM 2789 N N . ALA B 1 40 ? 24.664 16.098 26.522 1 93.79 40 ALA B N 1
ATOM 2790 C CA . ALA B 1 40 ? 23.24 16.179 26.836 1 93.79 40 ALA B CA 1
ATOM 2791 C C . ALA B 1 40 ? 22.454 15.1 26.096 1 93.79 40 ALA B C 1
ATOM 2793 O O . ALA B 1 40 ? 21.58 14.452 26.677 1 93.79 40 ALA B O 1
ATOM 2794 N N . VAL B 1 41 ? 22.757 14.92 24.822 1 95.23 41 VAL B N 1
ATOM 2795 C CA . VAL B 1 41 ? 22.111 13.897 24.006 1 95.23 41 VAL B CA 1
ATOM 2796 C C . VAL B 1 41 ? 22.377 12.517 24.602 1 95.23 41 VAL B C 1
ATOM 2798 O O . VAL B 1 41 ? 21.461 11.701 24.728 1 95.23 41 VAL B O 1
ATOM 2801 N N . PHE B 1 42 ? 23.572 12.275 24.943 1 93.38 42 PHE B N 1
ATOM 2802 C CA . PHE B 1 42 ? 23.963 10.997 25.527 1 93.38 42 PHE B CA 1
ATOM 2803 C C . PHE B 1 42 ? 23.202 10.739 26.823 1 93.38 42 PHE B C 1
ATOM 2805 O O . PHE B 1 42 ? 22.668 9.647 27.028 1 93.38 42 PHE B O 1
ATOM 2812 N N . ARG B 1 43 ? 23.126 11.744 27.618 1 93.71 43 ARG B N 1
ATOM 2813 C CA . ARG B 1 43 ? 22.433 11.634 28.897 1 93.71 43 ARG B CA 1
ATOM 2814 C C . ARG B 1 43 ? 20.949 11.347 28.693 1 93.71 43 ARG B C 1
ATOM 2816 O O . ARG B 1 43 ? 20.348 10.586 29.455 1 93.71 43 ARG B O 1
ATOM 2823 N N . GLN B 1 44 ? 20.393 11.987 27.743 1 93.68 44 GLN B N 1
ATOM 2824 C CA . GLN B 1 44 ? 18.972 11.797 27.471 1 93.68 44 GLN B CA 1
ATOM 2825 C C . GLN B 1 44 ? 18.685 10.373 27.005 1 93.68 44 GLN B C 1
ATOM 2827 O O . GLN B 1 44 ? 17.703 9.761 27.429 1 93.68 44 GLN B O 1
ATOM 2832 N N . VAL B 1 45 ? 19.506 9.869 26.155 1 94.22 45 VAL B N 1
ATOM 2833 C CA . VAL B 1 45 ? 19.329 8.504 25.668 1 94.22 45 VAL B CA 1
ATOM 2834 C C . VAL B 1 45 ? 19.489 7.519 26.824 1 94.22 45 VAL B C 1
ATOM 2836 O O . VAL B 1 45 ? 18.705 6.576 26.957 1 94.22 45 VAL B O 1
ATOM 2839 N N . ASN B 1 46 ? 20.453 7.774 27.615 1 93.17 46 ASN B N 1
ATOM 2840 C CA . ASN B 1 46 ? 20.668 6.92 28.778 1 93.17 46 ASN B CA 1
ATOM 2841 C C . ASN B 1 46 ? 19.49 6.983 29.746 1 93.17 46 ASN B C 1
ATOM 2843 O O . ASN B 1 46 ? 19.101 5.966 30.323 1 93.17 46 ASN B O 1
ATOM 2847 N N . ALA B 1 47 ? 19.057 8.18 29.916 1 92.07 47 ALA B N 1
ATOM 2848 C CA . ALA B 1 47 ? 17.896 8.354 30.786 1 92.07 47 ALA B CA 1
ATOM 2849 C C . ALA B 1 47 ? 16.701 7.556 30.273 1 92.07 47 ALA B C 1
ATOM 2851 O O . ALA B 1 47 ? 15.959 6.963 31.06 1 92.07 47 ALA B O 1
ATOM 2852 N N . LEU B 1 48 ? 16.534 7.555 29.008 1 92.47 48 LEU B N 1
ATOM 2853 C CA . LEU B 1 48 ? 15.452 6.78 28.408 1 92.47 48 LEU B CA 1
ATOM 2854 C C . LEU B 1 48 ? 15.67 5.286 28.624 1 92.47 48 LEU B C 1
ATOM 2856 O O . LEU B 1 48 ? 14.739 4.566 28.99 1 92.47 48 LEU B O 1
ATOM 2860 N N . GLU B 1 49 ? 16.877 4.838 28.361 1 93.41 49 GLU B N 1
ATOM 2861 C CA . GLU B 1 49 ? 17.195 3.425 28.546 1 93.41 49 GLU B CA 1
ATOM 2862 C C . GLU B 1 49 ? 17.013 3.005 30.002 1 93.41 49 GLU B C 1
ATOM 2864 O O . GLU B 1 49 ? 16.543 1.9 30.28 1 93.41 49 GLU B O 1
ATOM 2869 N N . GLU B 1 50 ? 17.372 3.89 30.895 1 89.29 50 GLU B N 1
ATOM 2870 C CA . GLU B 1 50 ? 17.181 3.632 32.32 1 89.29 50 GLU B CA 1
ATOM 2871 C C . GLU B 1 50 ? 15.698 3.547 32.671 1 89.29 50 GLU B C 1
ATOM 2873 O O . GLU B 1 50 ? 15.284 2.665 33.426 1 89.29 50 GLU B O 1
ATOM 2878 N N . PHE B 1 51 ? 15.032 4.472 32.109 1 86.24 51 PHE B N 1
ATOM 2879 C CA . PHE B 1 51 ? 13.591 4.487 32.326 1 86.24 51 PHE B CA 1
ATOM 2880 C C . PHE B 1 51 ? 12.959 3.183 31.852 1 86.24 51 PHE B C 1
ATOM 2882 O O . PHE B 1 51 ? 12.081 2.634 32.521 1 86.24 51 PHE B O 1
ATOM 2889 N N . LEU B 1 52 ? 13.455 2.626 30.714 1 87.41 52 LEU B N 1
ATOM 2890 C CA . LEU B 1 52 ? 12.907 1.437 30.072 1 87.41 52 LEU B CA 1
ATOM 2891 C C . LEU B 1 52 ? 13.536 0.171 30.645 1 87.41 52 LEU B C 1
ATOM 2893 O O . LEU B 1 52 ? 13.047 -0.935 30.402 1 87.41 52 LEU B O 1
ATOM 2897 N N . HIS B 1 53 ? 14.534 0.353 31.27 1 89.7 53 HIS B N 1
ATOM 2898 C CA . HIS B 1 53 ? 15.331 -0.767 31.757 1 89.7 53 HIS B CA 1
ATOM 2899 C C . HIS B 1 53 ? 15.78 -1.665 30.609 1 89.7 53 HIS B C 1
ATOM 2901 O O . HIS B 1 53 ? 15.77 -2.892 30.734 1 89.7 53 HIS B O 1
ATOM 2907 N N . THR B 1 54 ? 16.048 -1.064 29.531 1 90.79 54 THR B N 1
ATOM 2908 C CA . THR B 1 54 ? 16.453 -1.764 28.317 1 90.79 54 THR B CA 1
ATOM 2909 C C . THR B 1 54 ? 17.413 -0.91 27.494 1 90.79 54 THR B C 1
ATOM 2911 O O . THR B 1 54 ? 17.168 0.28 27.283 1 90.79 54 THR B O 1
ATOM 2914 N N . SER B 1 55 ? 18.472 -1.498 27.105 1 92.34 55 SER B N 1
ATOM 2915 C CA . SER B 1 55 ? 19.361 -0.83 26.16 1 92.34 55 SER B CA 1
ATOM 2916 C C . SER B 1 55 ? 18.766 -0.818 24.755 1 92.34 55 SER B C 1
ATOM 2918 O O . SER B 1 55 ? 18.182 -1.81 24.315 1 92.34 55 SER B O 1
ATOM 2920 N N . LEU B 1 56 ? 18.935 0.284 24.183 1 93.06 56 LEU B N 1
ATOM 2921 C CA . LEU B 1 56 ? 18.347 0.431 22.856 1 93.06 56 LEU B CA 1
ATOM 2922 C C . LEU B 1 56 ? 19.428 0.456 21.782 1 93.06 56 LEU B C 1
ATOM 2924 O O . LEU B 1 56 ? 19.134 0.294 20.595 1 93.06 56 LEU B O 1
ATOM 2928 N N . PHE B 1 57 ? 20.655 0.647 22.196 1 93.24 57 PHE B N 1
ATOM 2929 C CA . PHE B 1 57 ? 21.761 0.766 21.253 1 93.24 57 PHE B CA 1
ATOM 2930 C C . PHE B 1 57 ? 22.874 -0.216 21.597 1 93.24 57 PHE B C 1
ATOM 2932 O O . PHE B 1 57 ? 23.043 -0.588 22.76 1 93.24 57 PHE B O 1
ATOM 2939 N N . ASN B 1 58 ? 23.468 -0.686 20.501 1 89.49 58 ASN B N 1
ATOM 2940 C CA . ASN B 1 58 ? 24.755 -1.359 20.641 1 89.49 58 ASN B CA 1
ATOM 2941 C C . ASN B 1 58 ? 25.91 -0.452 20.225 1 89.49 58 ASN B C 1
ATOM 2943 O O . ASN B 1 58 ? 25.736 0.438 19.39 1 89.49 58 ASN B O 1
ATOM 2947 N N . HIS B 1 59 ? 27.014 -0.661 20.941 1 80.95 59 HIS B N 1
ATOM 2948 C CA . HIS B 1 59 ? 28.215 0.118 20.658 1 80.95 59 HIS B CA 1
ATOM 2949 C C . HIS B 1 59 ? 29.336 -0.771 20.129 1 80.95 59 HIS B C 1
ATOM 2951 O O . HIS B 1 59 ? 29.596 -1.843 20.68 1 80.95 59 HIS B O 1
ATOM 2957 N N . ALA B 1 60 ? 29.737 -0.596 18.794 1 75.5 60 ALA B N 1
ATOM 2958 C CA . ALA B 1 60 ? 30.899 -1.294 18.25 1 75.5 60 ALA B CA 1
ATOM 2959 C C . ALA B 1 60 ? 31.934 -0.306 17.719 1 75.5 60 ALA B C 1
ATOM 2961 O O . ALA B 1 60 ? 31.644 0.478 16.813 1 75.5 60 ALA B O 1
ATOM 2962 N N . LYS B 1 61 ? 33.207 -0.543 17.959 1 67.5 61 LYS B N 1
ATOM 2963 C CA . LYS B 1 61 ? 34.367 0.19 17.459 1 67.5 61 LYS B CA 1
ATOM 2964 C C . LYS B 1 61 ? 34.033 1.663 17.238 1 67.5 61 LYS B C 1
ATOM 2966 O O . LYS B 1 61 ? 34.332 2.22 16.18 1 67.5 61 LYS B O 1
ATOM 2971 N N . LYS B 1 62 ? 33.377 2.514 17.884 1 69.45 62 LYS B N 1
ATOM 2972 C CA . LYS B 1 62 ? 33.069 3.941 17.884 1 69.45 62 LYS B CA 1
ATOM 2973 C C . LYS B 1 62 ? 31.738 4.217 17.192 1 69.45 62 LYS B C 1
ATOM 2975 O O . LYS B 1 62 ? 31.431 5.363 16.857 1 69.45 62 LYS B O 1
ATOM 2980 N N . ARG B 1 63 ? 31.085 3.153 16.858 1 78.26 63 ARG B N 1
ATOM 2981 C CA . ARG B 1 63 ? 29.808 3.343 16.177 1 78.26 63 ARG B CA 1
ATOM 2982 C C . ARG B 1 63 ? 28.647 2.885 17.053 1 78.26 63 ARG B C 1
ATOM 2984 O O . ARG B 1 63 ? 28.806 1.992 17.887 1 78.26 63 ARG B O 1
ATOM 2991 N N . ILE B 1 64 ? 27.567 3.669 16.973 1 87.4 64 ILE B N 1
ATOM 2992 C CA . ILE B 1 64 ? 26.343 3.315 17.683 1 87.4 64 ILE B CA 1
ATOM 2993 C C . ILE B 1 64 ? 25.277 2.871 16.684 1 87.4 64 ILE B C 1
ATOM 2995 O O . ILE B 1 64 ? 25.162 3.439 15.595 1 87.4 64 ILE B O 1
ATOM 2999 N N . PHE B 1 65 ? 24.673 1.747 17.007 1 86.82 65 PHE B N 1
ATOM 3000 C CA . PHE B 1 65 ? 23.567 1.307 16.163 1 86.82 65 PHE B CA 1
ATOM 3001 C C . PHE B 1 65 ? 22.434 0.737 17.009 1 86.82 65 PHE B C 1
ATOM 3003 O O . PHE B 1 65 ? 22.659 0.286 18.134 1 86.82 65 PHE B O 1
ATOM 3010 N N . LEU B 1 66 ? 21.322 0.809 16.459 1 87.42 66 LEU B N 1
ATOM 3011 C CA . LEU B 1 66 ? 20.152 0.288 17.158 1 87.42 66 LEU B CA 1
ATOM 3012 C C . LEU B 1 66 ? 20.245 -1.225 17.321 1 87.42 66 LEU B C 1
ATOM 3014 O O . LEU B 1 66 ? 20.624 -1.932 16.384 1 87.42 66 LEU B O 1
ATOM 3018 N N . ASN B 1 67 ? 19.94 -1.703 18.533 1 83.94 67 ASN B N 1
ATOM 3019 C CA . ASN B 1 67 ? 19.75 -3.14 18.699 1 83.94 67 ASN B CA 1
ATOM 3020 C C . ASN B 1 67 ? 18.315 -3.556 18.389 1 83.94 67 ASN B C 1
ATOM 3022 O O . ASN B 1 67 ? 17.524 -2.751 17.894 1 83.94 67 ASN B O 1
ATOM 3026 N N . ALA B 1 68 ? 18.01 -4.787 18.603 1 74.8 68 ALA B N 1
ATOM 3027 C CA . ALA B 1 68 ? 16.689 -5.302 18.253 1 74.8 68 ALA B CA 1
ATOM 3028 C C . ALA B 1 68 ? 15.593 -4.563 19.014 1 74.8 68 ALA B C 1
ATOM 3030 O O . ALA B 1 68 ? 14.569 -4.191 18.435 1 74.8 68 ALA B O 1
ATOM 3031 N N . ALA B 1 69 ? 15.87 -4.38 20.232 1 79.92 69 ALA B N 1
ATOM 3032 C CA . ALA B 1 69 ? 14.919 -3.646 21.063 1 79.92 69 ALA B CA 1
ATOM 3033 C C . ALA B 1 69 ? 14.776 -2.203 20.589 1 79.92 69 ALA B C 1
ATOM 3035 O O . ALA B 1 69 ? 13.672 -1.655 20.569 1 79.92 69 ALA B O 1
ATOM 3036 N N . GLY B 1 70 ? 15.888 -1.594 20.283 1 86.57 70 GLY B N 1
ATOM 3037 C CA . GLY B 1 70 ? 15.883 -0.234 19.769 1 86.57 70 GLY B CA 1
ATOM 3038 C C . GLY B 1 70 ? 15.085 -0.084 18.488 1 86.57 70 GLY B C 1
ATOM 3039 O O . GLY B 1 70 ? 14.33 0.877 18.33 1 86.57 70 GLY B O 1
ATOM 3040 N N . LYS B 1 71 ? 15.238 -1.013 17.652 1 79.23 71 LYS B N 1
ATOM 3041 C CA . LYS B 1 71 ? 14.515 -0.982 16.384 1 79.23 71 LYS B CA 1
ATOM 3042 C C . LYS B 1 71 ? 13.01 -1.105 16.606 1 79.23 71 LYS B C 1
ATOM 3044 O O . LYS B 1 71 ? 12.226 -0.381 15.988 1 79.23 71 LYS B O 1
ATOM 3049 N N . TYR B 1 72 ? 12.714 -1.982 17.413 1 73.08 72 TYR B N 1
ATOM 3050 C CA . TYR B 1 72 ? 11.31 -2.168 17.762 1 73.08 72 TYR B CA 1
ATOM 3051 C C . TYR B 1 72 ? 10.735 -0.907 18.396 1 73.08 72 TYR B C 1
ATOM 3053 O O . TYR B 1 72 ? 9.676 -0.426 17.985 1 73.08 72 TYR B O 1
ATOM 3061 N N . TYR B 1 73 ? 11.444 -0.409 19.33 1 82.81 73 TYR B N 1
ATOM 3062 C CA . TYR B 1 73 ? 10.969 0.761 20.06 1 82.81 73 TYR B CA 1
ATOM 3063 C C . TYR B 1 73 ? 10.913 1.984 19.152 1 82.81 73 TYR B C 1
ATOM 3065 O O . TYR B 1 73 ? 10.026 2.83 19.293 1 82.81 73 TYR B O 1
ATOM 3073 N N . LEU B 1 74 ? 11.849 2.089 18.25 1 85.37 74 LEU B N 1
ATOM 3074 C CA . LEU B 1 74 ? 11.874 3.213 17.32 1 85.37 74 LEU B CA 1
ATOM 3075 C C . LEU B 1 74 ? 10.589 3.269 16.501 1 85.37 74 LEU B C 1
ATOM 3077 O O . LEU B 1 74 ? 10.031 4.347 16.286 1 85.37 74 LEU B O 1
ATOM 3081 N N . SER B 1 75 ? 10.163 2.162 16.122 1 76.38 75 SER B N 1
ATOM 3082 C CA . SER B 1 75 ? 8.935 2.119 15.335 1 76.38 75 SER B CA 1
ATOM 3083 C C . SER B 1 75 ? 7.752 2.665 16.127 1 76.38 75 SER B C 1
ATOM 3085 O O . SER B 1 75 ? 6.938 3.422 15.593 1 76.38 75 SER B O 1
ATOM 3087 N N . ILE B 1 76 ? 7.719 2.35 17.363 1 75.56 76 ILE B N 1
ATOM 3088 C CA . ILE B 1 76 ? 6.632 2.777 18.238 1 75.56 76 ILE B CA 1
ATOM 3089 C C . ILE B 1 76 ? 6.749 4.274 18.513 1 75.56 76 ILE B C 1
ATOM 3091 O O . ILE B 1 76 ? 5.763 5.009 18.413 1 75.56 76 ILE B O 1
ATOM 3095 N N . VAL B 1 77 ? 7.94 4.646 18.806 1 82.54 77 VAL B N 1
ATOM 3096 C CA . VAL B 1 77 ? 8.195 6.035 19.173 1 82.54 77 VAL B CA 1
ATOM 3097 C C . VAL B 1 77 ? 7.89 6.948 17.987 1 82.54 77 VAL B C 1
ATOM 3099 O O . VAL B 1 77 ? 7.271 8.002 18.15 1 82.54 77 VAL B O 1
ATOM 3102 N N . LYS B 1 78 ? 8.316 6.517 16.859 1 79.91 78 LYS B N 1
ATOM 3103 C CA . LYS B 1 78 ? 8.068 7.312 15.659 1 79.91 78 LYS B CA 1
ATOM 3104 C C . LYS B 1 78 ? 6.573 7.523 15.438 1 79.91 78 LYS B C 1
ATOM 3106 O O . LYS B 1 78 ? 6.129 8.645 15.188 1 79.91 78 LYS B O 1
ATOM 3111 N N . GLU B 1 79 ? 5.901 6.514 15.609 1 72.36 79 GLU B N 1
ATOM 3112 C CA . GLU B 1 79 ? 4.454 6.589 15.427 1 72.36 79 GLU B CA 1
ATOM 3113 C C . GLU B 1 79 ? 3.815 7.508 16.464 1 72.36 79 GLU B C 1
ATOM 3115 O O . GLU B 1 79 ? 2.93 8.302 16.136 1 72.36 79 GLU B O 1
ATOM 3120 N N . THR B 1 80 ? 4.26 7.349 17.661 1 76.38 80 THR B N 1
ATOM 3121 C CA . THR B 1 80 ? 3.713 8.136 18.761 1 76.38 80 THR B CA 1
ATOM 3122 C C . THR B 1 80 ? 4.036 9.616 18.58 1 76.38 80 THR B C 1
ATOM 3124 O O . THR B 1 80 ? 3.157 10.47 18.72 1 76.38 80 THR B O 1
ATOM 3127 N N . LEU B 1 81 ? 5.26 9.879 18.27 1 81.42 81 LEU B N 1
ATOM 3128 C CA . LEU B 1 81 ? 5.679 11.266 18.097 1 81.42 81 LEU B CA 1
ATOM 3129 C C . LEU B 1 81 ? 4.985 11.897 16.895 1 81.42 81 LEU B C 1
ATOM 3131 O O . LEU B 1 81 ? 4.575 13.059 16.949 1 81.42 81 LEU B O 1
ATOM 3135 N N . ASN B 1 82 ? 4.866 11.126 15.883 1 76.18 82 ASN B N 1
ATOM 3136 C CA . ASN B 1 82 ? 4.148 11.614 14.71 1 76.18 82 ASN B CA 1
ATOM 3137 C C . ASN B 1 82 ? 2.693 11.936 15.037 1 76.18 82 ASN B C 1
ATOM 3139 O O . ASN B 1 82 ? 2.167 12.962 14.602 1 76.18 82 ASN B O 1
ATOM 3143 N N . LYS B 1 83 ? 2.144 11.048 15.77 1 72.97 83 LYS B N 1
ATOM 3144 C CA . LYS B 1 83 ? 0.761 11.282 16.174 1 72.97 83 LYS B CA 1
ATOM 3145 C C . LYS B 1 83 ? 0.644 12.535 17.037 1 72.97 83 LYS B C 1
ATOM 3147 O O . LYS B 1 83 ? -0.267 13.343 16.848 1 72.97 83 LYS B O 1
ATOM 3152 N N . LEU B 1 84 ? 1.531 12.662 17.993 1 77.21 84 LEU B N 1
ATOM 3153 C CA . LEU B 1 84 ? 1.535 13.825 18.874 1 77.21 84 LEU B CA 1
ATOM 3154 C C . LEU B 1 84 ? 1.717 15.112 18.075 1 77.21 84 LEU B C 1
ATOM 3156 O O . LEU B 1 84 ? 1.04 16.109 18.334 1 77.21 84 LEU B O 1
ATOM 3160 N N . GLU B 1 85 ? 2.625 15.026 17.216 1 76.45 85 GLU B N 1
ATOM 3161 C CA . GLU B 1 85 ? 2.885 16.192 16.377 1 76.45 85 GLU B CA 1
ATOM 3162 C C . GLU B 1 85 ? 1.664 16.546 15.532 1 76.45 85 GLU B C 1
ATOM 3164 O O . GLU B 1 85 ? 1.287 17.716 15.437 1 76.45 85 GLU B O 1
ATOM 3169 N N . ARG B 1 86 ? 1.088 15.548 14.942 1 71.31 86 ARG B N 1
ATOM 3170 C CA . ARG B 1 86 ? -0.115 15.753 14.143 1 71.31 86 ARG B CA 1
ATOM 3171 C C . ARG B 1 86 ? -1.235 16.357 14.983 1 71.31 86 ARG B C 1
ATOM 3173 O O . ARG B 1 86 ? -1.887 17.315 14.562 1 71.31 86 ARG B O 1
ATOM 3180 N N . ASP B 1 87 ? -1.419 15.801 16.094 1 70.85 87 ASP B N 1
ATOM 3181 C CA . ASP B 1 87 ? -2.491 16.269 16.967 1 70.85 87 ASP B CA 1
ATOM 3182 C C . ASP B 1 87 ? -2.237 17.704 17.426 1 70.85 87 ASP B C 1
ATOM 3184 O O . ASP B 1 87 ? -3.163 18.516 17.482 1 70.85 87 ASP B O 1
ATOM 3188 N N . THR B 1 88 ? -1 17.94 17.719 1 73.16 88 THR B N 1
ATOM 3189 C CA . THR B 1 88 ? -0.622 19.283 18.144 1 73.16 88 THR B CA 1
ATOM 3190 C C . THR B 1 88 ? -0.819 20.285 17.01 1 73.16 88 THR B C 1
ATOM 3192 O O . THR B 1 88 ? -1.381 21.363 17.218 1 73.16 88 THR B O 1
ATOM 3195 N N . ASN B 1 89 ? -0.358 19.903 15.876 1 69.59 89 ASN B N 1
ATOM 3196 C CA . ASN B 1 89 ? -0.529 20.766 14.712 1 69.59 89 ASN B CA 1
ATOM 3197 C C . ASN B 1 89 ? -2.004 21.005 14.403 1 69.59 89 ASN B C 1
ATOM 3199 O O . ASN B 1 89 ? -2.391 22.108 14.013 1 69.59 89 ASN B O 1
ATOM 3203 N N . SER B 1 90 ? -2.756 19.988 14.514 1 65.53 90 SER B N 1
ATOM 3204 C CA . SER B 1 90 ? -4.188 20.1 14.256 1 65.53 90 SER B CA 1
ATOM 3205 C C . SER B 1 90 ? -4.833 21.145 15.159 1 65.53 90 SER B C 1
ATOM 3207 O O . SER B 1 90 ? -5.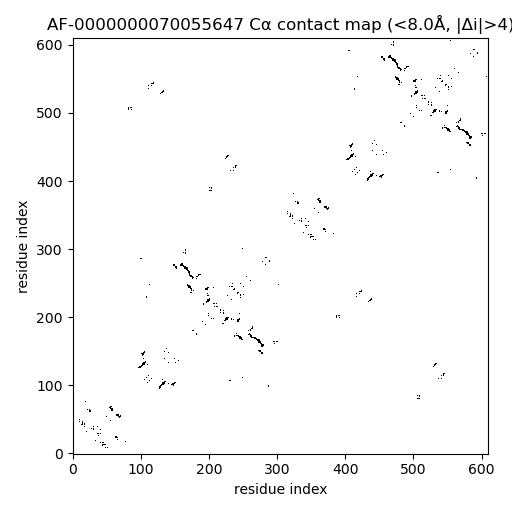699 21.904 14.719 1 65.53 90 SER B O 1
ATOM 3209 N N . ILE B 1 91 ? -4.324 21.242 16.38 1 64.03 91 ILE B N 1
ATOM 3210 C CA . ILE B 1 91 ? -4.9 22.21 17.308 1 64.03 91 ILE B CA 1
ATOM 3211 C C . ILE B 1 91 ? -4.341 23.6 17.015 1 64.03 91 ILE B C 1
ATOM 3213 O O . ILE B 1 91 ? -5.036 24.605 17.186 1 64.03 91 ILE B O 1
ATOM 3217 N N . MET B 1 92 ? -3.103 23.584 16.628 1 65.89 92 MET B N 1
ATOM 3218 C CA . MET B 1 92 ? -2.466 24.863 16.327 1 65.89 92 MET B CA 1
ATOM 3219 C C . MET B 1 92 ? -3.103 25.514 15.104 1 65.89 92 MET B C 1
ATOM 3221 O O . MET B 1 92 ? -3.1 26.74 14.976 1 65.89 92 MET B O 1
ATOM 3225 N N . THR B 1 93 ? -3.627 24.742 14.283 1 61.76 93 THR B N 1
ATOM 3226 C CA . THR B 1 93 ? -4.237 25.261 13.065 1 61.76 93 THR B CA 1
ATOM 3227 C C . THR B 1 93 ? -5.759 25.193 13.15 1 61.76 93 THR B C 1
ATOM 3229 O O . THR B 1 93 ? -6.449 25.313 12.136 1 61.76 93 THR B O 1
ATOM 3232 N N . TRP B 1 94 ? -6.123 24.846 14.309 1 60.72 94 TRP B N 1
ATOM 3233 C CA . TRP B 1 94 ? -7.553 24.666 14.537 1 60.72 94 TRP B CA 1
ATOM 3234 C C . TRP B 1 94 ? -8.321 25.943 14.214 1 60.72 94 TRP B C 1
ATOM 3236 O O . TRP B 1 94 ? -7.897 27.04 14.583 1 60.72 94 TRP B O 1
ATOM 3246 N N . GLN B 1 95 ? -9.018 25.85 13.185 1 64.53 95 GLN B N 1
ATOM 3247 C CA . GLN B 1 95 ? -10.003 26.883 12.883 1 64.53 95 GLN B CA 1
ATOM 3248 C C . GLN B 1 95 ? -11.417 26.404 13.197 1 64.53 95 GLN B C 1
ATOM 3250 O O . GLN B 1 95 ? -11.793 25.286 12.839 1 64.53 95 GLN B O 1
ATOM 3255 N N . PRO B 1 96 ? -12.132 27.212 13.992 1 62.97 96 PRO B N 1
ATOM 3256 C CA . PRO B 1 96 ? -13.485 26.825 14.398 1 62.97 96 PRO B CA 1
ATOM 3257 C C . PRO B 1 96 ? -14.344 26.364 13.222 1 62.97 96 PRO B C 1
ATOM 3259 O O . PRO B 1 96 ? -15.247 25.542 13.398 1 62.97 96 PRO B O 1
ATOM 3262 N N . THR B 1 97 ? -14.001 26.789 12.038 1 72.14 97 THR B N 1
ATOM 3263 C CA . THR B 1 97 ? -14.899 26.513 10.923 1 72.14 97 THR B CA 1
ATOM 3264 C C . THR B 1 97 ? -14.503 25.22 10.217 1 72.14 97 THR B C 1
ATOM 3266 O O . THR B 1 97 ? -15.3 24.642 9.475 1 72.14 97 THR B O 1
ATOM 3269 N N . VAL B 1 98 ? -13.361 24.737 10.548 1 77.35 98 VAL B N 1
ATOM 3270 C CA . VAL B 1 98 ? -12.902 23.563 9.814 1 77.35 98 VAL B CA 1
ATOM 3271 C C . VAL B 1 98 ? -13.222 22.299 10.609 1 77.35 98 VAL B C 1
ATOM 3273 O O . VAL B 1 98 ? -12.919 22.215 11.802 1 77.35 98 VAL B O 1
ATOM 3276 N N . GLN B 1 99 ? -14.015 21.458 9.993 1 88.18 99 GLN B N 1
ATOM 3277 C CA . GLN B 1 99 ? -14.368 20.164 10.568 1 88.18 99 GLN B CA 1
ATOM 3278 C C . GLN B 1 99 ? -13.494 19.051 9.995 1 88.18 99 GLN B C 1
ATOM 3280 O O . GLN B 1 99 ? -13.252 19.004 8.788 1 88.18 99 GLN B O 1
ATOM 3285 N N . VAL B 1 100 ? -12.981 18.187 10.885 1 89.11 100 VAL B N 1
ATOM 3286 C CA . VAL B 1 100 ? -12.052 17.149 10.448 1 89.11 100 VAL B CA 1
ATOM 3287 C C . VAL B 1 100 ? -12.671 15.772 10.676 1 89.11 100 VAL B C 1
ATOM 3289 O O . VAL B 1 100 ? -13.278 15.523 11.721 1 89.11 100 VAL B O 1
ATOM 3292 N N . ILE B 1 101 ? -12.62 14.919 9.707 1 92.83 101 ILE B N 1
ATOM 3293 C CA . ILE B 1 101 ? -12.988 13.512 9.825 1 92.83 101 ILE B CA 1
ATOM 3294 C C . ILE B 1 101 ? -11.732 12.645 9.775 1 92.83 101 ILE B C 1
ATOM 3296 O O . ILE B 1 101 ? -10.963 12.708 8.813 1 92.83 101 ILE B O 1
ATOM 3300 N N . GLU B 1 102 ? -11.494 11.866 10.835 1 91.86 102 GLU B N 1
ATOM 3301 C CA . GLU B 1 102 ? -10.456 10.84 10.855 1 91.86 102 GLU B CA 1
ATOM 3302 C C . GLU B 1 102 ? -10.988 9.505 10.343 1 91.86 102 GLU B C 1
ATOM 3304 O O . GLU B 1 102 ? -11.723 8.811 11.05 1 91.86 102 GLU B O 1
ATOM 3309 N N . LEU B 1 103 ? -10.54 9.107 9.12 1 94.98 103 LEU B N 1
ATOM 3310 C CA . LEU B 1 103 ? -11.13 7.959 8.44 1 94.98 103 LEU B CA 1
ATOM 3311 C C . LEU B 1 103 ? -10.092 6.863 8.222 1 94.98 103 LEU B C 1
ATOM 3313 O O . LEU B 1 103 ? -9.057 7.098 7.595 1 94.98 103 LEU B O 1
ATOM 3317 N N . ALA B 1 104 ? -10.313 5.697 8.758 1 94.97 104 ALA B N 1
ATOM 3318 C CA . ALA B 1 104 ? -9.489 4.527 8.464 1 94.97 104 ALA B CA 1
ATOM 3319 C C . ALA B 1 104 ? -10.058 3.737 7.29 1 94.97 104 ALA B C 1
ATOM 3321 O O . ALA B 1 104 ? -11.245 3.401 7.277 1 94.97 104 ALA B O 1
ATOM 3322 N N . VAL B 1 105 ? -9.233 3.508 6.322 1 95.64 105 VAL B N 1
ATOM 3323 C CA . VAL B 1 105 ? -9.738 2.861 5.116 1 95.64 105 VAL B CA 1
ATOM 3324 C C . VAL B 1 105 ? -8.736 1.815 4.632 1 95.64 105 VAL B C 1
ATOM 3326 O O . VAL B 1 105 ? -7.524 2.025 4.711 1 95.64 105 VAL B O 1
ATOM 3329 N N . ASN B 1 106 ? -9.239 0.718 4.137 1 93.5 106 ASN B N 1
ATOM 3330 C CA . ASN B 1 106 ? -8.399 -0.224 3.404 1 93.5 106 ASN B CA 1
ATOM 3331 C C . ASN B 1 106 ? -7.6 0.474 2.307 1 93.5 106 ASN B C 1
ATOM 3333 O O . ASN B 1 106 ? -8.143 1.292 1.562 1 93.5 106 ASN B O 1
ATOM 3337 N N . PRO B 1 107 ? -6.346 0.141 2.122 1 93.25 107 PRO B N 1
ATOM 3338 C CA . PRO B 1 107 ? -5.483 0.886 1.202 1 93.25 107 PRO B CA 1
ATOM 3339 C C . PRO B 1 107 ? -5.974 0.83 -0.243 1 93.25 107 PRO B C 1
ATOM 3341 O O . PRO B 1 107 ? -6.041 1.862 -0.916 1 93.25 107 PRO B O 1
ATOM 3344 N N . THR B 1 108 ? -6.327 -0.339 -0.696 1 93.07 108 THR B N 1
ATOM 3345 C CA . THR B 1 108 ? -6.77 -0.454 -2.081 1 93.07 108 THR B CA 1
ATOM 3346 C C . THR B 1 108 ? -8.06 0.33 -2.303 1 93.07 108 THR B C 1
ATOM 3348 O O . THR B 1 108 ? -8.198 1.039 -3.302 1 93.07 108 THR B O 1
ATOM 3351 N N . PHE B 1 109 ? -8.961 0.237 -1.353 1 94.64 109 PHE B N 1
ATOM 3352 C CA . PHE B 1 109 ? -10.223 0.96 -1.45 1 94.64 109 PHE B CA 1
ATOM 3353 C C . PHE B 1 109 ? -9.987 2.465 -1.452 1 94.64 109 PHE B C 1
ATOM 3355 O O . PHE B 1 109 ? -10.58 3.191 -2.253 1 94.64 109 PHE B O 1
ATOM 3362 N N . SER B 1 110 ? -9.174 2.923 -0.582 1 96.44 110 SER B N 1
ATOM 3363 C CA . SER B 1 110 ? -8.902 4.353 -0.485 1 96.44 110 SER B CA 1
ATOM 3364 C C . SER B 1 110 ? -8.273 4.884 -1.769 1 96.44 110 SER B C 1
ATOM 3366 O O . SER B 1 110 ? -8.765 5.852 -2.353 1 96.44 110 SER B O 1
ATOM 3368 N N . THR B 1 111 ? -7.301 4.222 -2.273 1 95.7 111 THR B N 1
ATOM 3369 C CA . THR B 1 111 ? -6.466 4.696 -3.371 1 95.7 111 THR B CA 1
ATOM 3370 C C . THR B 1 111 ? -7.221 4.619 -4.695 1 95.7 111 THR B C 1
ATOM 3372 O O . THR B 1 111 ? -7.074 5.495 -5.551 1 95.7 111 THR B O 1
ATOM 3375 N N . HIS B 1 112 ? -8.099 3.656 -4.797 1 94.62 112 HIS B N 1
ATOM 3376 C CA . HIS B 1 112 ? -8.603 3.373 -6.135 1 94.62 112 HIS B CA 1
ATOM 3377 C C . HIS B 1 112 ? -10.09 3.698 -6.244 1 94.62 112 HIS B C 1
ATOM 3379 O O . HIS B 1 112 ? -10.632 3.78 -7.348 1 94.62 112 HIS B O 1
ATOM 3385 N N . TRP B 1 113 ? -10.692 3.841 -5.147 1 94.83 113 TRP B N 1
ATOM 3386 C CA . TRP B 1 113 ? -12.119 4.134 -5.232 1 94.83 113 TRP B CA 1
ATOM 3387 C C . TRP B 1 113 ? -12.453 5.429 -4.5 1 94.83 113 TRP B C 1
ATOM 3389 O O . TRP B 1 113 ? -13.029 6.35 -5.086 1 94.83 113 TRP B O 1
ATOM 3399 N N . LEU B 1 114 ? -12.093 5.559 -3.225 1 96.51 114 LEU B N 1
ATOM 3400 C CA . LEU B 1 114 ? -12.537 6.67 -2.39 1 96.51 114 LEU B CA 1
ATOM 3401 C C . LEU B 1 114 ? -11.9 7.979 -2.843 1 96.51 114 LEU B C 1
ATOM 3403 O O . LEU B 1 114 ? -12.604 8.945 -3.146 1 96.51 114 LEU B O 1
ATOM 3407 N N . ILE B 1 115 ? -10.589 8.063 -2.938 1 96.88 115 ILE B N 1
ATOM 3408 C CA . ILE B 1 115 ? -9.858 9.296 -3.213 1 96.88 115 ILE B CA 1
ATOM 3409 C C . ILE B 1 115 ? -10.232 9.819 -4.598 1 96.88 115 ILE B C 1
ATOM 3411 O O . ILE B 1 115 ? -10.522 11.007 -4.762 1 96.88 115 ILE B O 1
ATOM 3415 N N . PRO B 1 116 ? -10.352 8.963 -5.564 1 94.42 116 PRO B N 1
ATOM 3416 C CA . PRO B 1 116 ? -10.742 9.445 -6.892 1 94.42 116 PRO B CA 1
ATOM 3417 C C . PRO B 1 116 ? -12.12 10.102 -6.9 1 94.42 116 P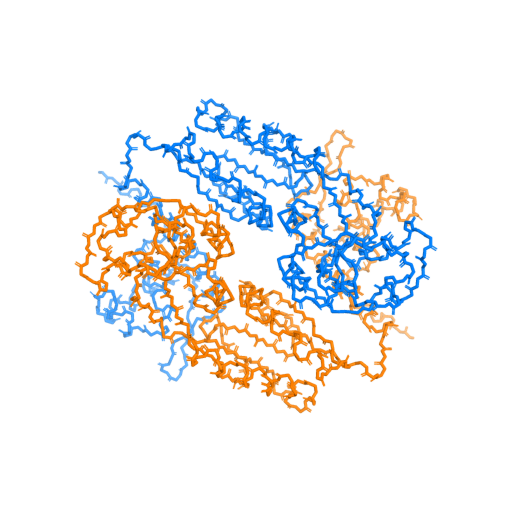RO B C 1
ATOM 3419 O O . PRO B 1 116 ? -12.418 10.908 -7.784 1 94.42 116 PRO B O 1
ATOM 3422 N N . ASN B 1 117 ? -12.91 9.778 -5.967 1 94.1 117 ASN B N 1
ATOM 3423 C CA . ASN B 1 117 ? -14.266 10.316 -5.934 1 94.1 117 ASN B CA 1
ATOM 3424 C C . ASN B 1 117 ? -14.377 11.498 -4.975 1 94.1 117 ASN B C 1
ATOM 3426 O O . ASN B 1 117 ? -15.398 12.187 -4.948 1 94.1 117 ASN B O 1
ATOM 3430 N N . LEU B 1 118 ? -13.339 11.776 -4.261 1 96.26 118 LEU B N 1
ATOM 3431 C CA . LEU B 1 118 ? -13.405 12.745 -3.173 1 96.26 118 LEU B CA 1
ATOM 3432 C C . LEU B 1 118 ? -13.512 14.166 -3.716 1 96.26 118 LEU B C 1
ATOM 3434 O O . LEU B 1 118 ? -13.937 15.078 -3.003 1 96.26 118 LEU B O 1
ATOM 3438 N N . ARG B 1 119 ? -13.069 14.387 -4.925 1 93.27 119 ARG B N 1
ATOM 3439 C CA . ARG B 1 119 ? -13.144 15.727 -5.496 1 93.27 119 ARG B CA 1
ATOM 3440 C C . ARG B 1 119 ? -14.569 16.268 -5.438 1 93.27 119 ARG B C 1
ATOM 3442 O O . ARG B 1 119 ? -14.783 17.433 -5.094 1 93.27 119 ARG B O 1
ATOM 3449 N N . GLU B 1 120 ? -15.484 15.432 -5.738 1 93.89 120 GLU B N 1
ATOM 3450 C CA . GLU B 1 120 ? -16.894 15.809 -5.713 1 93.89 120 GLU B CA 1
ATOM 3451 C C . GLU B 1 120 ? -17.337 16.195 -4.305 1 93.89 120 GLU B C 1
ATOM 3453 O O . GLU B 1 120 ? -18 17.218 -4.116 1 93.89 120 GLU B O 1
ATOM 3458 N N . PHE B 1 121 ? -17.015 15.443 -3.34 1 96.28 121 PHE B N 1
ATOM 3459 C CA . PHE B 1 121 ? -17.39 15.726 -1.96 1 96.28 121 PHE B CA 1
ATOM 3460 C C . PHE B 1 121 ? -16.783 17.044 -1.494 1 96.28 121 PHE B C 1
ATOM 3462 O O . PHE B 1 121 ? -17.459 17.855 -0.857 1 96.28 121 PHE B O 1
ATOM 3469 N N . ASN B 1 122 ? -15.479 17.191 -1.818 1 93.97 122 ASN B N 1
ATOM 3470 C CA . ASN B 1 122 ? -14.762 18.379 -1.368 1 93.97 122 ASN B CA 1
ATOM 3471 C C . ASN B 1 122 ? -15.366 19.653 -1.953 1 93.97 122 ASN B C 1
ATOM 3473 O O . ASN B 1 122 ? -15.387 20.694 -1.295 1 93.97 122 ASN B O 1
ATOM 3477 N N . LYS B 1 123 ? -15.819 19.603 -3.158 1 93.21 123 LYS B N 1
ATOM 3478 C CA . LYS B 1 123 ? -16.464 20.747 -3.797 1 93.21 123 LYS B CA 1
ATOM 3479 C C . LYS B 1 123 ? -17.756 21.122 -3.078 1 93.21 123 LYS B C 1
ATOM 3481 O O . LYS B 1 123 ? -18.058 22.305 -2.909 1 93.21 123 LYS B O 1
ATOM 3486 N N . LEU B 1 124 ? -18.473 20.147 -2.616 1 93.96 124 LEU B N 1
ATOM 3487 C CA . LEU B 1 124 ? -19.766 20.344 -1.97 1 93.96 124 LEU B CA 1
ATOM 3488 C C . LEU B 1 124 ? -19.589 20.701 -0.498 1 93.96 124 LEU B C 1
ATOM 3490 O O . LEU B 1 124 ? -20.47 21.317 0.106 1 93.96 124 LEU B O 1
ATOM 3494 N N . ASN B 1 125 ? -18.45 20.29 0.06 1 94.47 125 ASN B N 1
ATOM 3495 C CA . ASN B 1 125 ? -18.182 20.483 1.481 1 94.47 125 ASN B CA 1
ATOM 3496 C C . ASN B 1 125 ? -16.766 20.998 1.72 1 94.47 125 ASN B C 1
ATOM 3498 O O . ASN B 1 125 ? -15.956 20.325 2.359 1 94.47 125 ASN B O 1
ATOM 3502 N N . PRO B 1 126 ? -16.461 22.234 1.349 1 90.25 126 PRO B N 1
ATOM 3503 C CA . PRO B 1 126 ? -15.095 22.759 1.408 1 90.25 126 PRO B CA 1
ATOM 3504 C C . PRO B 1 126 ? -14.586 22.92 2.839 1 90.25 126 PRO B C 1
ATOM 3506 O O . PRO B 1 126 ? -13.376 23.022 3.06 1 90.25 126 PRO B O 1
ATOM 3509 N N . ASP B 1 127 ? -15.448 22.889 3.831 1 90.41 127 ASP B N 1
ATOM 3510 C CA . ASP B 1 127 ? -15.056 23.129 5.217 1 90.41 127 ASP B CA 1
ATOM 3511 C C . ASP B 1 127 ? -14.778 21.815 5.944 1 90.41 127 ASP B C 1
ATOM 3513 O O . ASP B 1 127 ? -14.437 21.815 7.129 1 90.41 127 ASP B O 1
ATOM 3517 N N . ILE B 1 128 ? -14.931 20.736 5.24 1 93.47 128 ILE B N 1
ATOM 3518 C CA . ILE B 1 128 ? -14.676 19.43 5.837 1 93.47 128 ILE B CA 1
ATOM 3519 C C . ILE B 1 128 ? -13.358 18.868 5.307 1 93.47 128 ILE B C 1
ATOM 3521 O O . ILE B 1 128 ? -13.176 18.736 4.094 1 93.47 128 ILE B O 1
ATOM 3525 N N . ILE B 1 129 ? -12.471 18.582 6.206 1 92.64 129 ILE B N 1
ATOM 3526 C CA . ILE B 1 129 ? -11.199 17.952 5.871 1 92.64 129 ILE B CA 1
ATOM 3527 C C . ILE B 1 129 ? -11.246 16.469 6.23 1 92.64 129 ILE B C 1
ATOM 3529 O O . ILE B 1 129 ? -11.662 16.104 7.333 1 92.64 129 ILE B O 1
ATOM 3533 N N . ILE B 1 130 ? -10.877 15.636 5.3 1 95.06 130 ILE B N 1
ATOM 3534 C CA . ILE B 1 130 ? -10.855 14.197 5.539 1 95.06 130 ILE B CA 1
ATOM 3535 C C . ILE B 1 130 ? -9.41 13.703 5.578 1 95.06 130 ILE B C 1
ATOM 3537 O O . ILE B 1 130 ? -8.703 13.753 4.569 1 95.06 130 ILE B O 1
ATOM 3541 N N . ASN B 1 131 ? -8.989 13.26 6.728 1 93.01 131 ASN B N 1
ATOM 3542 C CA . ASN B 1 131 ? -7.731 12.532 6.863 1 93.01 131 ASN B CA 1
ATOM 3543 C C . ASN B 1 131 ? -7.924 11.035 6.642 1 93.01 131 ASN B C 1
ATOM 3545 O O . ASN B 1 131 ? -8.817 10.425 7.234 1 93.01 131 ASN B O 1
ATOM 3549 N N . ILE B 1 132 ? -7.113 10.483 5.825 1 95.67 132 ILE B N 1
ATOM 3550 C CA . ILE B 1 132 ? -7.292 9.075 5.485 1 95.67 132 ILE B CA 1
ATOM 3551 C C . ILE B 1 132 ? -6.114 8.262 6.015 1 95.67 132 ILE B C 1
ATOM 3553 O O . ILE B 1 132 ? -4.965 8.5 5.634 1 95.67 132 ILE B O 1
ATOM 3557 N N . HIS B 1 133 ? -6.452 7.314 6.802 1 92.17 133 HIS B N 1
ATOM 3558 C CA . HIS B 1 133 ? -5.485 6.41 7.415 1 92.17 133 HIS B CA 1
ATOM 3559 C C . HIS B 1 133 ? -5.585 5.01 6.819 1 92.17 133 HIS B C 1
ATOM 3561 O O . HIS B 1 133 ? -6.665 4.582 6.405 1 92.17 133 HIS B O 1
ATOM 3567 N N . SER B 1 134 ? -4.465 4.373 6.858 1 91.3 134 SER B N 1
ATOM 3568 C CA . SER B 1 134 ? -4.427 3.024 6.302 1 91.3 134 SER B CA 1
ATOM 3569 C C . SER B 1 134 ? -4.908 1.993 7.319 1 91.3 134 SER B C 1
ATOM 3571 O O . SER B 1 134 ? -4.401 1.937 8.441 1 91.3 134 SER B O 1
ATOM 3573 N N . LEU B 1 135 ? -5.835 1.25 6.913 1 88.98 135 LEU B N 1
ATOM 3574 C CA . LEU B 1 135 ? -6.299 0.091 7.668 1 88.98 135 LEU B CA 1
ATOM 3575 C C . LEU B 1 135 ? -5.742 -1.2 7.079 1 88.98 135 LEU B C 1
ATOM 3577 O O . LEU B 1 135 ? -6.437 -1.9 6.339 1 88.98 135 LEU B O 1
ATOM 3581 N N . ALA B 1 136 ? -4.534 -1.509 7.483 1 77.17 136 ALA B N 1
ATOM 3582 C CA . ALA B 1 136 ? -3.842 -2.636 6.865 1 77.17 136 ALA B CA 1
ATOM 3583 C C . ALA B 1 136 ? -3.968 -3.893 7.721 1 77.17 136 ALA B C 1
ATOM 3585 O O . ALA B 1 136 ? -3.889 -5.012 7.207 1 77.17 136 ALA B O 1
ATOM 3586 N N . ASN B 1 137 ? -4.16 -3.673 9.001 1 74.2 137 ASN B N 1
ATOM 3587 C CA . ASN B 1 137 ? -4.308 -4.808 9.906 1 74.2 137 ASN B CA 1
ATOM 3588 C C . ASN B 1 137 ? -5.321 -4.516 11.01 1 74.2 137 ASN B C 1
ATOM 3590 O O . ASN B 1 137 ? -5.713 -3.365 11.21 1 74.2 137 ASN B O 1
ATOM 3594 N N . ILE B 1 138 ? -5.689 -5.498 11.669 1 69.43 138 ILE B N 1
ATOM 3595 C CA . ILE B 1 138 ? -6.745 -5.406 12.671 1 69.43 138 ILE B CA 1
ATOM 3596 C C . ILE B 1 138 ? -6.293 -4.502 13.816 1 69.43 138 ILE B C 1
ATOM 3598 O O . ILE B 1 138 ? -7.107 -3.797 14.417 1 69.43 138 ILE B O 1
ATOM 3602 N N . GLY B 1 139 ? -5.039 -4.575 14.104 1 68.53 139 GLY B N 1
ATOM 3603 C CA . GLY B 1 139 ? -4.5 -3.729 15.157 1 68.53 139 GLY B CA 1
ATOM 3604 C C . GLY B 1 139 ? -4.71 -2.249 14.898 1 68.53 139 GLY B C 1
ATOM 3605 O O . GLY B 1 139 ? -4.925 -1.475 15.833 1 68.53 139 GLY B O 1
ATOM 3606 N N . ASP B 1 140 ? -4.691 -1.885 13.707 1 68.39 140 ASP B N 1
ATOM 3607 C CA . ASP B 1 140 ? -4.94 -0.496 13.332 1 68.39 140 ASP B CA 1
ATOM 3608 C C . ASP B 1 140 ? -6.341 -0.056 13.75 1 68.39 140 ASP B C 1
ATOM 3610 O O . ASP B 1 140 ? -6.536 1.079 14.188 1 68.39 140 ASP B O 1
ATOM 3614 N N . PHE B 1 141 ? -7.237 -0.951 13.674 1 69.9 141 PHE B N 1
ATOM 3615 C CA . PHE B 1 141 ? -8.643 -0.66 13.927 1 69.9 141 PHE B CA 1
ATOM 3616 C C . PHE B 1 141 ? -8.897 -0.471 15.417 1 69.9 141 PHE B C 1
ATOM 3618 O O . PHE B 1 141 ? -9.663 0.41 15.815 1 69.9 141 PHE B O 1
ATOM 3625 N N . LEU B 1 142 ? -8.198 -1.17 16.207 1 63.3 142 LEU B N 1
ATOM 3626 C CA . LEU B 1 142 ? -8.477 -1.216 17.638 1 63.3 142 LEU B CA 1
ATOM 3627 C C . LEU B 1 142 ? -7.783 -0.068 18.364 1 63.3 142 LEU B C 1
ATOM 3629 O O . LEU B 1 142 ? -8.269 0.403 19.395 1 63.3 142 LEU B O 1
ATOM 3633 N N . ASN B 1 143 ? -6.773 0.339 17.872 1 57.15 143 ASN B N 1
ATOM 3634 C CA . ASN B 1 143 ? -5.896 1.186 18.673 1 57.15 143 ASN B CA 1
ATOM 3635 C C . ASN B 1 143 ? -6.096 2.664 18.351 1 57.15 143 ASN B C 1
ATOM 3637 O O . ASN B 1 143 ? -5.613 3.534 19.079 1 57.15 143 ASN B O 1
ATOM 3641 N N . ARG B 1 144 ? -6.794 2.862 17.283 1 63.36 144 ARG B N 1
ATOM 3642 C CA . ARG B 1 144 ? -6.754 4.276 16.922 1 63.36 144 ARG B CA 1
ATOM 3643 C C . ARG B 1 144 ? -8.145 4.897 16.986 1 63.36 144 ARG B C 1
ATOM 3645 O O . ARG B 1 144 ? -9.148 4.207 16.793 1 63.36 144 ARG B O 1
ATOM 3652 N N . GLU B 1 145 ? -8.02 6.024 17.457 1 74.81 145 GLU B N 1
ATOM 3653 C CA . GLU B 1 145 ? -9.254 6.795 17.577 1 74.81 145 GLU B CA 1
ATOM 3654 C C . GLU B 1 145 ? -9.679 7.368 16.228 1 74.81 145 GLU B C 1
ATOM 3656 O O . GLU B 1 145 ? -9.31 8.491 15.88 1 74.81 145 GLU B O 1
ATOM 3661 N N . TYR B 1 146 ? -10.294 6.615 15.408 1 88.36 146 TYR B N 1
ATOM 3662 C CA . TYR B 1 146 ? -10.892 7.056 14.153 1 88.36 146 TYR B CA 1
ATOM 3663 C C . TYR B 1 146 ? -12.355 7.436 14.349 1 88.36 146 TYR B C 1
ATOM 3665 O O . TYR B 1 146 ? -13.005 6.966 15.286 1 88.36 146 TYR B O 1
ATOM 3673 N N . ASP B 1 147 ? -12.808 8.379 13.533 1 91.36 147 ASP B N 1
ATOM 3674 C CA . ASP B 1 147 ? -14.23 8.705 13.543 1 91.36 147 ASP B CA 1
ATOM 3675 C C . ASP B 1 147 ? -15.047 7.619 12.846 1 91.36 147 ASP B C 1
ATOM 3677 O O . ASP B 1 147 ? -16.178 7.332 13.246 1 91.36 147 ASP B O 1
ATOM 3681 N N . ALA B 1 148 ? -14.478 7.046 11.811 1 94.98 148 ALA B N 1
ATOM 3682 C CA . ALA B 1 148 ? -15.12 6.002 11.016 1 94.98 148 ALA B CA 1
ATOM 3683 C C . ALA B 1 148 ? -14.082 5.131 10.315 1 94.98 148 ALA B C 1
ATOM 3685 O O . ALA B 1 148 ? -12.896 5.468 10.286 1 94.98 148 ALA B O 1
ATOM 3686 N N . ALA B 1 149 ? -14.568 4.019 9.84 1 95.72 149 ALA B N 1
ATOM 3687 C CA . ALA B 1 149 ? -13.722 3.104 9.078 1 95.72 149 ALA B CA 1
ATOM 3688 C C . ALA B 1 149 ? -14.468 2.544 7.87 1 95.72 149 ALA B C 1
ATOM 3690 O O . ALA B 1 149 ? -15.686 2.357 7.918 1 95.72 149 ALA B O 1
ATOM 3691 N N . ILE B 1 150 ? -13.783 2.4 6.805 1 96.37 150 ILE B N 1
ATOM 3692 C CA . ILE B 1 150 ? -14.28 1.688 5.634 1 96.37 150 ILE B CA 1
ATOM 3693 C C . ILE B 1 150 ? -13.46 0.419 5.414 1 96.37 150 ILE B C 1
ATOM 3695 O O . ILE B 1 150 ? -12.243 0.484 5.227 1 96.37 150 ILE B O 1
ATOM 3699 N N . MET B 1 151 ? -14.131 -0.688 5.416 1 93.87 151 MET B N 1
ATOM 3700 C CA . MET B 1 151 ? -13.433 -1.97 5.383 1 93.87 151 MET B CA 1
ATOM 3701 C C . MET B 1 151 ? -14.318 -3.056 4.781 1 93.87 151 MET B C 1
ATOM 3703 O O . MET B 1 151 ? -15.511 -2.838 4.558 1 93.87 151 MET B O 1
ATOM 3707 N N . ARG B 1 152 ? -13.653 -4.107 4.449 1 92.09 152 ARG B N 1
ATOM 3708 C CA . ARG B 1 152 ? -14.429 -5.304 4.145 1 92.09 152 ARG B CA 1
ATOM 3709 C C . ARG B 1 152 ? -15.12 -5.841 5.394 1 92.09 152 ARG B C 1
ATOM 3711 O O . ARG B 1 152 ? -14.544 -5.825 6.484 1 92.09 152 ARG B O 1
ATOM 3718 N N . GLU B 1 153 ? -16.22 -6.364 5.195 1 88.39 153 GLU B N 1
ATOM 3719 C CA . GLU B 1 153 ? -17.03 -6.781 6.336 1 88.39 153 GLU B CA 1
ATOM 3720 C C . GLU B 1 153 ? -16.337 -7.883 7.132 1 88.39 153 GLU B C 1
ATOM 3722 O O . GLU B 1 153 ? -16.473 -7.952 8.355 1 88.39 153 GLU B O 1
ATOM 3727 N N . ASP B 1 154 ? -15.541 -8.71 6.49 1 82.94 154 ASP B N 1
ATOM 3728 C CA . ASP B 1 154 ? -14.926 -9.851 7.162 1 82.94 154 ASP B CA 1
ATOM 3729 C C . ASP B 1 154 ? -13.546 -9.489 7.706 1 82.94 154 ASP B C 1
ATOM 3731 O O . ASP B 1 154 ? -12.804 -10.361 8.162 1 82.94 154 ASP B O 1
ATOM 3735 N N . PHE B 1 155 ? -13.187 -8.255 7.607 1 83.12 155 PHE B N 1
ATOM 3736 C CA . PHE B 1 155 ? -11.888 -7.811 8.099 1 83.12 155 PHE B CA 1
ATOM 3737 C C . PHE B 1 155 ? -11.805 -7.954 9.614 1 83.12 155 PHE B C 1
ATOM 3739 O O . PHE B 1 155 ? -10.849 -8.531 10.137 1 83.12 155 PHE B O 1
ATOM 3746 N N . CYS B 1 156 ? -12.701 -7.475 10.303 1 79.18 156 CYS B N 1
ATOM 3747 C CA . CYS B 1 156 ? -12.893 -7.595 11.744 1 79.18 156 CYS B CA 1
ATOM 3748 C C . CYS B 1 156 ? -14.297 -7.161 12.146 1 79.18 156 CYS B C 1
ATOM 3750 O O . CYS B 1 156 ? -15.068 -6.686 11.309 1 79.18 156 CYS B O 1
ATOM 3752 N N . SER B 1 157 ? -14.588 -7.36 13.386 1 81.7 157 SER B N 1
ATOM 3753 C CA . SER B 1 157 ? -15.904 -6.949 13.865 1 81.7 157 SER B CA 1
ATOM 3754 C C . SER B 1 157 ? -16.077 -5.437 13.777 1 81.7 157 SER B C 1
ATOM 3756 O O . SER B 1 157 ? -15.3 -4.683 14.366 1 81.7 157 SER B O 1
ATOM 3758 N N . PRO B 1 158 ? -17.056 -5.037 13.078 1 87.29 158 PRO B N 1
ATOM 3759 C CA . PRO B 1 158 ? -17.274 -3.592 12.971 1 87.29 158 PRO B CA 1
ATOM 3760 C C . PRO B 1 158 ? -17.794 -2.976 14.267 1 87.29 158 PRO B C 1
ATOM 3762 O O . PRO B 1 158 ? -18.165 -3.701 15.194 1 87.29 158 PRO B O 1
ATOM 3765 N N . TRP B 1 159 ? -17.733 -1.659 14.362 1 89.84 159 TRP B N 1
ATOM 3766 C CA . TRP B 1 159 ? -18.394 -0.932 15.44 1 89.84 159 TRP B CA 1
ATOM 3767 C C . TRP B 1 159 ? -19.91 -1.062 15.334 1 89.84 159 TRP B C 1
ATOM 3769 O O . TRP B 1 159 ? -20.422 -1.705 14.414 1 89.84 159 TRP B O 1
ATOM 3779 N N . SER B 1 160 ? -20.659 -0.54 16.313 1 87.72 160 SER B N 1
ATOM 3780 C CA . SER B 1 160 ? -22.094 -0.765 16.454 1 87.72 160 SER B CA 1
ATOM 3781 C C . SER B 1 160 ? -22.859 -0.218 15.254 1 87.72 160 SER B C 1
ATOM 3783 O O . SER B 1 160 ? -23.833 -0.825 14.803 1 87.72 160 SER B O 1
ATOM 3785 N N . GLU B 1 161 ? -22.417 0.898 14.725 1 93.32 161 GLU B N 1
ATOM 3786 C CA . GLU B 1 161 ? -23.081 1.482 13.563 1 93.32 161 GLU B CA 1
ATOM 3787 C C . GLU B 1 161 ? -22.366 1.101 12.27 1 93.32 161 GLU B C 1
ATOM 3789 O O . GLU B 1 161 ? -21.135 1.097 12.213 1 93.32 161 GLU B O 1
ATOM 3794 N N . ARG B 1 162 ? -23.13 0.745 11.253 1 94.13 162 ARG B N 1
ATOM 3795 C CA . ARG B 1 162 ? -22.511 0.386 9.981 1 94.13 162 ARG B CA 1
ATOM 3796 C C . ARG B 1 162 ? -23.483 0.589 8.823 1 94.13 162 ARG B C 1
ATOM 3798 O O . ARG B 1 162 ? -24.701 0.552 9.014 1 94.13 162 ARG B O 1
ATOM 3805 N N . GLU B 1 163 ? -22.981 0.891 7.676 1 94.86 163 GLU B N 1
ATOM 3806 C CA . GLU B 1 163 ? -23.677 0.978 6.396 1 94.86 163 GLU B CA 1
ATOM 3807 C C . GLU B 1 163 ? -22.982 0.134 5.332 1 94.86 163 GLU B C 1
ATOM 3809 O O . GLU B 1 163 ? -21.752 0.102 5.262 1 94.86 163 GLU B O 1
ATOM 3814 N N . TYR B 1 164 ? -23.835 -0.554 4.584 1 94.35 164 TYR B N 1
ATOM 3815 C CA . TYR B 1 164 ? -23.317 -1.351 3.477 1 94.35 164 TYR B CA 1
ATOM 3816 C C . TYR B 1 164 ? -23.104 -0.489 2.238 1 94.35 164 TYR B C 1
ATOM 3818 O O . TYR B 1 164 ? -23.951 0.34 1.898 1 94.35 164 TYR B O 1
ATOM 3826 N N . LEU B 1 165 ? -21.967 -0.629 1.654 1 94.79 165 LEU B N 1
ATOM 3827 C CA . LEU B 1 165 ? -21.655 0.176 0.478 1 94.79 165 LEU B CA 1
ATOM 3828 C C . LEU B 1 165 ? -21.899 -0.616 -0.803 1 94.79 165 LEU B C 1
ATOM 3830 O O . LEU B 1 165 ? -22.812 -0.299 -1.569 1 94.79 165 LEU B O 1
ATOM 3834 N N . PHE B 1 166 ? -21.141 -1.703 -1.099 1 91.38 166 PHE B N 1
ATOM 3835 C CA . PHE B 1 166 ? -21.363 -2.557 -2.26 1 91.38 166 PHE B CA 1
ATOM 3836 C C . PHE B 1 166 ? -20.653 -3.895 -2.091 1 91.38 166 PHE B C 1
ATOM 3838 O O . PHE B 1 166 ? -19.797 -4.043 -1.216 1 91.38 166 PHE B O 1
ATOM 3845 N N . GLU B 1 167 ? -20.982 -4.806 -2.96 1 92.06 167 GLU B N 1
ATOM 3846 C CA . GLU B 1 167 ? -20.412 -6.149 -2.947 1 92.06 167 GLU B CA 1
ATOM 3847 C C . GLU B 1 167 ? -19.103 -6.201 -3.73 1 92.06 167 GLU B C 1
ATOM 3849 O O . GLU B 1 167 ? -18.945 -5.5 -4.731 1 92.06 167 GLU B O 1
ATOM 3854 N N . GLU B 1 168 ? -18.251 -7.041 -3.244 1 90.81 168 GLU B N 1
ATOM 3855 C CA . GLU B 1 168 ? -16.986 -7.239 -3.944 1 90.81 168 GLU B CA 1
ATOM 3856 C C . GLU B 1 168 ? -17.152 -8.185 -5.129 1 90.81 168 GLU B C 1
ATOM 3858 O O . GLU B 1 168 ? -17.727 -9.267 -4.991 1 90.81 168 GLU B O 1
ATOM 3863 N N . GLU B 1 169 ? -16.699 -7.743 -6.208 1 92.57 169 GLU B N 1
ATOM 3864 C CA . GLU B 1 169 ? -16.66 -8.524 -7.441 1 92.57 169 GLU B CA 1
ATOM 3865 C C . GLU B 1 169 ? -15.247 -8.58 -8.015 1 92.57 169 GLU B C 1
ATOM 3867 O O . GLU B 1 169 ? -14.592 -7.547 -8.166 1 92.57 169 GLU B O 1
ATOM 3872 N N . ILE B 1 170 ? -14.809 -9.834 -8.287 1 95.05 170 ILE B N 1
ATOM 3873 C CA . ILE B 1 170 ? -13.478 -10.043 -8.847 1 95.05 170 ILE B CA 1
ATOM 3874 C C . ILE B 1 170 ? -13.596 -10.506 -10.298 1 95.05 170 ILE B C 1
ATOM 3876 O O . ILE B 1 170 ? -14.407 -11.38 -10.613 1 95.05 170 ILE B O 1
ATOM 3880 N N . LEU B 1 171 ? -12.803 -9.897 -11.173 1 95.19 171 LEU B N 1
ATOM 3881 C CA . LEU B 1 171 ? -12.858 -10.174 -12.605 1 95.19 171 LEU B CA 1
ATOM 3882 C C . LEU B 1 171 ? -11.456 -10.332 -13.182 1 95.19 171 LEU B C 1
ATOM 3884 O O . LEU B 1 171 ? -10.506 -9.714 -12.696 1 95.19 171 LEU B O 1
ATOM 3888 N N . PRO B 1 172 ? -11.404 -11.226 -14.202 1 96.71 172 PRO B N 1
ATOM 3889 C CA . PRO B 1 172 ? -10.157 -11.175 -14.969 1 96.71 172 PRO B CA 1
ATOM 3890 C C . PRO B 1 172 ? -10.007 -9.882 -15.766 1 96.71 172 PRO B C 1
ATOM 3892 O O . PRO B 1 172 ? -10.957 -9.44 -16.418 1 96.71 172 PRO B O 1
ATOM 3895 N N . VAL B 1 173 ? -8.836 -9.297 -15.652 1 96.8 173 VAL B N 1
ATOM 3896 C CA . VAL B 1 173 ? -8.618 -8.013 -16.312 1 96.8 173 VAL B CA 1
ATOM 3897 C C . VAL B 1 173 ? -7.235 -7.993 -16.958 1 96.8 173 VAL B C 1
ATOM 3899 O O . VAL B 1 173 ? -6.29 -8.591 -16.437 1 96.8 173 VAL B O 1
ATOM 3902 N N . CYS B 1 174 ? -7.129 -7.396 -18.078 1 96.73 174 CYS B N 1
ATOM 3903 C CA . CYS B 1 174 ? -5.85 -7.131 -18.728 1 96.73 174 CYS B CA 1
ATOM 3904 C C . CYS B 1 174 ? -5.817 -5.724 -19.313 1 96.73 174 CYS B C 1
ATOM 3906 O O . CYS B 1 174 ? -6.826 -5.017 -19.298 1 96.73 174 CYS B O 1
ATOM 3908 N N . SER B 1 175 ? -4.63 -5.302 -19.658 1 95.52 175 SER B N 1
ATOM 3909 C CA . SER B 1 175 ? -4.501 -4.014 -20.332 1 95.52 175 SER B CA 1
ATOM 3910 C C . SER B 1 175 ? -5.233 -4.014 -21.67 1 95.52 175 SER B C 1
ATOM 3912 O O . SER B 1 175 ? -5.245 -5.023 -22.377 1 95.52 175 SER B O 1
ATOM 3914 N N . GLY B 1 176 ? -5.844 -2.865 -22.008 1 93.02 176 GLY B N 1
ATOM 3915 C CA . GLY B 1 176 ? -6.481 -2.736 -23.309 1 93.02 176 GLY B CA 1
ATOM 3916 C C . GLY B 1 176 ? -5.524 -2.953 -24.466 1 93.02 176 GLY B C 1
ATOM 3917 O O . GLY B 1 176 ? -5.929 -3.413 -25.536 1 93.02 176 GLY B O 1
ATOM 3918 N N . SER B 1 177 ? -4.317 -2.713 -24.269 1 91.2 177 SER B N 1
ATOM 3919 C CA . SER B 1 177 ? -3.308 -2.789 -25.32 1 91.2 177 SER B CA 1
ATOM 3920 C C . SER B 1 177 ? -2.806 -4.217 -25.505 1 91.2 177 SER B C 1
ATOM 3922 O O . SER B 1 177 ? -2.103 -4.514 -26.473 1 91.2 177 SER B O 1
ATOM 3924 N N . LEU B 1 178 ? -3.139 -5.058 -24.619 1 90.77 178 LEU B N 1
ATOM 3925 C CA . LEU B 1 178 ? -2.677 -6.439 -24.702 1 90.77 178 LEU B CA 1
ATOM 3926 C C . LEU B 1 178 ? -3.489 -7.223 -25.728 1 90.77 178 LEU B C 1
ATOM 3928 O O . LEU B 1 178 ? -3.022 -8.236 -26.253 1 90.77 178 LEU B O 1
ATOM 3932 N N . LEU B 1 179 ? -4.712 -6.726 -25.928 1 88.37 179 LEU B N 1
ATOM 3933 C CA . LEU B 1 179 ? -5.593 -7.411 -26.868 1 88.37 179 LEU B CA 1
ATOM 3934 C C . LEU B 1 179 ? -5.469 -6.811 -28.264 1 88.37 179 LEU B C 1
ATOM 3936 O O . LEU B 1 179 ? -5.21 -5.615 -28.41 1 88.37 179 LEU B O 1
ATOM 3940 N N . SER B 1 180 ? -5.635 -7.634 -29.223 1 80.91 180 SER B N 1
ATOM 3941 C CA . SER B 1 180 ? -5.584 -7.173 -30.606 1 80.91 180 SER B CA 1
ATOM 3942 C C . SER B 1 180 ? -6.747 -6.238 -30.921 1 80.91 180 SER B C 1
ATOM 3944 O O . SER B 1 180 ? -6.578 -5.246 -31.633 1 80.91 180 SER B O 1
ATOM 3946 N N . GLN B 1 181 ? -7.964 -6.589 -30.364 1 78.7 181 GLN B N 1
ATOM 3947 C CA . GLN B 1 181 ? -9.151 -5.748 -30.475 1 78.7 181 GLN B CA 1
ATOM 3948 C C . GLN B 1 181 ? -9.72 -5.415 -29.098 1 78.7 181 GLN B C 1
ATOM 3950 O O . GLN B 1 181 ? -9.923 -6.308 -28.272 1 78.7 181 GLN B O 1
ATOM 3955 N N . PRO B 1 182 ? -9.867 -4.162 -28.853 1 68.99 182 PRO B N 1
ATOM 3956 C CA . PRO B 1 182 ? -10.293 -3.727 -27.52 1 68.99 182 PRO B CA 1
ATOM 3957 C C . PRO B 1 182 ? -11.546 -4.452 -27.036 1 68.99 182 PRO B C 1
ATOM 3959 O O . PRO B 1 182 ? -11.677 -4.735 -25.842 1 68.99 182 PRO B O 1
ATOM 3962 N N . GLN B 1 183 ? -12.435 -4.802 -27.868 1 75.44 183 GLN B N 1
ATOM 3963 C CA . GLN B 1 183 ? -13.691 -5.409 -27.441 1 75.44 183 GLN B CA 1
ATOM 3964 C C . GLN B 1 183 ? -13.677 -6.919 -27.666 1 75.44 183 GLN B C 1
ATOM 3966 O O . GLN B 1 183 ? -14.713 -7.578 -27.555 1 75.44 183 GLN B O 1
ATOM 3971 N N . GLN B 1 184 ? -12.559 -7.405 -27.771 1 82.26 184 GLN B N 1
ATOM 3972 C CA . GLN B 1 184 ? -12.43 -8.838 -28.013 1 82.26 184 GLN B CA 1
ATOM 3973 C C . GLN B 1 184 ? -12.756 -9.64 -26.757 1 82.26 184 GLN B C 1
ATOM 3975 O O . GLN B 1 184 ? -12.308 -9.296 -25.661 1 82.26 184 GLN B O 1
ATOM 3980 N N . LYS B 1 185 ? -13.648 -10.613 -26.912 1 88.58 185 LYS B N 1
ATOM 3981 C CA . LYS B 1 185 ? -13.925 -11.561 -25.837 1 88.58 185 LYS B CA 1
ATOM 3982 C C . LYS B 1 185 ? -13.195 -12.882 -26.066 1 88.58 185 LYS B C 1
ATOM 3984 O O . LYS B 1 185 ? -13.109 -13.361 -27.199 1 88.58 185 LYS B O 1
ATOM 3989 N N . LEU B 1 186 ? -12.605 -13.359 -25.05 1 90.7 186 LEU B N 1
ATOM 3990 C C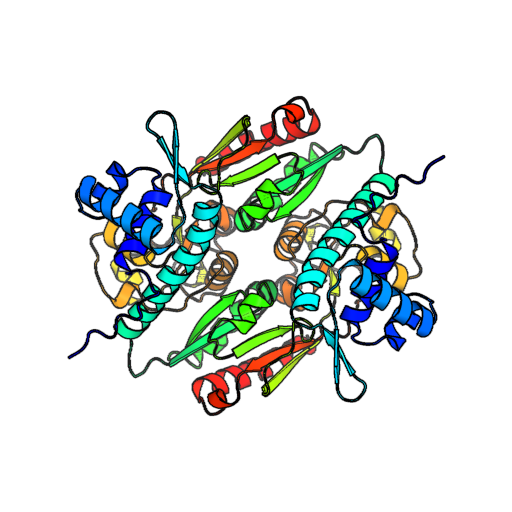A . LEU B 1 186 ? -11.831 -14.593 -25.128 1 90.7 186 LEU B CA 1
ATOM 3991 C C . LEU B 1 186 ? -12.557 -15.736 -24.426 1 90.7 186 LEU B C 1
ATOM 3993 O O . LEU B 1 186 ? -13.312 -15.508 -23.479 1 90.7 186 LEU B O 1
ATOM 3997 N N . ALA B 1 187 ? -12.298 -16.885 -25.008 1 90.44 187 ALA B N 1
ATOM 3998 C CA . ALA B 1 187 ? -12.695 -18.076 -24.262 1 90.44 187 ALA B CA 1
ATOM 3999 C C . ALA B 1 187 ? -11.782 -18.302 -23.061 1 90.44 187 ALA B C 1
ATOM 4001 O O . ALA B 1 187 ? -10.609 -17.92 -23.084 1 90.44 187 ALA B O 1
ATOM 4002 N N . VAL B 1 188 ? -12.322 -18.934 -22.095 1 90.91 188 VAL B N 1
ATOM 4003 C CA . VAL B 1 188 ? -11.604 -19.157 -20.844 1 90.91 188 VAL B CA 1
ATOM 4004 C C . VAL B 1 188 ? -10.33 -19.955 -21.115 1 90.91 188 VAL B C 1
ATOM 4006 O O . VAL B 1 188 ? -9.274 -19.661 -20.549 1 90.91 188 VAL B O 1
ATOM 4009 N N . ASP B 1 189 ? -10.405 -20.868 -21.955 1 90.47 189 ASP B N 1
ATOM 4010 C CA . ASP B 1 189 ? -9.253 -21.71 -22.261 1 90.47 189 ASP B CA 1
ATOM 4011 C C . ASP B 1 189 ? -8.179 -20.923 -23.007 1 90.47 189 ASP B C 1
ATOM 4013 O O . ASP B 1 189 ? -6.989 -21.225 -22.894 1 90.47 189 ASP B O 1
ATOM 4017 N N . GLU B 1 190 ? -8.573 -19.943 -23.778 1 90.94 190 GLU B N 1
ATOM 4018 C CA . GLU B 1 190 ? -7.629 -19.091 -24.496 1 90.94 190 GLU B CA 1
ATOM 4019 C C . GLU B 1 190 ? -6.784 -18.266 -23.529 1 90.94 190 GLU B C 1
ATOM 4021 O O . GLU B 1 190 ? -5.606 -18.011 -23.788 1 90.94 190 GLU B O 1
ATOM 4026 N N . LEU B 1 191 ? -7.359 -17.912 -22.455 1 91.71 191 LEU B N 1
ATOM 4027 C CA . LEU B 1 191 ? -6.635 -17.138 -21.452 1 91.71 191 LEU B CA 1
ATOM 4028 C C . LEU B 1 191 ? -5.475 -17.943 -20.877 1 91.71 191 LEU B C 1
ATOM 4030 O O . LEU B 1 191 ? -4.377 -17.413 -20.692 1 91.71 191 LEU B O 1
ATOM 4034 N N . LEU B 1 192 ? -5.748 -19.155 -20.605 1 91.06 192 LEU B N 1
ATOM 4035 C CA . LEU B 1 192 ? -4.764 -20.047 -19.999 1 91.06 192 LEU B CA 1
ATOM 4036 C C . LEU B 1 192 ? -3.592 -20.285 -20.945 1 91.06 192 LEU B C 1
ATOM 4038 O O . LEU B 1 192 ? -2.441 -20.354 -20.508 1 91.06 192 LEU B O 1
ATOM 4042 N N . ASN B 1 193 ? -3.891 -20.294 -22.232 1 90.63 193 ASN B N 1
ATOM 4043 C CA . ASN B 1 193 ? -2.89 -20.733 -23.198 1 90.63 193 ASN B CA 1
ATOM 4044 C C . ASN B 1 193 ? -2.123 -19.552 -23.786 1 90.63 193 ASN B C 1
ATOM 4046 O O . ASN B 1 193 ? -0.984 -19.705 -24.23 1 90.63 193 ASN B O 1
ATOM 4050 N N . GLU B 1 194 ? -2.72 -18.426 -23.755 1 91.05 194 GLU B N 1
ATOM 4051 C CA . GLU B 1 194 ? -2.164 -17.344 -24.561 1 91.05 194 GLU B CA 1
ATOM 4052 C C . GLU B 1 194 ? -1.6 -16.233 -23.68 1 91.05 194 GLU B C 1
ATOM 4054 O O . GLU B 1 194 ? -0.824 -15.397 -24.147 1 91.05 194 GLU B O 1
ATOM 4059 N N . PHE B 1 195 ? -1.942 -16.252 -22.402 1 93.61 195 PHE B N 1
ATOM 4060 C CA . PHE B 1 195 ? -1.567 -15.094 -21.6 1 93.61 195 PHE B CA 1
ATOM 4061 C C . PHE B 1 195 ? -0.891 -15.529 -20.305 1 93.61 195 PHE B C 1
ATOM 4063 O O . PHE B 1 195 ? -1.152 -16.622 -19.799 1 93.61 195 PHE B O 1
ATOM 4070 N N . THR B 1 196 ? -0.028 -14.667 -19.84 1 94.83 196 THR B N 1
ATOM 4071 C CA . THR B 1 196 ? 0.566 -14.855 -18.521 1 94.83 196 THR B CA 1
ATOM 4072 C C . THR B 1 196 ? -0.446 -14.54 -17.423 1 94.83 196 THR B C 1
ATOM 4074 O O . THR B 1 196 ? -1.078 -13.481 -17.439 1 94.83 196 THR B O 1
ATOM 4077 N N . LEU B 1 197 ? -0.619 -15.478 -16.5 1 96.08 197 LEU B N 1
ATOM 4078 C CA . LEU B 1 197 ? -1.497 -15.257 -15.356 1 96.08 197 LEU B CA 1
ATOM 4079 C C . LEU B 1 197 ? -0.736 -14.613 -14.203 1 96.08 197 LEU B C 1
ATOM 4081 O O . LEU B 1 197 ? 0.295 -15.131 -13.768 1 96.08 197 LEU B O 1
ATOM 4085 N N . LEU B 1 198 ? -1.222 -13.486 -13.765 1 97.46 198 LEU B N 1
ATOM 4086 C CA . LEU B 1 198 ? -0.645 -12.773 -12.631 1 97.46 198 LEU B CA 1
ATOM 4087 C C . LEU B 1 198 ? -1.33 -13.175 -11.329 1 97.46 198 LEU B C 1
ATOM 4089 O O . LEU B 1 198 ? -2.56 -13.168 -11.242 1 97.46 198 LEU B O 1
ATOM 4093 N N . HIS B 1 199 ? -0.528 -13.448 -10.368 1 95.15 199 HIS B N 1
ATOM 4094 C CA . HIS B 1 199 ? -1.074 -14.037 -9.151 1 95.15 199 HIS B CA 1
ATOM 4095 C C . HIS B 1 199 ? -0.952 -13.077 -7.972 1 95.15 199 HIS B C 1
ATOM 4097 O O . HIS B 1 199 ? 0.037 -12.349 -7.858 1 95.15 199 HIS B O 1
ATOM 4103 N N . GLN B 1 200 ? -1.955 -13.127 -7.181 1 92.53 200 GLN B N 1
ATOM 4104 C CA . GLN B 1 200 ? -1.883 -12.486 -5.872 1 92.53 200 GLN B CA 1
ATOM 4105 C C . GLN B 1 200 ? -1.451 -13.479 -4.796 1 92.53 200 GLN B C 1
ATOM 4107 O O . GLN B 1 200 ? -2.084 -14.521 -4.616 1 92.53 200 GLN B O 1
ATOM 4112 N N . SER B 1 201 ? -0.484 -13.077 -4.017 1 84.62 201 SER B N 1
ATOM 4113 C CA . SER B 1 201 ? 0.114 -14.012 -3.07 1 84.62 201 SER B CA 1
ATOM 4114 C C . SER B 1 201 ? -0.868 -14.382 -1.964 1 84.62 201 SER B C 1
ATOM 4116 O O . SER B 1 201 ? -0.785 -15.47 -1.391 1 84.62 201 SER B O 1
ATOM 4118 N N . THR B 1 202 ? -1.779 -13.501 -1.702 1 76.81 202 THR B N 1
ATOM 4119 C CA . THR B 1 202 ? -2.71 -13.756 -0.609 1 76.81 202 THR B CA 1
ATOM 4120 C C . THR B 1 202 ? -3.934 -14.519 -1.108 1 76.81 202 THR B C 1
ATOM 4122 O O . THR B 1 202 ? -4.774 -14.944 -0.312 1 76.81 202 THR B O 1
ATOM 4125 N N . ARG B 1 203 ? -4.079 -14.594 -2.371 1 81.52 203 ARG B N 1
ATOM 4126 C CA . ARG B 1 203 ? -5.122 -15.415 -2.977 1 81.52 203 ARG B CA 1
ATOM 4127 C C . ARG B 1 203 ? -4.518 -16.545 -3.803 1 81.52 203 ARG B C 1
ATOM 4129 O O . ARG B 1 203 ? -4.639 -16.558 -5.03 1 81.52 203 ARG B O 1
ATOM 4136 N N . ILE B 1 204 ? -4.112 -17.473 -3.196 1 77.7 204 ILE B N 1
ATOM 4137 C CA . ILE B 1 204 ? -3.269 -18.514 -3.775 1 77.7 204 ILE B CA 1
ATOM 4138 C C . ILE B 1 204 ? -4.062 -19.3 -4.817 1 77.7 204 ILE B C 1
ATOM 4140 O O . ILE B 1 204 ? -3.531 -19.658 -5.871 1 77.7 204 ILE B O 1
ATOM 4144 N N . ASN B 1 205 ? -5.337 -19.526 -4.57 1 84.36 205 ASN B N 1
ATOM 4145 C CA . ASN B 1 205 ? -6.127 -20.363 -5.467 1 84.36 205 ASN B CA 1
ATOM 4146 C C . ASN B 1 205 ? -7.057 -19.526 -6.341 1 84.36 205 ASN B C 1
ATOM 4148 O O . ASN B 1 205 ? -8.065 -20.028 -6.84 1 84.36 205 ASN B O 1
ATOM 4152 N N . GLY B 1 206 ? -6.677 -18.313 -6.436 1 91.01 206 GLY B N 1
ATOM 4153 C CA . GLY B 1 206 ? -7.558 -17.422 -7.175 1 91.01 206 GLY B CA 1
ATOM 4154 C C . GLY B 1 206 ? -7.856 -17.907 -8.581 1 91.01 206 GLY B C 1
ATOM 4155 O O . GLY B 1 206 ? -9.02 -18.053 -8.959 1 91.01 206 GLY B O 1
ATOM 4156 N N . TRP B 1 207 ? -6.855 -18.261 -9.299 1 94.27 207 TRP B N 1
ATOM 4157 C CA . TRP B 1 207 ? -7.023 -18.675 -10.688 1 94.27 207 TRP B CA 1
ATOM 4158 C C . TRP B 1 207 ? -7.673 -20.052 -10.771 1 94.27 207 TRP B C 1
ATOM 4160 O O . TRP B 1 207 ? -8.506 -20.301 -11.645 1 94.27 207 TRP B O 1
ATOM 4170 N N . GLN B 1 208 ? -7.254 -20.89 -9.887 1 91.11 208 GLN B N 1
ATOM 4171 C CA . GLN B 1 208 ? -7.876 -22.21 -9.861 1 91.11 208 GLN B CA 1
ATOM 4172 C C . GLN B 1 208 ? -9.385 -22.103 -9.66 1 91.11 208 GLN B C 1
ATOM 4174 O O . GLN B 1 208 ? -10.157 -22.774 -10.348 1 91.11 208 GLN B O 1
ATOM 4179 N N . GLU B 1 209 ? -9.749 -21.303 -8.703 1 90.87 209 GLU B N 1
ATOM 4180 C CA . GLU B 1 209 ? -11.163 -21.075 -8.423 1 90.87 209 GLU B CA 1
ATOM 4181 C C . GLU B 1 209 ? -11.874 -20.472 -9.631 1 90.87 209 GLU B C 1
ATOM 4183 O O . GLU B 1 209 ? -12.985 -20.884 -9.974 1 90.87 209 GLU B O 1
ATOM 4188 N N . TRP B 1 210 ? -11.258 -19.576 -10.25 1 95.24 210 TRP B N 1
ATOM 4189 C CA . TRP B 1 210 ? -11.88 -18.883 -11.373 1 95.24 210 TRP B CA 1
ATOM 4190 C C . TRP B 1 210 ? -12.051 -19.819 -12.564 1 95.24 210 TRP B C 1
ATOM 4192 O O . TRP B 1 210 ? -13.124 -19.874 -13.169 1 95.24 210 TRP B O 1
ATOM 4202 N N . PHE B 1 211 ? -11.04 -20.555 -12.933 1 94.95 211 PHE B N 1
ATOM 4203 C CA . PHE B 1 211 ? -11.111 -21.472 -14.064 1 94.95 211 PHE B CA 1
ATOM 4204 C C . PHE B 1 211 ? -12.12 -22.583 -13.797 1 94.95 211 PHE B C 1
ATOM 4206 O O . PHE B 1 211 ? -12.79 -23.054 -14.718 1 94.95 211 PHE B O 1
ATOM 4213 N N . ALA B 1 212 ? -12.236 -22.913 -12.548 1 92.64 212 ALA B N 1
ATOM 4214 C CA . ALA B 1 212 ? -13.174 -23.967 -12.169 1 92.64 212 ALA B CA 1
ATOM 4215 C C . ALA B 1 212 ? -14.612 -23.557 -12.474 1 92.64 212 ALA B C 1
ATOM 4217 O O . ALA B 1 212 ? -15.465 -24.409 -12.732 1 92.64 212 ALA B O 1
ATOM 4218 N N . LEU B 1 213 ? -14.879 -22.302 -12.434 1 92.08 213 LEU B N 1
ATOM 4219 C CA . LEU B 1 213 ? -16.211 -21.798 -12.752 1 92.08 213 LEU B CA 1
ATOM 4220 C C . LEU B 1 213 ? -16.615 -22.188 -14.17 1 92.08 213 LEU B C 1
ATOM 4222 O O . LEU B 1 213 ? -17.805 -22.264 -14.482 1 92.08 213 LEU B O 1
ATOM 4226 N N . SER B 1 214 ? -15.669 -22.445 -15.066 1 91.42 214 SER B N 1
ATOM 4227 C CA . SER B 1 214 ? -15.937 -22.842 -16.444 1 91.42 214 SER B CA 1
ATOM 4228 C C . SER B 1 214 ? -15.552 -24.298 -16.685 1 91.42 214 SER B C 1
ATOM 4230 O O . SER B 1 214 ? -15.357 -24.712 -17.83 1 91.42 214 SER B O 1
ATOM 4232 N N . GLY B 1 215 ? -15.273 -24.957 -15.633 1 92.23 215 GLY B N 1
ATOM 4233 C CA . GLY B 1 215 ? -15.001 -26.383 -15.72 1 92.23 215 GLY B CA 1
ATOM 4234 C C . GLY B 1 215 ? -13.588 -26.694 -16.177 1 92.23 215 GLY B C 1
ATOM 4235 O O . GLY B 1 215 ? -13.315 -27.793 -16.663 1 92.23 215 GLY B O 1
ATOM 4236 N N . ILE B 1 216 ? -12.742 -25.789 -16.105 1 92.09 216 ILE B N 1
ATOM 4237 C CA . ILE B 1 216 ? -11.367 -25.994 -16.545 1 92.09 216 ILE B CA 1
ATOM 4238 C C . ILE B 1 216 ? -10.479 -26.298 -15.341 1 92.09 216 ILE B C 1
ATOM 4240 O O . ILE B 1 216 ? -10.492 -25.563 -14.351 1 92.09 216 ILE B O 1
ATOM 4244 N N . SER B 1 217 ? -9.819 -27.406 -15.417 1 89.46 217 SER B N 1
ATOM 4245 C CA . SER B 1 217 ? -8.829 -27.791 -14.416 1 89.46 217 SER B CA 1
ATOM 4246 C C . SER B 1 217 ? -7.487 -28.116 -15.062 1 89.46 217 SER B C 1
ATOM 4248 O O . SER B 1 217 ? -7.425 -28.883 -16.025 1 89.46 217 SER B O 1
ATOM 4250 N N . SER B 1 218 ? -6.491 -27.392 -14.749 1 87.96 218 SER B N 1
ATOM 4251 C CA . SER B 1 218 ? -5.142 -27.564 -15.278 1 87.96 218 SER B CA 1
ATOM 4252 C C . SER B 1 218 ? -4.091 -27.102 -14.274 1 87.96 218 SER B C 1
ATOM 4254 O O . SER B 1 218 ? -4.282 -26.097 -13.586 1 87.96 218 SER B O 1
ATOM 4256 N N . PRO B 1 219 ? -3.021 -27.773 -14.152 1 82.02 219 PRO B N 1
ATOM 4257 C CA . PRO B 1 219 ? -1.932 -27.298 -13.295 1 82.02 219 PRO B CA 1
ATOM 4258 C C . PRO B 1 219 ? -1.311 -25.996 -13.797 1 82.02 219 PRO B C 1
ATOM 4260 O O . PRO B 1 219 ? -0.663 -25.281 -13.029 1 82.02 219 PRO B O 1
ATOM 4263 N N . GLN B 1 220 ? -1.538 -25.726 -15.053 1 86.11 220 GLN B N 1
ATOM 4264 C CA . GLN B 1 220 ? -0.947 -24.545 -15.673 1 86.11 220 GLN B CA 1
ATOM 4265 C C . GLN B 1 220 ? -1.538 -23.264 -15.091 1 86.11 220 GLN B C 1
ATOM 4267 O O . GLN B 1 220 ? -0.956 -22.187 -15.231 1 86.11 220 GLN B O 1
ATOM 4272 N N . VAL B 1 221 ? -2.659 -23.385 -14.346 1 90.81 221 VAL B N 1
ATOM 4273 C CA . VAL B 1 221 ? -3.342 -22.215 -13.805 1 90.81 221 VAL B CA 1
ATOM 4274 C C . VAL B 1 221 ? -2.486 -21.576 -12.714 1 90.81 221 VAL B C 1
ATOM 4276 O O . VAL B 1 221 ? -2.717 -20.428 -12.327 1 90.81 221 VAL B O 1
ATOM 4279 N N . ASN B 1 222 ? -1.485 -22.283 -12.259 1 86.77 222 ASN B N 1
ATOM 4280 C CA . ASN B 1 222 ? -0.669 -21.802 -11.149 1 86.77 222 ASN B CA 1
ATOM 4281 C C . ASN B 1 222 ? 0.616 -21.144 -11.643 1 86.77 222 ASN B C 1
ATOM 4283 O O . ASN B 1 222 ? 1.386 -20.601 -10.848 1 86.77 222 ASN B O 1
ATOM 4287 N N . ASN B 1 223 ? 0.775 -21.157 -12.92 1 87.12 223 ASN B N 1
ATOM 4288 C CA . ASN B 1 223 ? 2.001 -20.595 -13.476 1 87.12 223 ASN B CA 1
ATOM 4289 C C . ASN B 1 223 ? 1.937 -19.072 -13.549 1 87.12 223 ASN B C 1
ATOM 4291 O O . ASN B 1 223 ? 0.865 -18.501 -13.755 1 87.12 223 ASN B O 1
ATOM 4295 N N . GLY B 1 224 ? 3.125 -18.442 -13.353 1 91.66 224 GLY B N 1
ATOM 4296 C CA . GLY B 1 224 ? 3.228 -17.003 -13.535 1 91.66 224 GLY B CA 1
ATOM 4297 C C . GLY B 1 224 ? 3.743 -16.281 -12.304 1 91.66 224 GLY B C 1
ATOM 4298 O O . GLY B 1 224 ? 3.851 -16.876 -11.229 1 91.66 224 GLY B O 1
ATOM 4299 N N . PRO B 1 225 ? 4.008 -15.038 -12.465 1 94.13 225 PRO B N 1
ATOM 4300 C CA . PRO B 1 225 ? 4.575 -14.247 -11.371 1 94.13 225 PRO B CA 1
ATOM 4301 C C . PRO B 1 225 ? 3.557 -13.942 -10.274 1 94.13 225 PRO B C 1
ATOM 4303 O O . PRO B 1 225 ? 2.358 -13.855 -10.547 1 94.13 225 PRO B O 1
ATOM 4306 N N . ARG B 1 226 ? 4.091 -13.731 -9.083 1 93.82 226 ARG B N 1
ATOM 4307 C CA . ARG B 1 226 ? 3.261 -13.455 -7.915 1 93.82 226 ARG B CA 1
ATOM 4308 C C . ARG B 1 226 ? 3.587 -12.088 -7.323 1 93.82 226 ARG B C 1
ATOM 4310 O O . ARG B 1 226 ? 4.751 -11.685 -7.282 1 93.82 226 ARG B O 1
ATOM 4317 N N . PHE B 1 227 ? 2.507 -11.475 -6.865 1 95.26 227 PHE B N 1
ATOM 4318 C CA . PHE B 1 227 ? 2.599 -10.152 -6.259 1 95.26 227 PHE B CA 1
ATOM 4319 C C . PHE B 1 227 ? 1.872 -10.117 -4.921 1 95.26 227 PHE B C 1
ATOM 4321 O O . PHE B 1 227 ? 0.789 -10.689 -4.782 1 95.26 227 PHE B O 1
ATOM 4328 N N . ASP B 1 228 ? 2.387 -9.41 -3.978 1 90.45 228 ASP B N 1
ATOM 4329 C CA . ASP B 1 228 ? 1.853 -9.406 -2.62 1 90.45 228 ASP B CA 1
ATOM 4330 C C . ASP B 1 228 ? 0.662 -8.458 -2.5 1 90.45 228 ASP B C 1
ATOM 4332 O O . ASP B 1 228 ? -0.269 -8.715 -1.734 1 90.45 228 ASP B O 1
ATOM 4336 N N . LEU B 1 229 ? 0.779 -7.371 -3.248 1 92.51 229 LEU B N 1
ATOM 4337 C CA . LEU B 1 229 ? -0.231 -6.337 -3.051 1 92.51 229 LEU B CA 1
ATOM 4338 C C . LEU B 1 229 ? -1.094 -6.176 -4.297 1 92.51 229 LEU B C 1
ATOM 4340 O O . LEU B 1 229 ? -0.597 -6.289 -5.42 1 92.51 229 LEU B O 1
ATOM 4344 N N . LEU B 1 230 ? -2.326 -5.831 -4.074 1 94 230 LEU B N 1
ATOM 4345 C CA . LEU B 1 230 ? -3.237 -5.576 -5.185 1 94 230 LEU B CA 1
ATOM 4346 C C . LEU B 1 230 ? -2.737 -4.418 -6.042 1 94 230 LEU B C 1
ATOM 4348 O O . LEU B 1 230 ? -2.892 -4.434 -7.266 1 94 230 LEU B O 1
ATOM 4352 N N . SER B 1 231 ? -2.138 -3.442 -5.374 1 94.29 231 SER B N 1
ATOM 4353 C CA . SER B 1 231 ? -1.603 -2.305 -6.116 1 94.29 231 SER B CA 1
ATOM 4354 C C . SER B 1 231 ? -0.513 -2.743 -7.089 1 94.29 231 SER B C 1
ATOM 4356 O O . SER B 1 231 ? -0.397 -2.195 -8.187 1 94.29 231 SER B O 1
ATOM 4358 N N . MET B 1 232 ? 0.241 -3.712 -6.716 1 95.93 232 MET B N 1
ATOM 4359 C CA . MET B 1 232 ? 1.274 -4.262 -7.59 1 95.93 232 MET B CA 1
ATOM 4360 C C . MET B 1 232 ? 0.652 -4.969 -8.789 1 95.93 232 MET B C 1
ATOM 4362 O O . MET B 1 232 ? 1.125 -4.819 -9.917 1 95.93 232 MET B O 1
ATOM 4366 N N . LEU B 1 233 ? -0.398 -5.678 -8.519 1 97.13 233 LEU B N 1
ATOM 4367 C CA . LEU B 1 233 ? -1.097 -6.383 -9.587 1 97.13 233 LEU B CA 1
ATOM 4368 C C . LEU B 1 233 ? -1.704 -5.399 -10.582 1 97.13 233 LEU B C 1
ATOM 4370 O O . LEU B 1 233 ? -1.641 -5.618 -11.794 1 97.13 233 LEU B O 1
ATOM 4374 N N . ILE B 1 234 ? -2.291 -4.39 -10.072 1 96.67 234 ILE B N 1
ATOM 4375 C CA . ILE B 1 234 ? -2.884 -3.361 -10.919 1 96.67 234 ILE B CA 1
ATOM 4376 C C . ILE B 1 234 ? -1.807 -2.732 -11.8 1 96.67 234 ILE B C 1
ATOM 4378 O O . ILE B 1 234 ? -2.008 -2.549 -13.002 1 96.67 234 ILE B O 1
ATOM 4382 N N .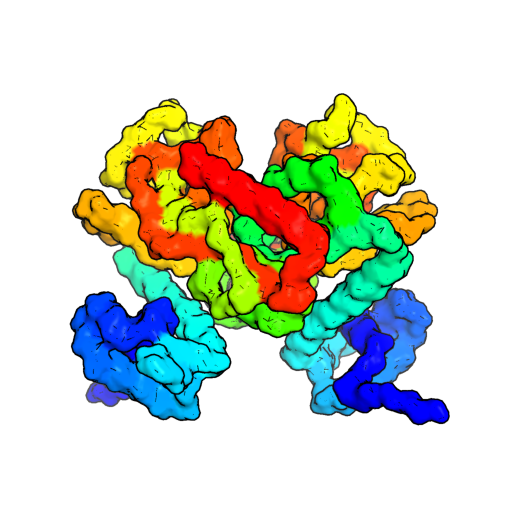 ALA B 1 235 ? -0.662 -2.434 -11.227 1 95.81 235 ALA B N 1
ATOM 4383 C CA . ALA B 1 235 ? 0.455 -1.877 -11.985 1 95.81 235 ALA B CA 1
ATOM 4384 C C . ALA B 1 235 ? 0.94 -2.858 -13.049 1 95.81 235 ALA B C 1
ATOM 4386 O O . ALA B 1 235 ? 1.282 -2.456 -14.163 1 95.81 235 ALA B O 1
ATOM 4387 N N . ALA B 1 236 ? 0.964 -4.113 -12.715 1 97.67 236 ALA B N 1
ATOM 4388 C CA . ALA B 1 236 ? 1.403 -5.143 -13.652 1 97.67 236 ALA B CA 1
ATOM 4389 C C . ALA B 1 236 ? 0.473 -5.22 -14.859 1 97.67 236 ALA B C 1
ATOM 4391 O O . ALA B 1 236 ? 0.933 -5.298 -16.001 1 97.67 236 ALA B O 1
ATOM 4392 N N . VAL B 1 237 ? -0.804 -5.172 -14.589 1 97.39 237 VAL B N 1
ATOM 4393 C CA . VAL B 1 237 ? -1.789 -5.192 -15.666 1 97.39 237 VAL B CA 1
ATOM 4394 C C . VAL B 1 237 ? -1.619 -3.954 -16.543 1 97.39 237 VAL B C 1
ATOM 4396 O O . VAL B 1 237 ? -1.574 -4.057 -17.772 1 97.39 237 VAL B O 1
ATOM 4399 N N . ARG B 1 238 ? -1.479 -2.831 -15.892 1 93.97 238 ARG B N 1
ATOM 4400 C CA . ARG B 1 238 ? -1.307 -1.576 -16.617 1 93.97 238 ARG B CA 1
ATOM 4401 C C . ARG B 1 238 ? -0.067 -1.621 -17.504 1 93.97 238 ARG B C 1
ATOM 4403 O O . ARG B 1 238 ? -0.034 -0.994 -18.565 1 93.97 238 ARG B O 1
ATOM 4410 N N . SER B 1 239 ? 0.887 -2.355 -17.118 1 94.52 239 SER B N 1
ATOM 4411 C CA . SER B 1 239 ? 2.17 -2.415 -17.812 1 94.52 239 SER B CA 1
ATOM 4412 C C . SER B 1 239 ? 2.195 -3.552 -18.828 1 94.52 239 SER B C 1
ATOM 4414 O O . SER B 1 239 ? 3.263 -3.941 -19.306 1 94.52 239 SER B O 1
ATOM 4416 N N . ASN B 1 240 ? 1.087 -4.205 -19.037 1 95 240 ASN B N 1
ATOM 4417 C CA . ASN B 1 240 ? 0.914 -5.233 -20.058 1 95 240 ASN B CA 1
ATOM 4418 C C . ASN B 1 240 ? 1.684 -6.504 -19.709 1 95 240 ASN B C 1
ATOM 4420 O O . ASN B 1 240 ? 2.254 -7.151 -20.589 1 95 240 ASN B O 1
ATOM 4424 N N . LEU B 1 241 ? 1.705 -6.816 -18.431 1 96.66 241 LEU B N 1
ATOM 4425 C CA . LEU B 1 241 ? 2.492 -7.978 -18.032 1 96.66 241 LEU B CA 1
ATOM 4426 C C . LEU B 1 241 ? 1.645 -9.246 -18.065 1 96.66 241 LEU B C 1
ATOM 4428 O O . LEU B 1 241 ? 2.177 -10.355 -17.974 1 96.66 241 LEU B O 1
ATOM 4432 N N . GLY B 1 242 ? 0.333 -9.107 -18.172 1 96.8 242 GLY B N 1
ATOM 4433 C CA . GLY B 1 242 ? -0.536 -10.272 -18.214 1 96.8 242 GLY B CA 1
ATOM 4434 C C . GLY B 1 242 ? -1.961 -9.968 -17.793 1 96.8 242 GLY B C 1
ATOM 4435 O O . GLY B 1 242 ? -2.426 -8.834 -17.927 1 96.8 242 GLY B O 1
ATOM 4436 N N . VAL B 1 243 ? -2.657 -11.049 -17.374 1 97.16 243 VAL B N 1
ATOM 4437 C CA . VAL B 1 243 ? -4.041 -10.978 -16.918 1 97.16 243 VAL B CA 1
ATOM 4438 C C . VAL B 1 243 ? -4.103 -11.233 -15.414 1 97.16 243 VAL B C 1
ATOM 4440 O O . VAL B 1 243 ? -3.427 -12.128 -14.901 1 97.16 243 VAL B O 1
ATOM 4443 N N . ALA B 1 244 ? -4.869 -10.451 -14.717 1 97.94 244 ALA B N 1
ATOM 4444 C CA . ALA B 1 244 ? -4.998 -10.596 -13.269 1 97.94 244 ALA B CA 1
ATOM 4445 C C . ALA B 1 244 ? -6.464 -10.668 -12.854 1 97.94 244 ALA B C 1
ATOM 4447 O O . ALA B 1 244 ? -7.348 -10.226 -13.592 1 97.94 244 ALA B O 1
ATOM 4448 N N . LEU B 1 245 ? -6.723 -11.334 -11.741 1 97.13 245 LEU B N 1
ATOM 4449 C CA . LEU B 1 245 ? -8.008 -11.238 -11.056 1 97.13 245 LEU B CA 1
ATOM 4450 C C . LEU B 1 245 ? -8.036 -10.034 -10.12 1 97.13 245 LEU B C 1
ATOM 4452 O O . LEU B 1 245 ? -7.297 -9.992 -9.134 1 97.13 245 LEU B O 1
ATOM 4456 N N . LEU B 1 246 ? -8.879 -9.075 -10.459 1 96.87 246 LEU B N 1
ATOM 4457 C CA . LEU B 1 246 ? -8.91 -7.831 -9.697 1 96.87 246 LEU B CA 1
ATOM 4458 C C . LEU B 1 246 ? -10.338 -7.472 -9.301 1 96.87 246 LEU B C 1
ATOM 4460 O O . LEU B 1 246 ? -11.284 -7.768 -10.035 1 96.87 246 LEU B O 1
ATOM 4464 N N . PRO B 1 247 ? -10.467 -6.835 -8.147 1 95.08 247 PRO B N 1
ATOM 4465 C CA . PRO B 1 247 ? -11.797 -6.32 -7.814 1 95.08 247 PRO B CA 1
ATOM 4466 C C . PRO B 1 247 ? -12.231 -5.174 -8.726 1 95.08 247 PRO B C 1
ATOM 4468 O O . PRO B 1 247 ? -11.442 -4.265 -8.998 1 95.08 247 PRO B O 1
ATOM 4471 N N . ARG B 1 248 ? -13.422 -5.157 -9.094 1 93.23 248 ARG B N 1
ATOM 4472 C CA . ARG B 1 248 ? -13.953 -4.176 -10.035 1 93.23 248 ARG B CA 1
ATOM 4473 C C . ARG B 1 248 ? -13.79 -2.758 -9.498 1 93.23 248 ARG B C 1
ATOM 4475 O O . ARG B 1 248 ? -13.4 -1.85 -10.236 1 93.23 248 ARG B O 1
ATOM 4482 N N . PHE B 1 249 ? -14.054 -2.549 -8.244 1 92.08 249 PHE B N 1
ATOM 4483 C CA . PHE B 1 249 ? -14.041 -1.212 -7.661 1 92.08 249 PHE B CA 1
ATOM 4484 C C . PHE B 1 249 ? -12.67 -0.566 -7.819 1 92.08 249 PHE B C 1
ATOM 4486 O O . PHE B 1 249 ? -12.558 0.66 -7.869 1 92.08 249 PHE B O 1
ATOM 4493 N N . ALA B 1 250 ? -11.648 -1.402 -7.867 1 94.47 250 ALA B N 1
ATOM 4494 C CA . ALA B 1 250 ? -10.275 -0.902 -7.8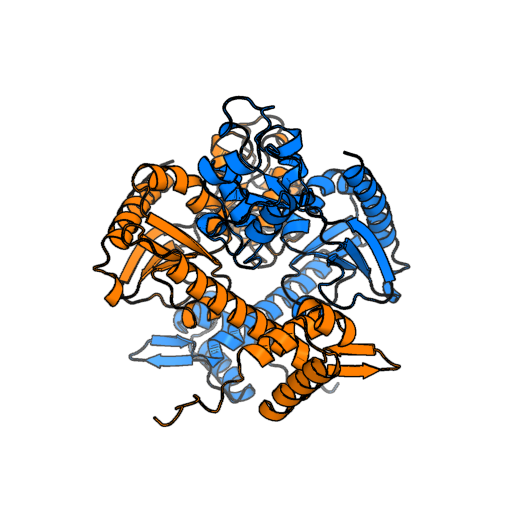49 1 94.47 250 ALA B CA 1
ATOM 4495 C C . ALA B 1 250 ? -9.829 -0.478 -9.246 1 94.47 250 ALA B C 1
ATOM 4497 O O . ALA B 1 250 ? -8.793 0.173 -9.402 1 94.47 250 ALA B O 1
ATOM 4498 N N . ILE B 1 251 ? -10.629 -0.832 -10.275 1 94.79 251 ILE B N 1
ATOM 4499 C CA . ILE B 1 251 ? -10.144 -0.604 -11.632 1 94.79 251 ILE B CA 1
ATOM 4500 C C . ILE B 1 251 ? -11.248 0.029 -12.476 1 94.79 251 ILE B C 1
ATOM 4502 O O . ILE B 1 251 ? -11.194 -0.005 -13.707 1 94.79 251 ILE B O 1
ATOM 4506 N N . GLN B 1 252 ? -12.239 0.535 -11.861 1 90.52 252 GLN B N 1
ATOM 4507 C CA . GLN B 1 252 ? -13.384 1.063 -12.595 1 90.52 252 GLN B CA 1
ATOM 4508 C C . GLN B 1 252 ? -12.964 2.197 -13.527 1 90.52 252 GLN B C 1
ATOM 4510 O O . GLN B 1 252 ? -13.394 2.25 -14.681 1 90.52 252 GLN B O 1
ATOM 4515 N N . HIS B 1 253 ? -12.152 3.071 -13.036 1 86.41 253 HIS B N 1
ATOM 4516 C CA . HIS B 1 253 ? -11.677 4.183 -13.851 1 86.41 253 HIS B CA 1
ATOM 4517 C C . HIS B 1 253 ? -10.94 3.684 -15.089 1 86.41 253 HIS B C 1
ATOM 4519 O O . HIS B 1 253 ? -11.145 4.2 -16.19 1 86.41 253 HIS B O 1
ATOM 4525 N N . ASP B 1 254 ? -10.13 2.669 -14.907 1 91.63 254 ASP B N 1
ATOM 4526 C CA . ASP B 1 254 ? -9.372 2.084 -16.009 1 91.63 254 ASP B CA 1
ATOM 4527 C C . ASP B 1 254 ? -10.299 1.397 -17.009 1 91.63 254 ASP B C 1
ATOM 4529 O O . ASP B 1 254 ? -10.049 1.425 -18.216 1 91.63 254 ASP B O 1
ATOM 4533 N N . LEU B 1 255 ? -11.357 0.832 -16.513 1 91.7 255 LEU B N 1
ATOM 4534 C CA . LEU B 1 255 ? -12.337 0.193 -17.384 1 91.7 255 LEU B CA 1
ATOM 4535 C C . LEU B 1 255 ? -13.102 1.233 -18.195 1 91.7 255 LEU B C 1
ATOM 4537 O O . LEU B 1 255 ? -13.307 1.06 -19.399 1 91.7 255 LEU B O 1
ATOM 4541 N N . ASP B 1 256 ? -13.386 2.306 -17.554 1 88.62 256 ASP B N 1
ATOM 4542 C CA . ASP B 1 256 ? -14.171 3.361 -18.188 1 88.62 256 ASP B CA 1
ATOM 4543 C C . ASP B 1 256 ? -13.386 4.026 -19.317 1 88.62 256 ASP B C 1
ATOM 4545 O O . ASP B 1 256 ? -13.955 4.376 -20.353 1 88.62 256 ASP B O 1
ATOM 4549 N N . ASN B 1 257 ? -12.134 4.169 -19.168 1 87.51 257 ASN B N 1
ATOM 4550 C CA . ASN B 1 257 ? -11.326 4.884 -20.15 1 87.51 257 ASN B CA 1
ATOM 4551 C C . ASN B 1 257 ? -10.681 3.928 -21.149 1 87.51 257 ASN B C 1
ATOM 4553 O O . ASN B 1 257 ? -9.957 4.359 -22.049 1 87.51 257 ASN B O 1
ATOM 4557 N N . GLY B 1 258 ? -10.893 2.646 -20.943 1 89.98 258 GLY B N 1
ATOM 4558 C CA . GLY B 1 258 ? -10.416 1.652 -21.891 1 89.98 258 GLY B CA 1
ATOM 4559 C C . GLY B 1 258 ? -8.973 1.248 -21.655 1 89.98 258 GLY B C 1
ATOM 4560 O O . GLY B 1 258 ? -8.41 0.461 -22.419 1 89.98 258 GLY B O 1
ATOM 4561 N N . ASP B 1 259 ? -8.349 1.718 -20.643 1 91.05 259 ASP B N 1
ATOM 4562 C CA . ASP B 1 259 ? -6.977 1.342 -20.317 1 91.05 259 ASP B CA 1
ATOM 4563 C C . ASP B 1 259 ? -6.89 -0.129 -19.919 1 91.05 259 ASP B C 1
ATOM 4565 O O . ASP B 1 259 ? -5.866 -0.779 -20.14 1 91.05 259 ASP B O 1
ATOM 4569 N N . MET B 1 260 ? -8.025 -0.59 -19.274 1 94.97 260 MET B N 1
ATOM 4570 C CA . MET B 1 260 ? -8.172 -2.004 -18.942 1 94.97 260 MET B CA 1
ATOM 4571 C C . MET B 1 260 ? -9.454 -2.574 -19.539 1 94.97 260 MET B C 1
ATOM 4573 O O . MET B 1 260 ? -10.409 -1.835 -19.788 1 94.97 260 MET B O 1
ATOM 4577 N N . VAL B 1 261 ? -9.44 -3.847 -19.776 1 95.77 261 VAL B N 1
ATOM 4578 C CA . VAL B 1 261 ? -10.614 -4.509 -20.336 1 95.77 261 VAL B CA 1
ATOM 4579 C C . VAL B 1 261 ? -10.826 -5.855 -19.647 1 95.77 261 VAL B C 1
ATOM 4581 O O . VAL B 1 261 ? -9.892 -6.419 -19.072 1 95.77 261 VAL B O 1
ATOM 4584 N N . ILE B 1 262 ? -12.081 -6.313 -19.685 1 95.22 262 ILE B N 1
ATOM 4585 C CA . ILE B 1 262 ? -12.474 -7.631 -19.199 1 95.22 262 ILE B CA 1
ATOM 4586 C C . ILE B 1 262 ? -12.511 -8.62 -20.362 1 95.22 262 ILE B C 1
ATOM 4588 O O . ILE B 1 262 ? -13.454 -8.618 -21.157 1 95.22 262 ILE B O 1
ATOM 4592 N N . PRO B 1 263 ? -11.511 -9.439 -20.429 1 94.16 263 PRO B N 1
ATOM 4593 C CA . PRO B 1 263 ? -11.446 -10.329 -21.591 1 94.16 263 PRO B CA 1
ATOM 4594 C C . PRO B 1 263 ? -12.448 -11.478 -21.511 1 94.16 263 PRO B C 1
ATOM 4596 O O . PRO B 1 263 ? -12.818 -12.051 -22.539 1 94.16 263 PRO B O 1
ATOM 4599 N N . CYS B 1 264 ? -12.755 -11.881 -20.316 1 92.15 264 CYS B N 1
ATOM 4600 C CA . CYS B 1 264 ? -13.731 -12.933 -20.049 1 92.15 264 CYS B CA 1
ATOM 4601 C C . CYS B 1 264 ? -14.697 -12.514 -18.947 1 92.15 264 CYS B C 1
ATOM 4603 O O . CYS B 1 264 ? -14.321 -12.458 -17.775 1 92.15 264 CYS B O 1
ATOM 4605 N N . ASP B 1 265 ? -15.887 -12.308 -19.278 1 87.4 265 ASP B N 1
ATOM 4606 C CA . ASP B 1 265 ? -16.843 -11.746 -18.329 1 87.4 265 ASP B CA 1
ATOM 4607 C C . ASP B 1 265 ? -17.437 -12.835 -17.438 1 87.4 265 ASP B C 1
ATOM 4609 O O . ASP B 1 265 ? -18.63 -13.132 -17.523 1 87.4 265 ASP B O 1
ATOM 4613 N N . VAL B 1 266 ? -16.654 -13.446 -16.661 1 90.79 266 VAL B N 1
ATOM 4614 C CA . VAL B 1 266 ? -17.022 -14.445 -15.663 1 90.79 266 VAL B CA 1
ATOM 4615 C C . VAL B 1 266 ? -16.614 -13.962 -14.273 1 90.79 266 VAL B C 1
ATOM 4617 O O . VAL B 1 266 ? -15.574 -14.367 -13.748 1 90.79 266 VAL B O 1
ATOM 4620 N N . PRO B 1 267 ? -17.431 -13.203 -13.658 1 91.6 267 PRO B N 1
ATOM 4621 C CA . PRO B 1 267 ? -17.083 -12.623 -12.359 1 91.6 267 PRO B CA 1
ATOM 4622 C C . PRO B 1 267 ? -17.145 -13.642 -11.223 1 91.6 267 PRO B C 1
ATOM 4624 O O . PRO B 1 267 ? -17.956 -14.57 -11.264 1 91.6 267 PRO B O 1
ATOM 4627 N N . ILE B 1 268 ? -16.182 -13.477 -10.334 1 90.58 268 ILE B N 1
ATOM 4628 C CA . ILE B 1 268 ? -16.279 -14.162 -9.05 1 90.58 268 ILE B CA 1
ATOM 4629 C C . ILE B 1 268 ? -16.969 -13.256 -8.032 1 90.58 268 ILE B C 1
ATOM 4631 O O . ILE B 1 268 ? -16.502 -12.148 -7.761 1 90.58 268 ILE B O 1
ATOM 4635 N N . ARG B 1 269 ? -18.037 -13.719 -7.523 1 86.47 269 ARG B N 1
ATOM 4636 C CA . ARG B 1 269 ? -18.69 -13.031 -6.414 1 86.47 269 ARG B CA 1
ATOM 4637 C C . ARG B 1 269 ? -18.268 -13.628 -5.075 1 86.47 269 ARG B C 1
ATOM 4639 O O . ARG B 1 269 ? -18.595 -14.777 -4.772 1 86.47 269 ARG B O 1
ATOM 4646 N N . THR B 1 270 ? -17.598 -12.961 -4.283 1 82.02 270 THR B N 1
ATOM 4647 C CA . THR B 1 270 ? -17.003 -13.484 -3.059 1 82.02 270 THR B CA 1
ATOM 4648 C C . THR B 1 270 ? -18.037 -13.549 -1.939 1 82.02 270 THR B C 1
ATOM 4650 O O . THR B 1 270 ? -17.832 -14.236 -0.936 1 82.02 270 THR B O 1
ATOM 4653 N N . GLY B 1 271 ? -19.119 -12.784 -2.124 1 83.75 271 GLY B N 1
ATOM 4654 C CA . GLY B 1 271 ? -20.111 -12.662 -1.068 1 83.75 271 GLY B CA 1
ATOM 4655 C C . GLY B 1 271 ? -19.734 -11.642 -0.011 1 83.75 271 GLY B C 1
ATOM 4656 O O . GLY B 1 271 ? -20.529 -11.344 0.884 1 83.75 271 GLY B O 1
ATOM 4657 N N . ASN B 1 272 ? -18.564 -11.183 -0.104 1 87.15 272 ASN B N 1
ATOM 4658 C CA . ASN B 1 272 ? -18.13 -10.155 0.836 1 87.15 272 ASN B CA 1
ATOM 4659 C C . ASN B 1 272 ? -18.6 -8.768 0.407 1 87.15 272 ASN B C 1
ATOM 4661 O O . ASN B 1 272 ? -18.958 -8.561 -0.754 1 87.15 272 ASN B O 1
ATOM 4665 N N . ARG B 1 273 ? -18.671 -7.891 1.363 1 91.98 273 ARG B N 1
ATOM 4666 C CA . ARG B 1 273 ? -19.126 -6.527 1.12 1 91.98 273 ARG B CA 1
ATOM 4667 C C . ARG B 1 273 ? -18.235 -5.516 1.834 1 91.98 273 ARG B C 1
ATOM 4669 O O . ARG B 1 273 ? -17.624 -5.833 2.856 1 91.98 273 ARG B O 1
ATOM 4676 N N . PHE B 1 274 ? -18.218 -4.391 1.234 1 95.03 274 PHE B N 1
ATOM 4677 C CA . PHE B 1 274 ? -17.575 -3.271 1.911 1 95.03 274 PHE B CA 1
ATOM 4678 C C . PHE B 1 274 ? -18.582 -2.5 2.758 1 95.03 274 PHE B C 1
ATOM 4680 O O . PHE B 1 274 ? -19.727 -2.306 2.346 1 95.03 274 PHE B O 1
ATOM 4687 N N . ILE B 1 275 ? -18.073 -2.081 3.887 1 96.17 275 ILE B N 1
ATOM 4688 C CA . ILE B 1 275 ? -18.948 -1.356 4.802 1 96.17 275 ILE B CA 1
ATOM 4689 C C . ILE B 1 275 ? -18.235 -0.107 5.316 1 96.17 275 ILE B C 1
ATOM 4691 O O . ILE B 1 275 ? -17.004 -0.032 5.291 1 96.17 275 ILE B O 1
ATOM 4695 N N . MET B 1 276 ? -18.977 0.849 5.659 1 96.96 276 MET B N 1
ATOM 4696 C CA . MET B 1 276 ? -18.543 1.933 6.535 1 96.96 276 MET B CA 1
ATOM 4697 C C . MET B 1 276 ? -19.072 1.734 7.952 1 96.96 276 MET B C 1
ATOM 4699 O O . MET B 1 276 ? -20.247 1.411 8.14 1 96.96 276 MET B O 1
ATOM 4703 N N . THR B 1 277 ? -18.196 1.831 8.957 1 95.93 277 THR B N 1
ATOM 4704 C CA . THR B 1 277 ? -18.605 1.669 10.348 1 95.93 277 THR B CA 1
ATOM 4705 C C . THR B 1 277 ? -18.067 2.809 11.207 1 95.93 277 THR B C 1
ATOM 4707 O O . THR B 1 277 ? -17.016 3.378 10.905 1 95.93 277 THR B O 1
ATOM 4710 N N . TRP B 1 278 ? -18.775 3.216 12.201 1 94.25 278 TRP B N 1
ATOM 4711 C CA . TRP B 1 278 ? -18.382 4.278 13.122 1 94.25 278 TRP B CA 1
ATOM 4712 C C . TRP B 1 278 ? -18.948 4.026 14.516 1 94.25 278 TRP B C 1
ATOM 4714 O O . TRP B 1 278 ? -19.849 3.201 14.687 1 94.25 278 TRP B O 1
ATOM 4724 N N . ARG B 1 279 ? -18.376 4.687 15.444 1 87.92 279 ARG B N 1
ATOM 4725 C CA . ARG B 1 279 ? -18.823 4.525 16.824 1 87.92 279 ARG B CA 1
ATOM 4726 C C . ARG B 1 279 ? -20.141 5.256 17.061 1 87.92 279 ARG B C 1
ATOM 4728 O O . ARG B 1 279 ? -20.402 6.291 16.444 1 87.92 279 ARG B O 1
ATOM 4735 N N . GLU B 1 280 ? -20.863 4.867 18.097 1 87.52 280 GLU B N 1
ATOM 4736 C CA . GLU B 1 280 ? -22.179 5.413 18.413 1 87.52 280 GLU B CA 1
ATOM 4737 C C . GLU B 1 280 ? -22.085 6.883 18.813 1 87.52 280 GLU B C 1
ATOM 4739 O O . GLU B 1 280 ? -22.971 7.677 18.491 1 87.52 280 GLU B O 1
ATOM 4744 N N . ASP B 1 281 ? -21.052 7.256 19.489 1 86.41 281 ASP B N 1
ATOM 4745 C CA . ASP B 1 281 ? -20.905 8.62 19.987 1 86.41 281 ASP B CA 1
ATOM 4746 C C . ASP B 1 281 ? -20.63 9.596 18.844 1 86.41 281 ASP B C 1
ATOM 4748 O O . ASP B 1 281 ? -20.739 10.811 19.018 1 86.41 281 ASP B O 1
ATOM 4752 N N . LYS B 1 282 ? -20.372 9.064 17.656 1 88.12 282 LYS B N 1
ATOM 4753 C CA . LYS B 1 282 ? -20.092 9.904 16.495 1 88.12 282 LYS B CA 1
ATOM 4754 C C . LYS B 1 282 ? -21.317 10.023 15.593 1 88.12 282 LYS B C 1
ATOM 4756 O O . LYS B 1 282 ? -21.301 10.767 14.61 1 88.12 282 LYS B O 1
ATOM 4761 N N . THR B 1 283 ? -22.369 9.431 15.954 1 87.21 283 THR B N 1
ATOM 4762 C CA . THR B 1 283 ? -23.564 9.359 15.12 1 87.21 283 THR B CA 1
ATOM 4763 C C . THR B 1 283 ? -24.15 10.75 14.895 1 87.21 283 THR B C 1
ATOM 4765 O O . THR B 1 283 ? -24.701 11.032 13.829 1 87.21 283 THR B O 1
ATOM 4768 N N . GLU B 1 284 ? -23.924 11.617 15.847 1 85.68 284 GLU B N 1
ATOM 4769 C CA . GLU B 1 284 ? -24.561 12.928 15.778 1 85.68 284 GLU B CA 1
ATOM 4770 C C . GLU B 1 284 ? -23.63 13.963 15.153 1 85.68 284 GLU B C 1
ATOM 4772 O O . GLU B 1 284 ? -23.993 15.133 15.02 1 85.68 284 GLU B O 1
ATOM 4777 N N . SER B 1 285 ? -22.522 13.518 14.759 1 90.57 285 SER B N 1
ATOM 4778 C CA . SER B 1 285 ? -21.6 14.432 14.093 1 90.57 285 SER B CA 1
ATOM 4779 C C . SER B 1 285 ? -22.129 14.854 12.727 1 90.57 285 SER B C 1
ATOM 4781 O O . SER B 1 285 ? -22.311 14.017 11.84 1 90.57 285 SER B O 1
ATOM 4783 N N . CYS B 1 286 ? -22.343 16.128 12.496 1 91.3 286 CYS B N 1
ATOM 4784 C CA . CYS B 1 286 ? -22.937 16.644 11.267 1 91.3 286 CYS B CA 1
ATOM 4785 C C . CYS B 1 286 ? -22.016 16.408 10.076 1 91.3 286 CYS B C 1
ATOM 4787 O O . CYS B 1 286 ? -22.479 16.059 8.988 1 91.3 286 CYS B O 1
ATOM 4789 N N . HIS B 1 287 ? -20.724 16.645 10.287 1 93.03 287 HIS B N 1
ATOM 4790 C CA . HIS B 1 287 ? -19.792 16.481 9.177 1 93.03 287 HIS B CA 1
ATOM 4791 C C . HIS B 1 287 ? -19.638 15.011 8.8 1 93.03 287 HIS B C 1
ATOM 4793 O O . HIS B 1 287 ? -19.516 14.678 7.619 1 93.03 287 HIS B O 1
ATOM 4799 N N . LEU B 1 288 ? -19.726 14.096 9.776 1 95.5 288 LEU B N 1
ATOM 4800 C CA . LEU B 1 288 ? -19.675 12.672 9.467 1 95.5 288 LEU B CA 1
ATOM 4801 C C . LEU B 1 288 ? -20.935 12.23 8.73 1 95.5 288 LEU B C 1
ATOM 4803 O O . LEU B 1 288 ? -20.865 11.417 7.805 1 95.5 288 LEU B O 1
ATOM 4807 N N . ARG B 1 289 ? -22.07 12.747 9.172 1 95.84 289 ARG B N 1
ATOM 4808 C CA . ARG B 1 289 ? -23.332 12.431 8.512 1 95.84 289 ARG B CA 1
ATOM 4809 C C . ARG B 1 289 ? -23.311 12.869 7.051 1 95.84 289 ARG B C 1
ATOM 4811 O O . ARG B 1 289 ? -23.761 12.133 6.17 1 95.84 289 ARG B O 1
ATOM 4818 N N . SER B 1 290 ? -22.798 14.031 6.808 1 96.43 290 SER B N 1
ATOM 4819 C CA . SER B 1 290 ? -22.686 14.526 5.44 1 96.43 290 SER B CA 1
ATOM 4820 C C . SER B 1 290 ? -21.825 13.601 4.586 1 96.43 290 SER B C 1
ATOM 4822 O O . SER B 1 290 ? -22.167 13.313 3.437 1 96.43 290 SER B O 1
ATOM 4824 N N . PHE B 1 291 ? -20.74 13.181 5.167 1 97.24 291 PHE B N 1
ATOM 4825 C CA . PHE B 1 291 ? -19.837 12.287 4.453 1 97.24 291 PHE B CA 1
ATOM 4826 C C . PHE B 1 291 ? -20.502 10.94 4.192 1 97.24 291 PHE B C 1
ATOM 4828 O O . PHE B 1 291 ? -20.407 10.398 3.09 1 97.24 291 PHE B O 1
ATOM 4835 N N . ARG B 1 292 ? -21.153 10.404 5.154 1 96.37 292 ARG B N 1
ATOM 4836 C CA . ARG B 1 292 ? -21.828 9.115 5.055 1 96.37 292 ARG B CA 1
ATOM 4837 C C . ARG B 1 292 ? -22.889 9.134 3.96 1 96.37 292 ARG B C 1
ATOM 4839 O O . ARG B 1 292 ? -22.966 8.211 3.146 1 96.37 292 ARG B O 1
ATOM 4846 N N . GLU B 1 293 ? -23.687 10.125 3.942 1 96.11 293 GLU B N 1
ATOM 4847 C CA . GLU B 1 293 ? -24.759 10.241 2.957 1 96.11 293 GLU B CA 1
ATOM 4848 C C . GLU B 1 293 ? -24.198 10.338 1.541 1 96.11 293 GLU B C 1
ATOM 4850 O O . GLU B 1 293 ? -24.708 9.695 0.62 1 96.11 293 GLU B O 1
ATOM 4855 N N . TRP B 1 294 ? -23.174 11.099 1.389 1 96.86 294 TRP B N 1
ATOM 4856 C CA . TRP B 1 294 ? -22.522 11.221 0.089 1 96.86 294 TRP B CA 1
ATOM 4857 C C . TRP B 1 294 ? -21.947 9.882 -0.359 1 96.86 294 TRP B C 1
ATOM 4859 O O . TRP B 1 294 ? -22.126 9.476 -1.51 1 96.86 294 TRP B O 1
ATOM 4869 N N . LEU B 1 295 ? -21.265 9.213 0.534 1 96.36 295 LEU B N 1
ATOM 4870 C CA . LEU B 1 295 ? -20.624 7.935 0.241 1 96.36 295 LEU B CA 1
ATOM 4871 C C . LEU B 1 295 ? -21.655 6.895 -0.184 1 96.36 295 LEU B C 1
ATOM 4873 O O . LEU B 1 295 ? -21.424 6.136 -1.128 1 96.36 295 LEU B O 1
ATOM 4877 N N . LEU B 1 296 ? -22.753 6.89 0.484 1 95 296 LEU B N 1
ATOM 4878 C CA . LEU B 1 296 ? -23.82 5.946 0.167 1 95 296 LEU B CA 1
ATOM 4879 C C . LEU B 1 296 ? -24.379 6.207 -1.228 1 95 296 LEU B C 1
ATOM 4881 O O . LEU B 1 296 ? -24.637 5.268 -1.984 1 95 296 LEU B O 1
ATOM 4885 N N . GLN B 1 297 ? -24.558 7.408 -1.547 1 94.28 297 GLN B N 1
ATOM 4886 C CA . GLN B 1 297 ? -25.057 7.769 -2.869 1 94.28 297 GLN B CA 1
ATOM 4887 C C . GLN B 1 297 ? -24.071 7.361 -3.96 1 94.28 297 GLN B C 1
ATOM 4889 O O . GLN B 1 297 ? -24.472 6.843 -5.004 1 94.28 297 GLN B O 1
ATOM 4894 N N . LYS B 1 298 ? -22.771 7.586 -3.687 1 92.01 298 LYS B N 1
ATOM 4895 C CA . LYS B 1 298 ? -21.728 7.262 -4.656 1 92.01 298 LYS B CA 1
ATOM 4896 C C . LYS B 1 298 ? -21.611 5.753 -4.854 1 92.01 298 LYS B C 1
ATOM 4898 O O . LYS B 1 298 ? -21.306 5.288 -5.954 1 92.01 298 LYS B O 1
ATOM 4903 N N . SER B 1 299 ? -21.797 4.983 -3.783 1 90.93 299 SER B N 1
ATOM 4904 C CA . SER B 1 299 ? -21.621 3.535 -3.808 1 90.93 299 SER B CA 1
ATOM 4905 C C . SER B 1 299 ? -22.73 2.857 -4.605 1 90.93 299 SER B C 1
ATOM 4907 O O . SER B 1 299 ? -22.532 1.772 -5.155 1 90.93 299 SER B O 1
ATOM 4909 N N . VAL B 1 300 ? -23.913 3.387 -4.639 1 81.84 300 VAL B N 1
ATOM 4910 C CA . VAL B 1 300 ? -25.048 2.847 -5.38 1 81.84 300 VAL B CA 1
ATOM 4911 C C . VAL B 1 300 ? -24.802 2.99 -6.88 1 81.84 300 VAL B C 1
ATOM 4913 O O . VAL B 1 300 ? -25.107 2.08 -7.654 1 81.84 300 VAL B O 1
ATOM 4916 N N . VAL B 1 301 ? -24.174 3.977 -7.265 1 68.38 301 VAL B N 1
ATOM 4917 C CA . VAL B 1 301 ? -23.918 4.249 -8.675 1 68.38 301 VAL B CA 1
ATOM 4918 C C . VAL B 1 301 ? -22.846 3.296 -9.2 1 68.38 301 VAL B C 1
ATOM 4920 O O . VAL B 1 301 ? -22.924 2.832 -10.34 1 68.38 301 VAL B O 1
ATOM 4923 N N . SER B 1 302 ? -21.962 3.001 -8.347 1 61.99 302 SER B N 1
ATOM 4924 C CA . SER B 1 302 ? -20.879 2.103 -8.734 1 61.99 302 SER B CA 1
ATOM 4925 C C . SER B 1 302 ? -21.398 0.695 -9.005 1 61.99 302 SER B C 1
ATOM 4927 O O . SER B 1 302 ? -20.793 -0.058 -9.772 1 61.99 302 SER B O 1
ATOM 4929 N N . ARG B 1 303 ? -22.491 0.281 -8.495 1 57.41 303 ARG B N 1
ATOM 4930 C CA . ARG B 1 303 ? -23.136 -1.016 -8.673 1 57.41 303 ARG B CA 1
ATOM 4931 C C . ARG B 1 303 ? -23.782 -1.123 -10.05 1 57.41 303 ARG B C 1
ATOM 4933 O O . ARG B 1 303 ? -23.826 -2.205 -10.638 1 57.41 303 ARG B O 1
ATOM 4940 N N . GLU B 1 304 ? -24.331 -0.018 -10.477 1 51.88 304 GLU B N 1
ATOM 4941 C CA . GLU B 1 304 ? -25.167 -0.017 -11.673 1 51.88 304 GLU B CA 1
ATOM 4942 C C . GLU B 1 304 ? -24.32 0.094 -12.938 1 51.88 304 GLU B C 1
ATOM 4944 O O . GLU B 1 304 ? -24.731 -0.362 -14.008 1 51.88 304 GLU B O 1
ATOM 4949 N N . ASN B 1 305 ? -22.99 0.542 -12.788 1 50.04 305 ASN B N 1
ATOM 4950 C CA . ASN B 1 305 ? -22.253 0.718 -14.035 1 50.04 305 ASN B CA 1
ATOM 4951 C C . ASN B 1 305 ? -21.288 -0.437 -14.284 1 50.04 305 ASN B C 1
ATOM 4953 O O . ASN B 1 305 ? -20.619 -0.903 -13.359 1 50.04 305 ASN B O 1
#

Radius of gyration: 25.58 Å; Cα contacts (8 Å, |Δi|>4): 977; chains: 2; bounding box: 60×77×73 Å

Organism: Salmonella arizonae (strain ATCC BAA-731 / CDC346-86 / RSK2980) (NCBI:txid41514)

Sequence (610 aa):
MEDVMRGKIPKTELLVTFEVVARHESYTRAAEELALTQSAVFRQVNALEEFLHTSLFNHAKKRIFLNAAGKYYLSIVKETLNKLERDTNSIMTWQPTVQVIELAVNPTFSTHWLIPNLREFNKLNPDIIINIHSLANIGDFLNREYDAAIMREDFCSPWSEREYLFEEEILPVCSGSLLSQPQQKLAVDELLNEFTLLHQSTRINGWQEWFALSGISSPQVNNGPRFDLLSMLIAAVRSNLGVALLPRFAIQHDLDNGDMVIPCDVPIRTGNRFIMTWREDKTESCHLRSFREWLLQKSVVSRENMEDVMRGKIPKTELLVTFEVVARHESYTRAAEELALTQSAVFRQVNALEEFLHTSLFNHAKKRIFLNAAGKYYLSIVKETLNKLERDTNSIMTWQPTVQVIELAVNPTFSTHWLIPNLREFNKLNPDIIINIHSLANIGDFLNREYDAAIMREDFCSPWSEREYLFEEEILPVCSGSLLSQPQQKLAVDELLNEFTLLHQSTRINGWQEWFALSGISSPQVNNGPRFDLLSMLIAAVRSNLGVALLPRFAIQHDLDNGDMVIPCDVPIRTGNRFIMTWREDKTESCHLRSFREWLLQKSVVSREN

Foldseek 3Di:
DPPVPVLLDDDLVLLVLLLLCQVVQDLCVSCVVVVHDSVVSVVSPVVVCVSVVHHQWDDDPHTIHGDPNVVVVSVVSVVVVVVVVVVVVCVVPDDVQAAEFFEEEAPLCVVQFVVVVCVVVCVVPVRYHYDYHHDPAPVVVPPDDGQKYKDKPPRDPFAPDKDFQDFWKKAKKAFCVLDPHLPAADDPVCQLVPWAEEEEPVCQCVQVVQSVVVPDDDPSSNDHYYDHDLVVVVVCRLVGRTIYIHTCSSCVVCPVVSRMHGRHPRMDGPVMTMMMGGYPVSPPPPSVVSVVVVSNVSSVVSVVD/DPPVPVLLDDDLVLLVLLLLCQVVQDLCVSCVVVVHDSVVSVVSPVVVCVSVVHDQWDDDPNTIHGDPNVVVVSVVSVVVVVVVVVVVVCVVPDDVQAAEFFEEEAPLCCVQFVVVVCVVVCVVPVRYHYDYHYDPAPVVVPPDDGQKYKDKPPRDPFAPDKDFQDFWKKAKKAFCVLDPHLPAADDPVCQLVPWAEEEAPVCQCVQVVQSVVVPDDDPSSNDHYYDHDLVVVVVCRLVGRTIYIHTCSSCVVCPVVSRMHGRHPRMDGPVMTMMMGGYPVSPPPPSVVSVVVVSNVSSVVSVVD

Nearest PDB structures (foldseek):
  3hhg-assembly1_D  TM=5.588E-01  e=1.459E-19  Neisseria meningitidis serogroup B
  3t1b-assembly1_C  TM=5.387E-01  e=1.321E-18  Vibrio cholerae
  3t1b-assembly1_B  TM=5.015E-01  e=3.436E-19  Vibrio cholerae
  3hhf-assembly1_A  TM=7.387E-01  e=8.750E-13  Neisseria meningitidis serogroup B
  9bce-assembly1_A  TM=5.639E-01  e=5.086E-10  Shewanella oneidensis